Protein 1A31 (pdb70)

Foldseek 3Di:
DQFAFWAAAAFDFDDDDDDDDPVQFKDFQNHTDDFDRLLRRLLLLVLCCPVDCCNVDPLQLVQQVVQSLVRGDPVCVVRPPDSVRIDSPSSNVVVVVVVVVVVPDDPVVVVVVVVVVVVCCVRRQWIDTHHDIFGWDHRYDDAWHFADAFDVQNNGNHTWDGDAQLQKEFETAPPYDDNDGDPPDHHVYYYHDSVDAFGMWGATPLPRDIDTIGGDLLDPSNLVVLVVLVVLLVVCVVCVVVVLVVLVVLLDDPDLLSNLLSLLLVCCLPVVWDQFADDDDPRGRDFTTSQQDFLLQWDWDCADPNAGTWIWGWTQHPSRRIDTDTDRDDPSSSVSLVVLNPPDDRPGGSSNNDHQVVNQVVQCVSPNPDGSNSSLQNQQQQQLLVLLVVQQDPPDDLVVSVVSSVVSVPVHDPSHDVLSVLLSCQLNVRPPCVPDPPVVCSSCVVSNPPHYVPDDD

Sequence (457 aa):
IKWKFLEHKGPVFAPPYEPLPENVKFYYDGKVMKLSPKAEEVATFFAKMLDHEYTTKEIFRKNFFKDWRKEMTNEEKNIITNLSKCDFTQMSQYFKAQTEARKQMSKEEKLKIKEENEKLLKEYGFCIMDNHKERIANFKIEPPGLFRGRGNHPKMGMLKRRIMPEDIIINCSKDAKVPSPPPGHKWKEVRHDNKVTWLVSWTENIQGSIKYIMLNPSSRIKGEKDWQKYETARRLKKCVDKIRNQYREDWKSKEMKVRQRAVALYFIDKLALRAGNEKEEGETADTVGCCSLRVEHINLHPELDGQEYVVEFDFLGKDSIRYYNKVPVEKRVFKNLQLFMENKQPEDDLFDRLNTGILNKHLQDLMEGLTAKVFRTYNASITLQQQLKELTAPDENIPAKILSYNRANRAVKLNLDPRITVAWCKKWGVPIEKIYNKTQREKFAWAIDMADEDYEF

Radius of gyration: 27.06 Å; Cα contacts (8 Å, |Δi|>4): 716; chains: 1; bounding box: 70×60×54 Å

B-factor: mean 49.97, std 13.21, range [21.03, 95.52]

Structure (mmCIF, N/CA/C/O backbone):
data_1A31
#
_entry.id   1A31
#
_cell.length_a   72.000
_cell.length_b   66.600
_cell.length_c   71.800
_cell.angle_alpha   90.00
_cell.angle_beta   98.30
_cell.angle_gamma   90.00
#
_symmetry.space_group_name_H-M   'P 1 21 1'
#
loop_
_entity.id
_entity.type
_entity.pdbx_description
1 polymer "DNA (5'-D(*AP*AP*AP*AP*AP*GP*AP*CP*5IUP*5IU*TP*GP*AP*AP*AP*AP*AP*5IUP*5IUP*5IUP*5IUP*T)-3')"
2 polymer "DNA (5'-D(*AP*AP*AP*AP*AP*TP*5IUP*5IUP*5IUP*5IUP*CP*AP*AP*AP*GP*TP*CP*TP*TP*TP*TP*T)-3')"
3 polymer 'PROTEIN (TOPOISOMERASE I)'
4 water water
#
loop_
_atom_site.group_PDB
_atom_site.id
_atom_site.type_symbol
_atom_site.label_atom_id
_atom_site.label_alt_id
_atom_site.label_comp_id
_atom_site.label_asym_id
_atom_site.label_entity_id
_atom_site.label_seq_id
_atom_site.pdbx_PDB_ins_code
_atom_site.Cartn_x
_atom_site.Cartn_y
_atom_site.Cartn_z
_atom_site.occupancy
_atom_site.B_iso_or_equiv
_atom_site.auth_seq_id
_atom_site.auth_comp_id
_atom_site.auth_asym_id
_atom_site.auth_atom_id
_atom_site.pdbx_PDB_model_num
ATOM 893 N N . ILE C 3 41 ? 13.814 -17.405 31.138 1.00 63.13 215 ILE A N 1
ATOM 894 C CA . ILE C 3 41 ? 14.872 -18.107 30.327 1.00 65.52 215 ILE A CA 1
ATOM 895 C C . ILE C 3 41 ? 14.812 -17.733 28.839 1.00 64.51 215 ILE A C 1
ATOM 896 O O . ILE C 3 41 ? 13.723 -17.515 28.282 1.00 63.87 215 ILE A O 1
ATOM 901 N N . LYS C 3 42 ? 15.988 -17.695 28.202 1.00 59.98 216 LYS A N 1
ATOM 902 C CA . LYS C 3 42 ? 16.112 -17.325 26.790 1.00 54.59 216 LYS A CA 1
ATOM 903 C C . LYS C 3 42 ? 16.543 -18.442 25.839 1.00 51.29 216 LYS A C 1
ATOM 904 O O . LYS C 3 42 ? 16.366 -18.330 24.632 1.00 46.41 216 LYS A O 1
ATOM 910 N N . TRP C 3 43 ? 17.168 -19.475 26.376 1.00 49.41 217 TRP A N 1
ATOM 911 C CA . TRP C 3 43 ? 17.615 -20.594 25.563 1.00 48.95 217 TRP A CA 1
ATOM 912 C C . TRP C 3 43 ? 18.027 -21.755 26.444 1.00 49.51 217 TRP A C 1
ATOM 913 O O . TRP C 3 43 ? 18.106 -21.646 27.675 1.00 53.06 217 TRP A O 1
ATOM 924 N N . LYS C 3 44 ? 18.351 -22.854 25.789 1.00 48.45 218 LYS A N 1
ATOM 925 C CA . LYS C 3 44 ? 18.797 -24.042 26.472 1.00 48.46 218 LYS A CA 1
ATOM 926 C C . LYS C 3 44 ? 20.247 -24.327 26.082 1.00 48.45 218 LYS A C 1
ATOM 927 O O . LYS C 3 44 ? 21.098 -24.585 26.934 1.00 46.84 218 LYS A O 1
ATOM 933 N N . PHE C 3 45 ? 20.518 -24.283 24.785 1.00 45.65 219 PHE A N 1
ATOM 934 C CA . PHE C 3 45 ? 21.860 -24.523 24.296 1.00 43.69 219 PHE A CA 1
ATOM 935 C C . PHE C 3 45 ? 22.330 -23.256 23.591 1.00 42.71 219 PHE A C 1
ATOM 936 O O . PHE C 3 45 ? 21.543 -22.573 22.949 1.00 42.56 219 PHE A O 1
ATOM 944 N N . LEU C 3 46 ? 23.591 -22.901 23.792 1.00 38.39 220 LEU A N 1
ATOM 945 C CA . LEU C 3 46 ? 24.156 -21.734 23.132 1.00 37.62 220 LEU A CA 1
ATOM 946 C C . LEU C 3 46 ? 25.635 -21.916 22.915 1.00 40.71 220 LEU A C 1
ATOM 947 O O . LEU C 3 46 ? 26.433 -21.775 23.835 1.00 40.56 220 LEU A O 1
ATOM 952 N N . GLU C 3 47 ? 26.002 -22.185 21.671 1.00 41.58 221 GLU A N 1
ATOM 953 C CA . GLU C 3 47 ? 27.393 -22.378 21.345 1.00 41.03 221 GLU A CA 1
ATOM 954 C C . GLU C 3 47 ? 27.734 -21.436 20.204 1.00 40.97 221 GLU A C 1
ATOM 955 O O . GLU C 3 47 ? 27.028 -21.394 19.193 1.00 42.80 221 GLU A O 1
ATOM 961 N N . HIS C 3 48 ? 28.771 -20.634 20.403 1.00 35.10 222 HIS A N 1
ATOM 962 C CA . HIS C 3 48 ? 29.225 -19.697 19.391 1.00 34.16 222 HIS A CA 1
ATOM 963 C C . HIS C 3 48 ? 30.738 -19.619 19.402 1.00 34.72 222 HIS A C 1
ATOM 964 O O . HIS C 3 48 ? 31.374 -20.055 20.346 1.00 36.68 222 HIS A O 1
ATOM 971 N N . LYS C 3 49 ? 31.295 -18.927 18.427 1.00 35.13 223 LYS A N 1
ATOM 972 C CA . LYS C 3 49 ? 32.741 -18.808 18.304 1.00 36.99 223 LYS A CA 1
ATOM 973 C C . LYS C 3 49 ? 33.434 -17.623 18.970 1.00 37.22 223 LYS A C 1
ATOM 974 O O . LYS C 3 49 ? 34.648 -17.549 18.887 1.00 34.58 223 LYS A O 1
ATOM 980 N N . GLY C 3 50 ? 32.732 -16.728 19.658 1.00 37.11 224 GLY A N 1
ATOM 981 C CA . GLY C 3 50 ? 33.451 -15.577 20.206 1.00 32.18 224 GLY A CA 1
ATOM 982 C C . GLY C 3 50 ? 33.631 -14.419 19.202 1.00 32.08 224 GLY A C 1
ATOM 983 O O . GLY C 3 50 ? 33.451 -14.572 17.995 1.00 27.65 224 GLY A O 1
ATOM 984 N N . PRO C 3 51 ? 34.078 -13.250 19.672 1.00 28.85 225 PRO A N 1
ATOM 985 C CA . PRO C 3 51 ? 34.243 -12.111 18.784 1.00 29.43 225 PRO A CA 1
ATOM 986 C C . PRO C 3 51 ? 35.413 -12.121 17.851 1.00 32.41 225 PRO A C 1
ATOM 987 O O . PRO C 3 51 ? 36.303 -12.920 17.973 1.00 37.05 225 PRO A O 1
ATOM 991 N N . VAL C 3 52 ? 35.386 -11.187 16.906 1.00 33.17 226 VAL A N 1
ATOM 992 C CA . VAL C 3 52 ? 36.474 -10.989 15.975 1.00 32.06 226 VAL A CA 1
ATOM 993 C C . VAL C 3 52 ? 37.090 -9.685 16.481 1.00 33.09 226 VAL A C 1
ATOM 994 O O . VAL C 3 52 ? 36.440 -8.645 16.564 1.00 33.31 226 VAL A O 1
ATOM 998 N N . PHE C 3 53 ? 38.309 -9.782 16.949 1.00 30.76 227 PHE A N 1
ATOM 999 C CA . PHE C 3 53 ? 38.962 -8.624 17.439 1.00 32.81 227 PHE A CA 1
ATOM 1000 C C . PHE C 3 53 ? 39.453 -7.752 16.331 1.00 36.59 227 PHE A C 1
ATOM 1001 O O . PHE C 3 53 ? 39.826 -8.229 15.267 1.00 39.89 227 PHE A O 1
ATOM 1009 N N . ALA C 3 54 ? 39.532 -6.464 16.626 1.00 38.78 228 ALA A N 1
ATOM 1010 C CA . ALA C 3 54 ? 40.001 -5.457 15.686 1.00 41.76 228 ALA A CA 1
ATOM 1011 C C . ALA C 3 54 ? 41.403 -5.777 15.130 1.00 42.23 228 ALA A C 1
ATOM 1012 O O . ALA C 3 54 ? 42.279 -6.302 15.837 1.00 37.06 228 ALA A O 1
ATOM 1014 N N . PRO C 3 55 ? 41.629 -5.460 13.837 1.00 45.47 229 PRO A N 1
ATOM 1015 C CA . PRO C 3 55 ? 42.916 -5.715 13.179 1.00 46.66 229 PRO A CA 1
ATOM 1016 C C . PRO C 3 55 ? 43.957 -4.906 13.896 1.00 49.54 229 PRO A C 1
ATOM 1017 O O . PRO C 3 55 ? 43.684 -3.840 14.375 1.00 54.42 229 PRO A O 1
ATOM 1021 N N . PRO C 3 56 ? 45.166 -5.430 14.004 1.00 51.35 230 PRO A N 1
ATOM 1022 C CA . PRO C 3 56 ? 46.252 -4.715 14.687 1.00 48.89 230 PRO A CA 1
ATOM 1023 C C . PRO C 3 56 ? 46.695 -3.493 13.899 1.00 47.23 230 PRO A C 1
ATOM 1024 O O . PRO C 3 56 ? 46.753 -3.534 12.668 1.00 47.87 230 PRO A O 1
ATOM 1028 N N . TYR C 3 57 ? 47.098 -2.457 14.624 1.00 48.38 231 TYR A N 1
ATOM 1029 C CA . TYR C 3 57 ? 47.526 -1.205 14.025 1.00 46.99 231 TYR A CA 1
ATOM 1030 C C . TYR C 3 57 ? 48.707 -1.401 13.090 1.00 48.12 231 TYR A C 1
ATOM 1031 O O . TYR C 3 57 ? 49.664 -2.127 13.395 1.00 46.41 231 TYR A O 1
ATOM 1040 N N . GLU C 3 58 ? 48.607 -0.773 11.928 1.00 47.98 232 GLU A N 1
ATOM 1041 C CA . GLU C 3 58 ? 49.644 -0.801 10.907 1.00 48.49 232 GLU A CA 1
ATOM 1042 C C . GLU C 3 58 ? 50.386 0.508 10.961 1.00 43.97 232 GLU A C 1
ATOM 1043 O O . GLU C 3 58 ? 49.863 1.549 10.641 1.00 44.35 232 GLU A O 1
ATOM 1049 N N . PRO C 3 59 ? 51.638 0.463 11.371 1.00 40.65 233 PRO A N 1
ATOM 1050 C CA . PRO C 3 59 ? 52.424 1.685 11.455 1.00 39.48 233 PRO A CA 1
ATOM 1051 C C . PRO C 3 59 ? 52.510 2.390 10.123 1.00 38.48 233 PRO A C 1
ATOM 1052 O O . PRO C 3 59 ? 52.649 1.753 9.085 1.00 40.45 233 PRO A O 1
ATOM 1056 N N . LEU C 3 60 ? 52.496 3.712 10.172 1.00 37.04 234 LEU A N 1
ATOM 1057 C CA . LEU C 3 60 ? 52.604 4.536 8.995 1.00 39.28 234 LEU A CA 1
ATOM 1058 C C . LEU C 3 60 ? 53.889 4.249 8.209 1.00 44.31 234 LEU A C 1
ATOM 1059 O O . LEU C 3 60 ? 54.872 3.745 8.759 1.00 42.71 234 LEU A O 1
ATOM 1064 N N . PRO C 3 61 ? 53.871 4.506 6.890 1.00 45.64 235 PRO A N 1
ATOM 1065 C CA . PRO C 3 61 ? 55.043 4.292 6.039 1.00 46.77 235 PRO A CA 1
ATOM 1066 C C . PRO C 3 61 ? 56.044 5.381 6.395 1.00 47.96 235 PRO A C 1
ATOM 1067 O O . PRO C 3 61 ? 55.656 6.459 6.846 1.00 49.88 235 PRO A O 1
ATOM 1071 N N . GLU C 3 62 ? 57.314 5.126 6.140 1.00 51.70 236 GLU A N 1
ATOM 1072 C CA . GLU C 3 62 ? 58.346 6.102 6.438 1.00 53.57 236 GLU A CA 1
ATOM 1073 C C . GLU C 3 62 ? 58.115 7.428 5.777 1.00 51.27 236 GLU A C 1
ATOM 1074 O O . GLU C 3 62 ? 58.319 8.479 6.375 1.00 50.85 236 GLU A O 1
ATOM 1080 N N . ASN C 3 63 ? 57.834 7.367 4.490 1.00 48.93 237 ASN A N 1
ATOM 1081 C CA . ASN C 3 63 ? 57.606 8.561 3.722 1.00 52.03 237 ASN A CA 1
ATOM 1082 C C . ASN C 3 63 ? 56.493 9.425 4.307 1.00 52.96 237 ASN A C 1
ATOM 1083 O O . ASN C 3 63 ? 56.544 10.641 4.236 1.00 56.04 237 ASN A O 1
ATOM 1088 N N . VAL C 3 64 ? 55.519 8.803 4.950 1.00 52.84 238 VAL A N 1
ATOM 1089 C CA . VAL C 3 64 ? 54.420 9.560 5.523 1.00 51.08 238 VAL A CA 1
ATOM 1090 C C . VAL C 3 64 ? 54.880 10.192 6.825 1.00 51.30 238 VAL A C 1
ATOM 1091 O O . VAL C 3 64 ? 55.114 9.488 7.801 1.00 53.13 238 VAL A O 1
ATOM 1095 N N . LYS C 3 65 ? 54.895 11.521 6.873 1.00 49.01 239 LYS A N 1
ATOM 1096 C CA . LYS C 3 65 ? 55.373 12.225 8.055 1.00 46.08 239 LYS A CA 1
ATOM 1097 C C . LYS C 3 65 ? 54.446 13.226 8.718 1.00 44.11 239 LYS A C 1
ATOM 1098 O O . LYS C 3 65 ? 53.557 13.775 8.081 1.00 42.66 239 LYS A O 1
ATOM 1104 N N . PHE C 3 66 ? 54.752 13.510 9.984 1.00 42.18 240 PHE A N 1
ATOM 1105 C CA . PHE C 3 66 ? 54.021 14.429 10.851 1.00 43.64 240 PHE A CA 1
ATOM 1106 C C . PHE C 3 66 ? 54.888 15.610 11.265 1.00 46.80 240 PHE A C 1
ATOM 1107 O O . PHE C 3 66 ? 56.020 15.434 11.731 1.00 46.56 240 PHE A O 1
ATOM 1115 N N . TYR C 3 67 ? 54.323 16.808 11.180 1.00 48.13 241 TYR A N 1
ATOM 1116 C CA . TYR C 3 67 ? 55.083 17.993 11.528 1.00 49.45 241 TYR A CA 1
ATOM 1117 C C . TYR C 3 67 ? 54.570 18.733 12.723 1.00 49.83 241 TYR A C 1
ATOM 1118 O O . TYR C 3 67 ? 53.361 18.831 12.949 1.00 47.45 241 TYR A O 1
ATOM 1127 N N . TYR C 3 68 ? 55.507 19.165 13.551 1.00 50.54 242 TYR A N 1
ATOM 1128 C CA . TYR C 3 68 ? 55.149 19.970 14.683 1.00 51.86 242 TYR A CA 1
ATOM 1129 C C . TYR C 3 68 ? 55.973 21.248 14.604 1.00 51.47 242 TYR A C 1
ATOM 1130 O O . TYR C 3 68 ? 57.211 21.214 14.493 1.00 48.75 242 TYR A O 1
ATOM 1139 N N . ASP C 3 69 ? 55.272 22.366 14.647 1.00 53.18 243 ASP A N 1
ATOM 1140 C CA . ASP C 3 69 ? 55.896 23.663 14.588 1.00 57.37 243 ASP A CA 1
ATOM 1141 C C . ASP C 3 69 ? 56.876 23.680 13.423 1.00 59.67 243 ASP A C 1
ATOM 1142 O O . ASP C 3 69 ? 58.034 24.088 13.567 1.00 60.87 243 ASP A O 1
ATOM 1147 N N . GLY C 3 70 ? 56.414 23.191 12.282 1.00 60.59 244 GLY A N 1
ATOM 1148 C CA . GLY C 3 70 ? 57.234 23.153 11.093 1.00 56.57 244 GLY A CA 1
ATOM 1149 C C . GLY C 3 70 ? 58.201 22.001 11.073 1.00 56.51 244 GLY A C 1
ATOM 1150 O O . GLY C 3 70 ? 58.568 21.537 9.999 1.00 60.65 244 GLY A O 1
ATOM 1151 N N . LYS C 3 71 ? 58.671 21.574 12.235 1.00 55.78 245 LYS A N 1
ATOM 1152 C CA . LYS C 3 71 ? 59.599 20.458 12.293 1.00 60.32 245 LYS A CA 1
ATOM 1153 C C . LYS C 3 71 ? 58.952 19.104 11.979 1.00 60.71 245 LYS A C 1
ATOM 1154 O O . LYS C 3 71 ? 57.743 18.934 12.112 1.00 60.13 245 LYS A O 1
ATOM 1160 N N . VAL C 3 72 ? 59.768 18.158 11.524 1.00 60.13 246 VAL A N 1
ATOM 1161 C CA . VAL C 3 72 ? 59.301 16.796 11.261 1.00 60.47 246 VAL A CA 1
ATOM 1162 C C . VAL C 3 72 ? 59.341 16.140 12.642 1.00 61.02 246 VAL A C 1
ATOM 1163 O O . VAL C 3 72 ? 60.022 16.656 13.555 1.00 62.69 246 VAL A O 1
ATOM 1167 N N . MET C 3 73 ? 58.645 15.019 12.810 1.00 59.25 247 MET A N 1
ATOM 1168 C CA . MET C 3 73 ? 58.649 14.324 14.087 1.00 58.06 247 MET A CA 1
ATOM 1169 C C . MET C 3 73 ? 58.086 12.924 14.015 1.00 58.82 247 MET A C 1
ATOM 1170 O O . MET C 3 73 ? 56.890 12.743 13.819 1.00 61.97 247 MET A O 1
ATOM 1175 N N . LYS C 3 74 ? 58.926 11.932 14.274 1.00 57.21 248 LYS A N 1
ATOM 1176 C CA . LYS C 3 74 ? 58.416 10.581 14.216 1.00 58.93 248 LYS A CA 1
ATOM 1177 C C . LYS C 3 74 ? 57.749 10.253 15.519 1.00 55.64 248 LYS A C 1
ATOM 1178 O O . LYS C 3 74 ? 58.406 10.155 16.543 1.00 56.85 248 LYS A O 1
ATOM 1184 N N . LEU C 3 75 ? 56.454 10.003 15.456 1.00 53.35 249 LEU A N 1
ATOM 1185 C CA . LEU C 3 75 ? 55.664 9.677 16.631 1.00 50.02 249 LEU A CA 1
ATOM 1186 C C . LEU C 3 75 ? 55.778 8.258 17.167 1.00 47.42 249 LEU A C 1
ATOM 1187 O O . LEU C 3 75 ? 55.831 7.305 16.421 1.00 44.83 249 LEU A O 1
ATOM 1192 N N . SER C 3 76 ? 55.763 8.154 18.490 1.00 42.58 250 SER A N 1
ATOM 1193 C CA . SER C 3 76 ? 55.775 6.857 19.137 1.00 42.01 250 SER A CA 1
ATOM 1194 C C . SER C 3 76 ? 54.587 6.098 18.534 1.00 42.96 250 SER A C 1
ATOM 1195 O O . SER C 3 76 ? 53.556 6.693 18.204 1.00 43.11 250 SER A O 1
ATOM 1198 N N . PRO C 3 77 ? 54.719 4.782 18.377 1.00 42.79 251 PRO A N 1
ATOM 1199 C CA . PRO C 3 77 ? 53.654 3.974 17.806 1.00 43.22 251 PRO A CA 1
ATOM 1200 C C . PRO C 3 77 ? 52.289 4.256 18.383 1.00 44.40 251 PRO A C 1
ATOM 1201 O O . PRO C 3 77 ? 51.329 4.381 17.642 1.00 48.19 251 PRO A O 1
ATOM 1205 N N . LYS C 3 78 ? 52.191 4.367 19.699 1.00 40.92 252 LYS A N 1
ATOM 1206 C CA . LY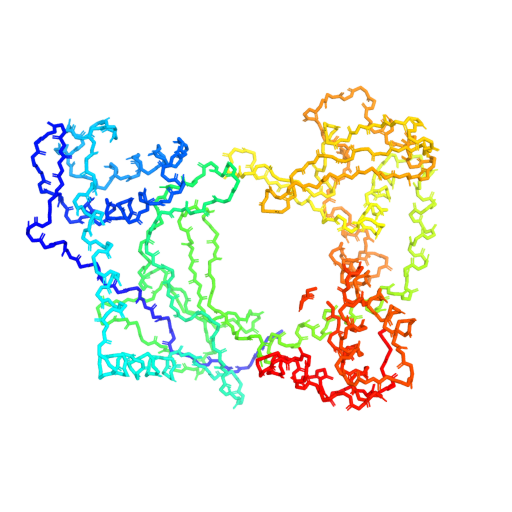S C 3 78 ? 50.899 4.629 20.305 1.00 41.02 252 LYS A CA 1
ATOM 1207 C C . LYS C 3 78 ? 50.435 6.043 19.966 1.00 40.72 252 LYS A C 1
ATOM 1208 O O . LYS C 3 78 ? 49.313 6.251 19.517 1.00 40.80 252 LYS A O 1
ATOM 1214 N N . ALA C 3 79 ? 51.318 7.013 20.128 1.00 37.45 253 ALA A N 1
ATOM 1215 C CA . ALA C 3 79 ? 50.966 8.379 19.832 1.00 35.84 253 ALA A CA 1
ATOM 1216 C C . ALA C 3 79 ? 50.654 8.509 18.372 1.00 36.29 253 ALA A C 1
ATOM 1217 O O . ALA C 3 79 ? 49.887 9.377 17.982 1.00 38.42 253 ALA A O 1
ATOM 1219 N N . GLU C 3 80 ? 51.305 7.683 17.557 1.00 33.28 254 GLU A N 1
ATOM 1220 C CA . GLU C 3 80 ? 51.103 7.711 16.123 1.00 32.97 254 GLU A CA 1
ATOM 1221 C C . GLU C 3 80 ? 49.712 7.212 15.797 1.00 34.93 254 GLU A C 1
ATOM 1222 O O . GLU C 3 80 ? 48.970 7.852 15.054 1.00 35.17 254 GLU A O 1
ATOM 1228 N N . GLU C 3 81 ? 49.363 6.077 16.368 1.00 35.11 255 GLU A N 1
ATOM 1229 C CA . GLU C 3 81 ? 48.065 5.478 16.131 1.00 37.21 255 GLU A CA 1
ATOM 1230 C C . GLU C 3 81 ? 46.931 6.455 16.474 1.00 35.13 255 GLU A C 1
ATOM 1231 O O . GLU C 3 81 ? 46.024 6.668 15.694 1.00 36.78 255 GLU A O 1
ATOM 1237 N N . VAL C 3 82 ? 47.026 7.092 17.628 1.00 31.47 256 VAL A N 1
ATOM 1238 C CA . VAL C 3 82 ? 46.018 8.041 18.049 1.00 30.65 256 VAL A CA 1
ATOM 1239 C C . VAL C 3 82 ? 45.937 9.204 17.052 1.00 32.43 256 VAL A C 1
ATOM 1240 O O . VAL C 3 82 ? 44.849 9.669 16.685 1.00 32.10 256 VAL A O 1
ATOM 1244 N N . ALA C 3 83 ? 47.082 9.667 16.590 1.00 31.86 257 ALA A N 1
ATOM 1245 C CA . ALA C 3 83 ? 47.087 10.773 15.654 1.00 30.19 257 ALA A CA 1
ATOM 1246 C C . ALA C 3 83 ? 46.430 10.412 14.325 1.00 29.04 257 ALA A C 1
ATOM 1247 O O . ALA C 3 83 ? 45.799 11.252 13.693 1.00 25.16 257 ALA A O 1
ATOM 1249 N N . THR C 3 84 ? 46.590 9.171 13.899 1.00 25.23 258 THR A N 1
ATOM 1250 C CA . THR C 3 84 ? 46.004 8.790 12.638 1.00 28.63 258 THR A CA 1
ATOM 1251 C C . THR C 3 84 ? 44.495 8.946 12.741 1.00 29.78 258 THR A C 1
ATOM 1252 O O . THR C 3 84 ? 43.828 9.356 11.784 1.00 34.20 258 THR A O 1
ATOM 1256 N N . PHE C 3 85 ? 43.976 8.635 13.922 1.00 27.44 259 PHE A N 1
ATOM 1257 C CA . PHE C 3 85 ? 42.546 8.730 14.172 1.00 31.04 259 PHE A CA 1
ATOM 1258 C C . PHE C 3 85 ? 42.092 10.145 13.843 1.00 33.98 259 PHE A C 1
ATOM 1259 O O . PHE C 3 85 ? 41.150 10.365 13.072 1.00 33.26 259 PHE A O 1
ATOM 1267 N N . PHE C 3 86 ? 42.801 11.112 14.411 1.00 36.88 260 PHE A N 1
ATOM 1268 C CA . PHE C 3 86 ? 42.469 12.500 14.156 1.00 37.84 260 PHE A CA 1
ATOM 1269 C C . PHE C 3 86 ? 42.682 12.842 12.683 1.00 33.51 260 PHE A C 1
ATOM 1270 O O . PHE C 3 86 ? 41.889 13.549 12.082 1.00 31.53 260 PHE A O 1
ATOM 1278 N N . ALA C 3 87 ? 43.785 12.363 12.135 1.00 35.08 261 ALA A N 1
ATOM 1279 C CA . ALA C 3 87 ? 44.124 12.626 10.747 1.00 37.76 261 ALA A CA 1
ATOM 1280 C C . ALA C 3 87 ? 43.030 12.167 9.809 1.00 36.50 261 ALA A C 1
ATOM 1281 O O . ALA C 3 87 ? 42.608 12.923 8.964 1.00 36.82 261 ALA A O 1
ATOM 1283 N N . LYS C 3 88 ? 42.527 10.963 10.006 1.00 34.11 262 LYS A N 1
ATOM 1284 C CA . LYS C 3 88 ? 41.496 10.463 9.123 1.00 36.94 262 LYS A CA 1
ATOM 1285 C C . LYS C 3 88 ? 40.203 11.243 9.234 1.00 38.04 262 LYS A C 1
ATOM 1286 O O . LYS C 3 88 ? 39.304 11.059 8.436 1.00 44.14 262 LYS A O 1
ATOM 1292 N N . MET C 3 89 ? 40.084 12.121 10.224 1.00 37.45 263 MET A N 1
ATOM 1293 C CA . MET C 3 89 ? 38.838 12.863 10.381 1.00 37.56 263 MET A CA 1
ATOM 1294 C C . MET C 3 89 ? 38.890 14.364 10.090 1.00 39.44 263 MET A C 1
ATOM 1295 O O . MET C 3 89 ? 37.920 15.092 10.362 1.00 33.46 263 MET A O 1
ATOM 1300 N N . LEU C 3 90 ? 40.020 14.805 9.535 1.00 36.98 264 LEU A N 1
ATOM 1301 C CA . LEU C 3 90 ? 40.236 16.207 9.202 1.00 37.20 264 LEU A CA 1
ATOM 1302 C C . LEU C 3 90 ? 39.315 16.676 8.109 1.00 38.27 264 LEU A C 1
ATOM 1303 O O . LEU C 3 90 ? 39.177 17.858 7.871 1.00 43.81 264 LEU A O 1
ATOM 1308 N N . ASP C 3 91 ? 38.740 15.731 7.398 1.00 38.10 265 ASP A N 1
ATOM 1309 C CA . ASP C 3 91 ? 37.816 16.043 6.327 1.00 38.73 265 ASP A CA 1
ATOM 1310 C C . ASP C 3 91 ? 36.428 16.094 6.944 1.00 38.78 265 ASP A C 1
ATOM 1311 O O . ASP C 3 91 ? 35.472 16.273 6.236 1.00 41.28 265 ASP A O 1
ATOM 1316 N N . HIS C 3 92 ? 36.338 15.900 8.261 1.00 34.13 266 HIS A N 1
ATOM 1317 C CA . HIS C 3 92 ? 35.052 15.873 8.926 1.00 31.16 266 HIS A CA 1
ATOM 1318 C C . HIS C 3 92 ? 34.831 17.016 9.914 1.00 32.59 266 HIS A C 1
ATOM 1319 O O . HIS C 3 92 ? 35.739 17.419 10.625 1.00 29.32 266 HIS A O 1
ATOM 1326 N N . GLU C 3 93 ? 33.590 17.462 10.022 1.00 30.82 267 GLU A N 1
ATOM 1327 C CA . GLU C 3 93 ? 33.235 18.560 10.934 1.00 33.16 267 GLU A CA 1
ATOM 1328 C C . GLU C 3 93 ? 33.643 18.306 12.374 1.00 33.78 267 GLU A C 1
ATOM 1329 O O . GLU C 3 93 ? 33.826 19.243 13.159 1.00 32.82 267 GLU A O 1
ATOM 1331 N N . TYR C 3 94 ? 33.699 17.033 12.758 1.00 35.07 268 TYR A N 1
ATOM 1332 C CA . TYR C 3 94 ? 34.062 16.721 14.124 1.00 31.53 268 TYR A CA 1
ATOM 1333 C C . TYR C 3 94 ? 35.310 17.477 14.500 1.00 32.01 268 TYR A C 1
ATOM 1334 O O . TYR C 3 94 ? 35.371 18.066 15.566 1.00 34.05 268 TYR A O 1
ATOM 1343 N N . THR C 3 95 ? 36.257 17.535 13.572 1.00 33.21 269 THR A N 1
ATOM 1344 C CA . THR C 3 95 ? 37.530 18.211 13.811 1.00 36.37 269 THR A CA 1
ATOM 1345 C C . THR C 3 95 ? 37.485 19.716 13.962 1.00 36.65 269 THR A C 1
ATOM 1346 O O . THR C 3 95 ? 38.479 20.314 14.353 1.00 36.27 269 THR A O 1
ATOM 1350 N N . THR C 3 96 ? 36.330 20.312 13.704 1.00 36.77 270 THR A N 1
ATOM 1351 C CA . THR C 3 96 ? 36.193 21.754 13.823 1.00 38.88 270 THR A CA 1
ATOM 1352 C C . THR C 3 96 ? 35.529 22.134 15.146 1.00 43.38 270 THR A C 1
ATOM 1353 O O . THR C 3 96 ? 35.430 23.305 15.492 1.00 44.58 270 THR A O 1
ATOM 1357 N N . LYS C 3 97 ? 35.115 21.119 15.899 1.00 43.52 271 LYS A N 1
ATOM 1358 C CA . LYS C 3 97 ? 34.477 21.367 17.184 1.00 43.68 271 LYS A CA 1
ATOM 1359 C C . LYS C 3 97 ? 35.557 21.494 18.247 1.00 41.05 271 LYS A C 1
ATOM 1360 O O . LYS C 3 97 ? 36.506 20.701 18.278 1.00 40.04 271 LYS A O 1
ATOM 1366 N N . GLU C 3 98 ? 35.433 22.504 19.095 1.00 39.18 272 GLU A N 1
ATOM 1367 C CA . GLU C 3 98 ? 36.395 22.715 20.162 1.00 43.06 272 GLU A CA 1
ATOM 1368 C C . GLU C 3 98 ? 36.379 21.617 21.226 1.00 41.98 272 GLU A C 1
ATOM 1369 O O . GLU C 3 98 ? 37.431 21.222 21.733 1.00 39.19 272 GLU A O 1
ATOM 1375 N N . ILE C 3 99 ? 35.196 21.101 21.526 1.00 38.45 273 ILE A N 1
ATOM 1376 C CA . ILE C 3 99 ? 35.074 20.023 22.500 1.00 36.88 273 ILE A CA 1
ATOM 1377 C C . ILE C 3 99 ? 35.876 18.837 21.984 1.00 33.13 273 ILE A C 1
ATOM 1378 O O . ILE C 3 99 ? 36.660 18.241 22.705 1.00 33.59 273 ILE A O 1
ATOM 1383 N N . PHE C 3 100 ? 35.667 18.505 20.713 1.00 29.13 274 PHE A N 1
ATOM 1384 C CA . PHE C 3 100 ? 36.363 17.400 20.090 1.00 32.26 274 PHE A CA 1
ATOM 1385 C C . PHE C 3 100 ? 37.891 17.596 20.126 1.00 33.76 274 PHE A C 1
ATOM 1386 O O . PHE C 3 100 ? 38.632 16.748 20.646 1.00 32.46 274 PHE A O 1
ATOM 1394 N N . ARG C 3 101 ? 38.352 18.702 19.559 1.00 34.29 275 ARG A N 1
ATOM 1395 C CA . ARG C 3 101 ? 39.781 19.006 19.497 1.00 36.37 275 ARG A CA 1
ATOM 1396 C C . ARG C 3 101 ? 40.440 18.890 20.872 1.00 36.91 275 ARG A C 1
ATOM 1397 O O . ARG C 3 101 ? 41.496 18.273 21.026 1.00 39.04 275 ARG A O 1
ATOM 1405 N N . LYS C 3 102 ? 39.798 19.456 21.883 1.00 38.51 276 LYS A N 1
ATOM 1406 C CA . LYS C 3 102 ? 40.330 19.388 23.230 1.00 42.38 276 LYS A CA 1
ATOM 1407 C C . LYS C 3 102 ? 40.338 17.981 23.812 1.00 42.11 276 LYS A C 1
ATOM 1408 O O . LYS C 3 102 ? 41.376 17.523 24.324 1.00 43.37 276 LYS A O 1
ATOM 1414 N N . ASN C 3 103 ? 39.203 17.297 23.736 1.00 36.47 277 ASN A N 1
ATOM 1415 C CA . ASN C 3 103 ? 39.117 15.956 24.266 1.00 36.98 277 ASN A CA 1
ATOM 1416 C C . ASN C 3 103 ? 40.160 15.076 23.599 1.00 39.42 277 ASN A C 1
ATOM 1417 O O . ASN C 3 103 ? 40.851 14.306 24.271 1.00 43.99 277 ASN A O 1
ATOM 1422 N N . PHE C 3 104 ? 40.304 15.228 22.290 1.00 35.75 278 PHE A N 1
ATOM 1423 C CA . PHE C 3 104 ? 41.291 14.459 21.551 1.00 36.15 278 PHE A CA 1
ATOM 1424 C C . PHE C 3 104 ? 42.696 14.846 22.012 1.00 34.28 278 PHE A C 1
ATOM 1425 O O . PHE C 3 104 ? 43.537 13.990 22.259 1.00 27.81 278 PHE A O 1
ATOM 1433 N N . PHE C 3 105 ? 42.965 16.144 22.036 1.00 34.33 279 PHE A N 1
ATOM 1434 C CA . PHE C 3 105 ? 44.280 16.587 22.403 1.00 37.03 279 PHE A CA 1
ATOM 1435 C C . PHE C 3 105 ? 44.738 16.031 23.753 1.00 39.51 279 PHE A C 1
ATOM 1436 O O . PHE C 3 105 ? 45.811 15.435 23.871 1.00 40.77 279 PHE A O 1
ATOM 1444 N N . LYS C 3 106 ? 43.902 16.194 24.761 1.00 38.68 280 LYS A N 1
ATOM 1445 C CA . LYS C 3 106 ? 44.243 15.700 26.084 1.00 40.77 280 LYS A CA 1
ATOM 1446 C C . LYS C 3 106 ? 44.485 14.184 26.087 1.00 38.73 280 LYS A C 1
ATOM 1447 O O . LYS C 3 106 ? 45.470 13.708 26.645 1.00 32.25 280 LYS A O 1
ATOM 1453 N N . ASP C 3 107 ? 43.566 13.427 25.496 1.00 36.34 281 ASP A N 1
ATOM 1454 C CA . ASP C 3 107 ? 43.699 11.976 25.504 1.00 37.36 281 ASP A CA 1
ATOM 1455 C C . ASP C 3 107 ? 44.912 11.535 24.712 1.00 39.86 281 ASP A C 1
ATOM 1456 O O . ASP C 3 107 ? 45.584 10.583 25.092 1.00 39.39 281 ASP A O 1
ATOM 1461 N N . TRP C 3 108 ? 45.202 12.241 23.619 1.00 41.33 282 TRP A N 1
ATOM 1462 C CA . TRP C 3 108 ? 46.349 11.900 22.784 1.00 38.97 282 TRP A CA 1
ATOM 1463 C C . TRP C 3 108 ? 47.604 12.016 23.646 1.00 40.02 282 TRP A C 1
ATOM 1464 O O . TRP C 3 108 ? 48.443 11.124 23.644 1.00 39.67 282 TRP A O 1
ATOM 1475 N N . ARG C 3 109 ? 47.704 13.101 24.402 1.00 41.25 283 ARG A N 1
ATOM 1476 C CA . ARG C 3 109 ? 48.841 13.322 25.270 1.00 44.03 283 ARG A CA 1
ATOM 1477 C C . ARG C 3 109 ? 49.072 12.238 26.305 1.00 43.71 283 ARG A C 1
ATOM 1478 O O . ARG C 3 109 ? 50.218 11.924 26.598 1.00 42.51 283 ARG A O 1
ATOM 1486 N N . LYS C 3 110 ? 48.012 11.663 26.858 1.00 42.26 284 LYS A N 1
ATOM 1487 C CA . LYS C 3 110 ? 48.182 10.612 27.849 1.00 43.95 284 LYS A CA 1
ATOM 1488 C C . LYS C 3 110 ? 48.868 9.396 27.241 1.00 44.48 284 LYS A C 1
ATOM 1489 O O . LYS C 3 110 ? 49.340 8.514 27.961 1.00 49.25 284 LYS A O 1
ATOM 1495 N N . GLU C 3 111 ? 48.918 9.335 25.920 1.00 44.61 285 GLU A N 1
ATOM 1496 C CA . GLU C 3 111 ? 49.531 8.208 25.251 1.00 43.85 285 GLU A CA 1
ATOM 1497 C C . GLU C 3 111 ? 50.903 8.541 24.729 1.00 43.33 285 GLU A C 1
ATOM 1498 O O . GLU C 3 111 ? 51.613 7.660 24.289 1.00 45.54 285 GLU A O 1
ATOM 1504 N N . MET C 3 112 ? 51.281 9.811 24.774 1.00 38.82 286 MET A N 1
ATOM 1505 C CA . MET C 3 112 ? 52.587 10.198 24.282 1.00 41.76 286 MET A CA 1
ATOM 1506 C C . MET C 3 112 ? 53.741 9.834 25.236 1.00 43.22 286 MET A C 1
ATOM 1507 O O . MET C 3 112 ? 53.526 9.545 26.416 1.00 45.53 286 MET A O 1
ATOM 1512 N N . THR C 3 113 ? 54.960 9.834 24.716 1.00 42.08 287 THR A N 1
ATOM 1513 C CA . THR C 3 113 ? 56.110 9.567 25.561 1.00 44.01 287 THR A CA 1
ATOM 1514 C C . THR C 3 113 ? 56.310 10.875 26.323 1.00 46.90 287 THR A C 1
ATOM 1515 O O . THR C 3 113 ? 55.696 11.889 25.988 1.00 47.02 287 THR A O 1
ATOM 1519 N N . ASN C 3 114 ? 57.193 10.881 27.311 1.00 52.48 288 ASN A N 1
ATOM 1520 C CA . ASN C 3 114 ? 57.421 12.087 28.108 1.00 52.61 288 ASN A CA 1
ATOM 1521 C C . ASN C 3 114 ? 57.927 13.275 27.336 1.00 50.97 288 ASN A C 1
ATOM 1522 O O . ASN C 3 114 ? 57.632 14.418 27.667 1.00 50.28 288 ASN A O 1
ATOM 1527 N N . GLU C 3 115 ? 58.712 12.988 26.310 1.00 51.18 289 GLU A N 1
ATOM 1528 C CA . GLU C 3 115 ? 59.287 14.018 25.467 1.00 50.31 289 GLU A CA 1
ATOM 1529 C C . GLU C 3 115 ? 58.260 14.639 24.519 1.00 49.93 289 GLU A C 1
ATOM 1530 O O . GLU C 3 115 ? 58.333 15.836 24.188 1.00 48.83 289 GLU A O 1
ATOM 1532 N N . GLU C 3 116 ? 57.337 13.806 24.045 1.00 48.45 290 GLU A N 1
ATOM 1533 C CA . GLU C 3 116 ? 56.293 14.247 23.126 1.00 49.75 290 GLU A CA 1
ATOM 1534 C C . GLU C 3 116 ? 55.389 15.255 23.825 1.00 48.30 290 GLU A C 1
ATOM 1535 O O . GLU C 3 116 ? 54.943 16.241 23.224 1.00 47.96 290 GLU A O 1
ATOM 1541 N N . LYS C 3 117 ? 55.176 15.014 25.120 1.00 48.35 291 LYS A N 1
ATOM 1542 C CA . LYS C 3 117 ? 54.352 15.874 25.956 1.00 50.05 291 LYS A CA 1
ATOM 1543 C C . LYS C 3 117 ? 55.028 17.224 26.057 1.00 52.20 291 LYS A C 1
ATOM 1544 O O . LYS C 3 117 ? 54.395 18.276 25.924 1.00 53.94 291 LYS A O 1
ATOM 1550 N N . ASN C 3 118 ? 56.348 17.181 26.230 1.00 50.58 292 ASN A N 1
ATOM 1551 C CA . ASN C 3 118 ? 57.126 18.390 26.357 1.00 49.72 292 ASN A CA 1
ATOM 1552 C C . ASN C 3 118 ? 57.089 19.216 25.113 1.00 47.77 292 ASN A C 1
ATOM 1553 O O . ASN C 3 118 ? 57.022 20.435 25.176 1.00 51.52 292 ASN A O 1
ATOM 1558 N N . ILE C 3 119 ? 57.093 18.554 23.976 1.00 46.28 293 ILE A N 1
ATOM 1559 C CA . ILE C 3 119 ? 57.079 19.252 22.721 1.00 46.16 293 ILE A CA 1
ATOM 1560 C C . ILE C 3 119 ? 55.708 19.635 22.217 1.00 48.42 293 ILE A C 1
ATOM 1561 O O . ILE C 3 119 ? 55.406 20.810 22.068 1.00 49.36 293 ILE A O 1
ATOM 1566 N N . ILE C 3 120 ? 54.890 18.635 21.924 1.00 50.95 294 ILE A N 1
ATOM 1567 C CA . ILE C 3 120 ? 53.546 18.879 21.407 1.00 53.13 294 ILE A CA 1
ATOM 1568 C C . ILE C 3 120 ? 52.622 19.420 22.503 1.00 53.68 294 ILE A C 1
ATOM 1569 O O . ILE C 3 120 ? 52.042 18.653 23.280 1.00 54.86 294 ILE A O 1
ATOM 1574 N N . THR C 3 121 ? 52.458 20.735 22.545 1.00 51.05 295 THR A N 1
ATOM 1575 C CA . THR C 3 121 ? 51.608 21.335 23.552 1.00 50.15 295 THR A CA 1
ATOM 1576 C C . THR C 3 121 ? 50.529 22.191 22.918 1.00 51.15 295 THR A C 1
ATOM 1577 O O . THR C 3 121 ? 49.660 22.722 23.612 1.00 54.07 295 THR A O 1
ATOM 1581 N N . ASN C 3 122 ? 50.551 22.304 21.596 1.00 51.08 296 ASN A N 1
ATOM 1582 C CA . ASN C 3 122 ? 49.551 23.103 20.898 1.00 50.88 296 ASN A CA 1
ATOM 1583 C C . ASN C 3 122 ? 49.004 22.346 19.711 1.00 48.82 296 ASN A C 1
ATOM 1584 O O . ASN C 3 122 ? 49.720 22.050 18.756 1.00 47.35 296 ASN A O 1
ATOM 1589 N N . LEU C 3 123 ? 47.729 22.014 19.773 1.00 48.24 297 LEU A N 1
ATOM 1590 C CA . LEU C 3 123 ? 47.112 21.288 18.689 1.00 49.59 297 LEU A CA 1
ATOM 1591 C C . LEU C 3 123 ? 47.277 22.077 17.389 1.00 50.82 297 LEU A C 1
ATOM 1592 O O . LEU C 3 123 ? 47.566 21.506 16.322 1.00 47.83 297 LEU A O 1
ATOM 1597 N N . SER C 3 124 ? 47.132 23.392 17.518 1.00 53.22 298 SER A N 1
ATOM 1598 C CA . SER C 3 124 ? 47.200 24.308 16.383 1.00 53.69 298 SER A CA 1
ATOM 1599 C C . SER C 3 124 ? 48.546 24.265 15.705 1.00 53.07 298 SER A C 1
ATOM 1600 O O . SER C 3 124 ? 48.722 24.784 14.605 1.00 53.96 298 SER A O 1
ATOM 1603 N N . LYS C 3 125 ? 49.493 23.610 16.349 1.00 52.76 299 LYS A N 1
ATOM 1604 C CA . LYS C 3 125 ? 50.802 23.518 15.757 1.00 55.67 299 LYS A CA 1
ATOM 1605 C C . LYS C 3 125 ? 51.061 22.171 15.125 1.00 54.38 299 LYS A C 1
ATOM 1606 O O . LYS C 3 125 ? 52.081 21.971 14.478 1.00 53.99 299 LYS A O 1
ATOM 1612 N N . CYS C 3 126 ? 50.130 21.246 15.296 1.00 51.51 300 CYS A N 1
ATOM 1613 C CA . CYS C 3 126 ? 50.319 19.919 14.742 1.00 46.31 300 CYS A CA 1
ATOM 1614 C C . CYS C 3 126 ? 49.900 19.894 13.321 1.00 41.21 300 CYS A C 1
ATOM 1615 O O . CYS C 3 126 ? 48.922 20.511 12.954 1.00 44.22 300 CYS A O 1
ATOM 1618 N N . ASP C 3 127 ? 50.650 19.184 12.510 1.00 40.93 301 ASP A N 1
ATOM 1619 C CA . ASP C 3 127 ? 50.290 19.087 11.110 1.00 45.71 301 ASP A CA 1
ATOM 1620 C C . ASP C 3 127 ? 50.007 17.647 10.747 1.00 42.33 301 ASP A C 1
ATOM 1621 O O . ASP C 3 127 ? 50.926 16.833 10.688 1.00 39.41 301 ASP A O 1
ATOM 1626 N N . PHE C 3 128 ? 48.729 17.336 10.575 1.00 38.01 302 PHE A N 1
ATOM 1627 C CA . PHE C 3 128 ? 48.277 15.992 10.229 1.00 41.00 302 PHE A CA 1
ATOM 1628 C C . PHE C 3 128 ? 47.985 15.878 8.743 1.00 45.62 302 PHE A C 1
ATOM 1629 O O . PHE C 3 128 ? 47.428 14.868 8.284 1.00 48.03 302 PHE A O 1
ATOM 1637 N N . THR C 3 129 ? 48.297 16.925 7.998 1.00 44.86 303 THR A N 1
ATOM 1638 C CA . THR C 3 129 ? 48.010 16.917 6.587 1.00 47.39 303 THR A CA 1
ATOM 1639 C C . THR C 3 129 ? 48.589 15.742 5.824 1.00 48.41 303 THR A C 1
ATOM 1640 O O . THR C 3 129 ? 47.875 15.086 5.060 1.00 47.62 303 THR A O 1
ATOM 1644 N N . GLN C 3 130 ? 49.883 15.492 5.987 1.00 48.28 304 GLN A N 1
ATOM 1645 C CA . GLN C 3 130 ? 50.476 14.379 5.269 1.00 46.27 304 GLN A CA 1
ATOM 1646 C C . GLN C 3 130 ? 49.851 13.045 5.623 1.00 44.23 304 GLN A C 1
ATOM 1647 O O . GLN C 3 130 ? 49.606 12.223 4.748 1.00 43.42 304 GLN A O 1
ATOM 1653 N N . MET C 3 131 ? 49.519 12.853 6.887 1.00 42.47 305 MET A N 1
ATOM 1654 C CA . MET C 3 131 ? 48.882 11.619 7.310 1.00 41.12 305 MET A CA 1
ATOM 1655 C C . MET C 3 131 ? 47.546 11.509 6.583 1.00 40.65 305 MET A C 1
ATOM 1656 O O . MET C 3 131 ? 47.121 10.451 6.101 1.00 38.92 305 MET A O 1
ATOM 1661 N N . SER C 3 132 ? 46.886 12.645 6.564 1.00 40.06 306 SER A N 1
ATOM 1662 C CA . SER C 3 132 ? 45.602 12.796 5.974 1.00 41.98 306 SER A CA 1
ATOM 1663 C C . SER C 3 132 ? 45.674 12.474 4.498 1.00 43.10 306 SER A C 1
ATOM 1664 O O . SER C 3 132 ? 44.833 11.757 3.971 1.00 43.24 306 SER A O 1
ATOM 1667 N N . GLN C 3 133 ? 46.687 12.998 3.818 1.00 43.86 307 GLN A N 1
ATOM 1668 C CA . GLN C 3 133 ? 46.821 12.755 2.388 1.00 46.14 307 GLN A CA 1
ATOM 1669 C C . GLN C 3 133 ? 46.881 11.262 2.137 1.00 43.40 307 GLN A C 1
ATOM 1670 O O . GLN C 3 133 ? 46.199 10.746 1.249 1.00 42.40 307 GLN A O 1
ATOM 1676 N N . TYR C 3 134 ? 47.695 10.593 2.948 1.00 42.13 308 TYR A N 1
ATOM 1677 C CA . TYR C 3 134 ? 47.923 9.160 2.844 1.00 39.65 308 TYR A CA 1
ATOM 1678 C C . TYR C 3 134 ? 46.681 8.328 2.903 1.00 38.28 308 TYR A C 1
ATOM 1679 O O . TYR C 3 134 ? 46.418 7.543 2.000 1.00 39.47 308 TYR A O 1
ATOM 1688 N N . PHE C 3 135 ? 45.954 8.431 4.002 1.00 37.85 309 PHE A N 1
ATOM 1689 C CA . PHE C 3 135 ? 44.722 7.668 4.126 1.00 39.75 309 PHE A CA 1
ATOM 1690 C C . PHE C 3 135 ? 43.735 7.953 2.991 1.00 41.76 309 PHE A C 1
ATOM 1691 O O . PHE C 3 135 ? 43.171 7.022 2.417 1.00 43.60 309 PHE A O 1
ATOM 1699 N N . LYS C 3 136 ? 43.613 9.212 2.594 1.00 42.07 310 LYS A N 1
ATOM 1700 C CA . LYS C 3 136 ? 42.710 9.549 1.496 1.00 46.62 310 LYS A CA 1
ATOM 1701 C C . LYS C 3 136 ? 43.191 8.758 0.281 1.00 47.33 310 LYS A C 1
ATOM 1702 O O . LYS C 3 136 ? 42.412 8.153 -0.453 1.00 48.44 310 LYS A O 1
ATOM 1708 N N . ALA C 3 137 ? 44.500 8.755 0.096 1.00 41.09 311 ALA A N 1
ATOM 1709 C CA . ALA C 3 137 ? 45.075 8.035 -1.007 1.00 39.20 311 ALA A CA 1
ATOM 1710 C C . ALA C 3 137 ? 44.661 6.573 -0.899 1.00 43.28 311 ALA A C 1
ATOM 1711 O O . ALA C 3 137 ? 44.117 6.007 -1.838 1.00 41.64 311 ALA A O 1
ATOM 1713 N N . GLN C 3 138 ? 44.891 5.978 0.266 1.00 45.04 312 GLN A N 1
ATOM 1714 C CA . GLN C 3 138 ? 44.556 4.573 0.475 1.00 46.73 312 GLN A CA 1
ATOM 1715 C C . GLN C 3 138 ? 43.125 4.276 0.100 1.00 47.29 312 GLN A C 1
ATOM 1716 O O . GLN C 3 138 ? 42.821 3.227 -0.495 1.00 46.15 312 GLN A O 1
ATOM 1722 N N . THR C 3 139 ? 42.244 5.204 0.451 1.00 43.41 313 THR A N 1
ATOM 1723 C CA . THR C 3 139 ? 40.842 5.032 0.156 1.00 45.54 313 THR A CA 1
ATOM 1724 C C . THR C 3 139 ? 40.616 5.034 -1.347 1.00 47.28 313 THR A C 1
ATOM 1725 O O . THR C 3 139 ? 39.849 4.220 -1.872 1.00 46.27 313 THR A O 1
ATOM 1729 N N . GLU C 3 140 ? 41.310 5.919 -2.039 1.00 49.61 314 GLU A N 1
ATOM 1730 C CA . GLU C 3 140 ? 41.173 6.011 -3.486 1.00 50.13 314 GLU A CA 1
ATOM 1731 C C . GLU C 3 140 ? 41.575 4.682 -4.085 1.00 49.74 314 GLU A C 1
ATOM 1732 O O . GLU C 3 140 ? 40.876 4.151 -4.950 1.00 49.93 314 GLU A O 1
ATOM 1738 N N . ALA C 3 141 ? 42.669 4.140 -3.573 1.00 49.99 315 ALA A N 1
ATOM 1739 C CA . ALA C 3 141 ? 43.225 2.875 -4.030 1.00 50.40 315 ALA A CA 1
ATOM 1740 C C . ALA C 3 141 ? 42.166 1.784 -3.977 1.00 53.82 315 ALA A C 1
ATOM 1741 O O . ALA C 3 141 ? 41.918 1.078 -4.959 1.00 58.02 315 ALA A O 1
ATOM 1743 N N . ARG C 3 142 ? 41.534 1.648 -2.825 1.00 53.59 316 ARG A N 1
ATOM 1744 C CA . ARG C 3 142 ? 40.518 0.629 -2.680 1.00 52.15 316 ARG A CA 1
ATOM 1745 C C . ARG C 3 142 ? 39.407 0.865 -3.683 1.00 49.30 316 ARG A C 1
ATOM 1746 O O . ARG C 3 142 ? 38.744 -0.075 -4.105 1.00 50.31 316 ARG A O 1
ATOM 1748 N N . LYS C 3 143 ? 39.205 2.112 -4.081 1.00 49.88 317 LYS A N 1
ATOM 1749 C CA . LYS C 3 143 ? 38.162 2.417 -5.052 1.00 53.49 317 LYS A CA 1
ATOM 1750 C C . LYS C 3 143 ? 38.630 1.969 -6.416 1.00 54.19 317 LYS A C 1
ATOM 1751 O O . LYS C 3 143 ? 37.886 1.327 -7.163 1.00 59.02 317 LYS A O 1
ATOM 1753 N N . GLN C 3 144 ? 39.871 2.319 -6.731 1.00 54.67 318 GLN A N 1
ATOM 1754 C CA . GLN C 3 144 ? 40.471 1.975 -8.008 1.00 55.68 318 GLN A CA 1
ATOM 1755 C C . GLN C 3 144 ? 41.132 0.608 -7.950 1.00 55.94 318 GLN A C 1
ATOM 1756 O O . GLN C 3 144 ? 42.344 0.455 -8.113 1.00 59.08 318 GLN A O 1
ATOM 1762 N N . MET C 3 145 ? 40.302 -0.405 -7.752 1.00 56.74 319 MET A N 1
ATOM 1763 C CA . MET C 3 145 ? 40.789 -1.768 -7.663 1.00 54.64 319 MET A CA 1
ATOM 1764 C C . MET C 3 145 ? 40.219 -2.716 -8.735 1.00 54.53 319 MET A C 1
ATOM 1765 O O . MET C 3 145 ? 39.135 -2.518 -9.274 1.00 54.60 319 MET A O 1
ATOM 1767 N N . SER C 3 146 ? 41.041 -3.728 -9.053 1.00 54.49 320 SER A N 1
ATOM 1768 C CA . SER C 3 146 ? 40.697 -4.750 -10.021 1.00 54.70 320 SER A CA 1
ATOM 1769 C C . SER C 3 146 ? 39.634 -5.645 -9.455 1.00 51.14 320 SER A C 1
ATOM 1770 O O . SER C 3 146 ? 39.551 -5.835 -8.234 1.00 46.97 320 SER A O 1
ATOM 1773 N N . LYS C 3 147 ? 38.794 -6.157 -10.352 1.00 48.67 321 LYS A N 1
ATOM 1774 C CA . LYS C 3 147 ? 37.719 -7.045 -10.015 1.00 46.76 321 LYS A CA 1
ATOM 1775 C C . LYS C 3 147 ? 38.367 -8.243 -9.349 1.00 46.81 321 LYS A C 1
ATOM 1776 O O . LYS C 3 147 ? 37.811 -8.812 -8.418 1.00 45.11 321 LYS A O 1
ATOM 1782 N N . GLU C 3 148 ? 39.577 -8.574 -9.792 1.00 47.80 322 GLU A N 1
ATOM 1783 C CA . GLU C 3 148 ? 40.335 -9.675 -9.206 1.00 53.69 322 GLU A CA 1
ATOM 1784 C C . GLU C 3 148 ? 40.620 -9.307 -7.748 1.00 51.94 322 GLU A C 1
ATOM 1785 O O . GLU C 3 148 ? 40.561 -10.150 -6.857 1.00 53.11 322 GLU A O 1
ATOM 1791 N N . GLU C 3 149 ? 40.999 -8.053 -7.530 1.00 51.38 323 GLU A N 1
ATOM 1792 C CA . GLU C 3 149 ? 41.272 -7.571 -6.191 1.00 51.35 323 GLU A CA 1
ATOM 1793 C C . GLU C 3 149 ? 39.966 -7.629 -5.385 1.00 50.29 323 GLU A C 1
ATOM 1794 O O . GLU C 3 149 ? 39.854 -8.354 -4.397 1.00 47.73 323 GLU A O 1
ATOM 1800 N N . LYS C 3 150 ? 38.947 -6.928 -5.874 1.00 49.85 324 LYS A N 1
ATOM 1801 C CA . LYS C 3 150 ? 37.666 -6.878 -5.198 1.00 50.64 324 LYS A CA 1
ATOM 1802 C C . LYS C 3 150 ? 37.089 -8.234 -4.774 1.00 51.52 324 LYS A C 1
ATOM 1803 O O . LYS C 3 150 ? 36.707 -8.418 -3.610 1.00 50.09 324 LYS A O 1
ATOM 1809 N N . LEU C 3 151 ? 37.121 -9.210 -5.679 1.00 51.42 325 LEU A N 1
ATOM 1810 C CA . LEU C 3 151 ? 36.578 -10.539 -5.390 1.00 49.58 325 LEU A CA 1
ATOM 1811 C C . LEU C 3 151 ? 37.297 -11.311 -4.277 1.00 46.92 325 LEU A C 1
ATOM 1812 O O . LEU C 3 151 ? 36.652 -11.948 -3.438 1.00 47.48 325 LEU A O 1
ATOM 1817 N N . LYS C 3 152 ? 38.616 -11.209 -4.240 1.00 43.81 326 LYS A N 1
ATOM 1818 C CA . LYS C 3 152 ? 39.3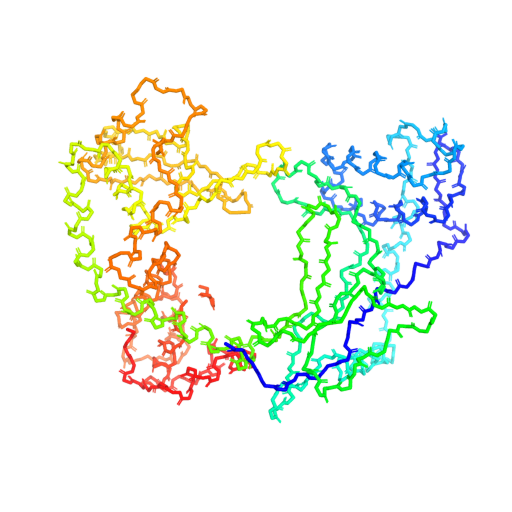94 -11.923 -3.248 1.00 45.50 326 LYS A CA 1
ATOM 1819 C C . LYS C 3 152 ? 38.897 -11.567 -1.860 1.00 47.79 326 LYS A C 1
ATOM 1820 O O . LYS C 3 152 ? 38.345 -12.406 -1.132 1.00 46.99 326 LYS A O 1
ATOM 1822 N N . ILE C 3 153 ? 39.011 -10.289 -1.542 1.00 49.59 327 ILE A N 1
ATOM 1823 C CA . ILE C 3 153 ? 38.591 -9.774 -0.256 1.00 51.39 327 ILE A CA 1
ATOM 1824 C C . ILE C 3 153 ? 37.130 -10.061 -0.013 1.00 47.89 327 ILE A C 1
ATOM 1825 O O . ILE C 3 153 ? 36.750 -10.382 1.101 1.00 48.56 327 ILE A O 1
ATOM 1830 N N . LYS C 3 154 ? 36.312 -9.958 -1.055 1.00 44.85 328 LYS A N 1
ATOM 1831 C CA . LYS C 3 154 ? 34.898 -10.236 -0.901 1.00 41.38 328 LYS A CA 1
ATOM 1832 C C . LYS C 3 154 ? 34.726 -11.686 -0.429 1.00 45.11 328 LYS A C 1
ATOM 1833 O O . LYS C 3 154 ? 33.865 -12.003 0.408 1.00 42.19 328 LYS A O 1
ATOM 1839 N N . GLU C 3 155 ? 35.548 -12.579 -0.955 1.00 45.61 329 GLU A N 1
ATOM 1840 C CA . GLU C 3 155 ? 35.456 -13.956 -0.509 1.00 52.35 329 GLU A CA 1
ATOM 1841 C C . GLU C 3 155 ? 36.091 -14.057 0.886 1.00 52.27 329 GLU A C 1
ATOM 1842 O O . GLU C 3 155 ? 35.589 -14.772 1.763 1.00 51.08 329 GLU A O 1
ATOM 1848 N N . GLU C 3 156 ? 37.118 -13.238 1.125 1.00 50.00 330 GLU A N 1
ATOM 1849 C CA . GLU C 3 156 ? 37.800 -13.207 2.421 1.00 50.37 330 GLU A CA 1
ATOM 1850 C C . GLU C 3 156 ? 36.797 -12.846 3.503 1.00 49.75 330 GLU A C 1
ATOM 1851 O O . GLU C 3 156 ? 36.830 -13.372 4.621 1.00 50.21 330 GLU A O 1
ATOM 1853 N N . ASN C 3 157 ? 35.920 -11.924 3.147 1.00 49.33 331 ASN A N 1
ATOM 1854 C CA . ASN C 3 157 ? 34.907 -11.432 4.052 1.00 53.00 331 ASN A CA 1
ATOM 1855 C C . ASN C 3 157 ? 33.871 -12.491 4.255 1.00 54.87 331 ASN A C 1
ATOM 1856 O O . ASN C 3 157 ? 33.336 -12.646 5.350 1.00 56.39 331 ASN A O 1
ATOM 1861 N N . GLU C 3 158 ? 33.603 -13.267 3.219 1.00 52.72 332 GLU A N 1
ATOM 1862 C CA . GLU C 3 158 ? 32.589 -14.281 3.384 1.00 51.32 332 GLU A CA 1
ATOM 1863 C C . GLU C 3 158 ? 33.043 -15.397 4.282 1.00 47.94 332 GLU A C 1
ATOM 1864 O O . GLU C 3 158 ? 32.231 -16.053 4.911 1.00 47.39 332 GLU A O 1
ATOM 1870 N N . LYS C 3 159 ? 34.346 -15.584 4.376 1.00 48.59 333 LYS A N 1
ATOM 1871 C CA . LYS C 3 159 ? 34.882 -16.651 5.216 1.00 52.15 333 LYS A CA 1
ATOM 1872 C C . LYS C 3 159 ? 34.819 -16.292 6.692 1.00 49.56 333 LYS A C 1
ATOM 1873 O O . LYS C 3 159 ? 34.799 -17.152 7.568 1.00 52.16 333 LYS A O 1
ATOM 1875 N N . LEU C 3 160 ? 34.868 -15.003 6.980 1.00 47.79 334 LEU A N 1
ATOM 1876 C CA . LEU C 3 160 ? 34.822 -14.576 8.359 1.00 44.83 334 LEU A CA 1
ATOM 1877 C C . LEU C 3 160 ? 33.386 -14.701 8.850 1.00 43.24 334 LEU A C 1
ATOM 1878 O O . LEU C 3 160 ? 33.107 -15.292 9.891 1.00 40.92 334 LEU A O 1
ATOM 1883 N N . LEU C 3 161 ? 32.475 -14.210 8.029 1.00 42.86 335 LEU A N 1
ATOM 1884 C CA . LEU C 3 161 ? 31.076 -14.220 8.365 1.00 48.66 335 LEU A CA 1
ATOM 1885 C C . LEU C 3 161 ? 30.499 -15.622 8.450 1.00 49.99 335 LEU A C 1
ATOM 1886 O O . LEU C 3 161 ? 29.587 -15.873 9.238 1.00 48.96 335 LEU A O 1
ATOM 1891 N N . LYS C 3 162 ? 30.958 -16.519 7.584 1.00 51.58 336 LYS A N 1
ATOM 1892 C CA . LYS C 3 162 ? 30.453 -17.881 7.618 1.00 51.70 336 LYS A CA 1
ATOM 1893 C C . LYS C 3 162 ? 30.933 -18.562 8.871 1.00 49.99 336 LYS A C 1
ATOM 1894 O O . LYS C 3 162 ? 30.200 -19.360 9.457 1.00 54.53 336 LYS A O 1
ATOM 1900 N N . GLU C 3 163 ? 32.121 -18.189 9.330 1.00 45.72 337 GLU A N 1
ATOM 1901 C CA . GLU C 3 163 ? 32.674 -18.791 10.515 1.00 45.94 337 GLU A CA 1
ATOM 1902 C C . GLU C 3 163 ? 32.266 -18.109 11.808 1.00 47.04 337 GLU A C 1
ATOM 1903 O O . GLU C 3 163 ? 31.834 -18.780 12.733 1.00 47.32 337 GLU A O 1
ATOM 1905 N N . TYR C 3 164 ? 32.400 -16.787 11.877 1.00 47.59 338 TYR A N 1
ATOM 1906 C CA . TYR C 3 164 ? 32.067 -16.045 13.099 1.00 46.24 338 TYR A CA 1
ATOM 1907 C C . TYR C 3 164 ? 30.737 -15.332 13.119 1.00 42.41 338 TYR A C 1
ATOM 1908 O O . TYR C 3 164 ? 30.413 -14.685 14.097 1.00 42.10 338 TYR A O 1
ATOM 1917 N N . GLY C 3 165 ? 30.007 -15.364 12.009 1.00 42.60 339 GLY A N 1
ATOM 1918 C CA . GLY C 3 165 ? 28.720 -14.676 11.940 1.00 36.70 339 GLY A CA 1
ATOM 1919 C C . GLY C 3 165 ? 27.494 -15.470 12.332 1.00 41.07 339 GLY A C 1
ATOM 1920 O O . GLY C 3 165 ? 26.363 -14.997 12.186 1.00 39.66 339 GLY A O 1
ATOM 1921 N N . PHE C 3 166 ? 27.711 -16.702 12.794 1.00 42.43 340 PHE A N 1
ATOM 1922 C CA . PHE C 3 166 ? 26.631 -17.589 13.210 1.00 37.90 340 PHE A CA 1
ATOM 1923 C C . PHE C 3 166 ? 26.949 -18.326 14.500 1.00 37.99 340 PHE A C 1
ATOM 1924 O O . PHE C 3 166 ? 28.092 -18.577 14.845 1.00 34.35 340 PHE A O 1
ATOM 1932 N N . CYS C 3 167 ? 25.909 -18.775 15.155 1.00 33.05 341 CYS A N 1
ATOM 1933 C CA . CYS C 3 167 ? 26.111 -19.492 16.371 1.00 35.06 341 CYS A CA 1
ATOM 1934 C C . CYS C 3 167 ? 24.995 -20.510 16.407 1.00 36.50 341 CYS A C 1
ATOM 1935 O O . CYS C 3 167 ? 24.139 -20.540 15.524 1.00 40.51 341 CYS A O 1
ATOM 1938 N N . ILE C 3 168 ? 25.044 -21.385 17.399 1.00 35.26 342 ILE A N 1
ATOM 1939 C CA . ILE C 3 168 ? 24.015 -22.380 17.549 1.00 37.21 342 ILE A CA 1
ATOM 1940 C C . ILE C 3 168 ? 23.350 -22.108 18.843 1.00 38.16 342 ILE A C 1
ATOM 1941 O O . ILE C 3 168 ? 23.996 -22.119 19.881 1.00 38.96 342 ILE A O 1
ATOM 1946 N N . MET C 3 169 ? 22.087 -21.738 18.764 1.00 39.05 343 MET A N 1
ATOM 1947 C CA . MET C 3 169 ? 21.304 -21.517 19.960 1.00 43.08 343 MET A CA 1
ATOM 1948 C C . MET C 3 169 ? 20.256 -22.608 19.863 1.00 47.84 343 MET A C 1
ATOM 1949 O O . MET C 3 169 ? 19.580 -22.730 18.843 1.00 48.66 343 MET A O 1
ATOM 1954 N N . ASP C 3 170 ? 20.149 -23.428 20.900 1.00 50.79 344 ASP A N 1
ATOM 1955 C CA . ASP C 3 170 ? 19.208 -24.534 20.905 1.00 50.42 344 ASP A CA 1
ATOM 1956 C C . ASP C 3 170 ? 19.428 -25.444 19.671 1.00 53.33 344 ASP A C 1
ATOM 1957 O O . ASP C 3 170 ? 20.553 -25.883 19.394 1.00 51.90 344 ASP A O 1
ATOM 1962 N N . ASN C 3 171 ? 18.377 -25.670 18.897 1.00 58.08 345 ASN A N 1
ATOM 1963 C CA . ASN C 3 171 ? 18.443 -26.544 17.733 1.00 62.99 345 ASN A CA 1
ATOM 1964 C C . ASN C 3 171 ? 18.996 -25.933 16.433 1.00 62.89 345 ASN A C 1
ATOM 1965 O O . ASN C 3 171 ? 19.543 -26.641 15.590 1.00 66.53 345 ASN A O 1
ATOM 1970 N N . HIS C 3 172 ? 18.865 -24.631 16.251 1.00 60.27 346 HIS A N 1
ATOM 1971 C CA . HIS C 3 172 ? 19.322 -24.023 15.012 1.00 58.32 346 HIS A CA 1
ATOM 1972 C C . HIS C 3 172 ? 20.564 -23.117 15.037 1.00 56.57 346 HIS A C 1
ATOM 1973 O O . HIS C 3 172 ? 21.052 -22.693 16.089 1.00 56.58 346 HIS A O 1
ATOM 1980 N N . LYS C 3 173 ? 21.122 -22.887 13.853 1.00 54.87 347 LYS A N 1
ATOM 1981 C CA . LYS C 3 173 ? 22.268 -22.001 13.728 1.00 54.40 347 LYS A CA 1
ATOM 1982 C C . LYS C 3 173 ? 21.604 -20.642 13.649 1.00 54.82 347 LYS A C 1
ATOM 1983 O O . LYS C 3 173 ? 20.499 -20.522 13.111 1.00 56.58 347 LYS A O 1
ATOM 1985 N N . GLU C 3 174 ? 22.263 -19.636 14.188 1.00 51.27 348 GLU A N 1
ATOM 1986 C CA . GLU C 3 174 ? 21.687 -18.323 14.161 1.00 45.98 348 GLU A CA 1
ATOM 1987 C C . GLU C 3 174 ? 22.724 -17.366 13.675 1.00 45.54 348 GLU A C 1
ATOM 1988 O O . GLU C 3 174 ? 23.921 -17.610 13.810 1.00 44.59 348 GLU A O 1
ATOM 1994 N N . ARG C 3 175 ? 22.247 -16.281 13.090 1.00 46.69 349 ARG A N 1
ATOM 1995 C CA . ARG C 3 175 ? 23.090 -15.217 12.576 1.00 46.95 349 ARG A CA 1
ATOM 1996 C C . ARG C 3 175 ? 23.340 -14.200 13.689 1.00 41.49 349 ARG A C 1
ATOM 1997 O O . ARG C 3 175 ? 22.460 -13.887 14.493 1.00 38.20 349 ARG A O 1
ATOM 2005 N N . ILE C 3 176 ? 24.566 -13.719 13.742 1.00 38.35 350 ILE A N 1
ATOM 2006 C CA . ILE C 3 176 ? 24.985 -12.751 14.741 1.00 40.16 350 ILE A CA 1
ATOM 2007 C C . ILE C 3 176 ? 24.981 -11.369 14.094 1.00 42.19 350 ILE A C 1
ATOM 2008 O O . ILE C 3 176 ? 25.405 -11.222 12.956 1.00 42.31 350 ILE A O 1
ATOM 2013 N N . ALA C 3 177 ? 24.457 -10.375 14.819 1.00 40.35 351 ALA A N 1
ATOM 2014 C CA . ALA C 3 177 ? 24.372 -9.005 14.332 1.00 38.64 351 ALA A CA 1
ATOM 2015 C C . ALA C 3 177 ? 25.730 -8.330 14.128 1.00 42.45 351 ALA A C 1
ATOM 2016 O O . ALA C 3 177 ? 26.071 -7.906 13.024 1.00 44.13 351 ALA A O 1
ATOM 2018 N N . ASN C 3 178 ? 26.497 -8.252 15.209 1.00 39.84 352 ASN A N 1
ATOM 2019 C CA . ASN C 3 178 ? 27.796 -7.605 15.197 1.00 41.04 352 ASN A CA 1
ATOM 2020 C C . ASN C 3 178 ? 28.792 -8.529 15.868 1.00 40.40 352 ASN A C 1
ATOM 2021 O O . ASN C 3 178 ? 28.820 -8.634 17.101 1.00 44.19 352 ASN A O 1
ATOM 2026 N N . PHE C 3 179 ? 29.550 -9.272 15.085 1.00 37.48 353 PHE A N 1
ATOM 2027 C CA . PHE C 3 179 ? 30.522 -10.182 15.666 1.00 38.77 353 PHE A CA 1
ATOM 2028 C C . PHE C 3 179 ? 31.929 -9.584 15.866 1.00 37.75 353 PHE A C 1
ATOM 2029 O O . PHE C 3 179 ? 32.777 -10.211 16.487 1.00 39.02 353 PHE A O 1
ATOM 2037 N N . LYS C 3 180 ? 32.175 -8.390 15.353 1.00 34.81 354 LYS A N 1
ATOM 2038 C CA . LYS C 3 180 ? 33.481 -7.738 15.503 1.00 38.42 354 LYS A CA 1
ATOM 2039 C C . LYS C 3 180 ? 33.480 -6.723 16.640 1.00 37.20 354 LYS A C 1
ATOM 2040 O O . LYS C 3 180 ? 32.523 -5.993 16.816 1.00 42.83 354 LYS A O 1
ATOM 2046 N N . ILE C 3 181 ? 34.561 -6.682 17.412 1.00 36.15 355 ILE A N 1
ATOM 2047 C CA . ILE C 3 181 ? 34.660 -5.737 18.511 1.00 33.82 355 ILE A CA 1
ATOM 2048 C C . ILE C 3 181 ? 34.867 -4.314 17.941 1.00 36.23 355 ILE A C 1
ATOM 2049 O O . ILE C 3 181 ? 35.645 -4.147 17.000 1.00 39.34 355 ILE A O 1
ATOM 2054 N N . GLU C 3 182 ? 34.228 -3.297 18.531 1.00 33.57 356 GLU A N 1
ATOM 2055 C CA . GLU C 3 182 ? 34.398 -1.920 18.057 1.00 31.15 356 GLU A CA 1
ATOM 2056 C C . GLU C 3 182 ? 35.863 -1.534 18.133 1.00 33.10 356 GLU A C 1
ATOM 2057 O O . GLU C 3 182 ? 36.492 -1.668 19.157 1.00 31.53 356 GLU A O 1
ATOM 2063 N N . PRO C 3 183 ? 36.435 -1.116 17.011 1.00 31.17 357 PRO A N 1
ATOM 2064 C CA . PRO C 3 183 ? 37.827 -0.703 16.909 1.00 29.68 357 PRO A CA 1
ATOM 2065 C C . PRO C 3 183 ? 38.124 0.535 17.720 1.00 27.16 357 PRO A C 1
ATOM 2066 O O . PRO C 3 183 ? 37.238 1.308 18.059 1.00 26.66 357 PRO A O 1
ATOM 2070 N N . PRO C 3 184 ? 39.398 0.721 18.076 1.00 28.68 358 PRO A N 1
ATOM 2071 C CA . PRO C 3 184 ? 39.757 1.907 18.846 1.00 27.88 358 PRO A CA 1
ATOM 2072 C C . PRO C 3 184 ? 39.505 3.104 17.946 1.00 27.67 358 PRO A C 1
ATOM 2073 O O . PRO C 3 184 ? 39.485 2.960 16.761 1.00 26.75 358 PRO A O 1
ATOM 2077 N N . GLY C 3 185 ? 39.318 4.275 18.509 1.00 26.45 359 GLY A N 1
ATOM 2078 C CA . GLY C 3 185 ? 39.061 5.430 17.670 1.00 28.79 359 GLY A CA 1
ATOM 2079 C C . GLY C 3 185 ? 38.613 6.582 18.546 1.00 31.53 359 GLY A C 1
ATOM 2080 O O . GLY C 3 185 ? 38.681 6.453 19.776 1.00 32.64 359 GLY A O 1
ATOM 2081 N N . LEU C 3 186 ? 38.165 7.683 17.944 1.00 28.78 360 LEU A N 1
ATOM 2082 C CA . LEU C 3 186 ? 37.719 8.873 18.672 1.00 28.06 360 LEU A CA 1
ATOM 2083 C C . LEU C 3 186 ? 36.214 8.871 18.860 1.00 27.09 360 LEU A C 1
ATOM 2084 O O . LEU C 3 186 ? 35.481 8.642 17.923 1.00 27.31 360 LEU A O 1
ATOM 2089 N N . PHE C 3 187 ? 35.749 9.210 20.052 1.00 26.77 361 PHE A N 1
ATOM 2090 C CA . PHE C 3 187 ? 34.321 9.151 20.307 1.00 29.41 361 PHE A CA 1
ATOM 2091 C C . PHE C 3 187 ? 33.460 10.129 19.541 1.00 29.54 361 PHE A C 1
ATOM 2092 O O . PHE C 3 187 ? 33.567 11.322 19.725 1.00 32.25 361 PHE A O 1
ATOM 2100 N N . ARG C 3 188 ? 32.519 9.606 18.774 1.00 27.52 362 ARG A N 1
ATOM 2101 C CA . ARG C 3 188 ? 31.635 10.445 17.987 1.00 28.33 362 ARG A CA 1
ATOM 2102 C C . ARG C 3 188 ? 30.309 10.673 18.691 1.00 30.68 362 ARG A C 1
ATOM 2103 O O . ARG C 3 188 ? 29.299 10.082 18.369 1.00 29.32 362 ARG A O 1
ATOM 2111 N N . GLY C 3 189 ? 30.352 11.497 19.727 1.00 32.84 363 GLY A N 1
ATOM 2112 C CA . GLY C 3 189 ? 29.145 11.797 20.468 1.00 35.10 363 GLY A CA 1
ATOM 2113 C C . GLY C 3 189 ? 28.330 12.770 19.667 1.00 36.50 363 GLY A C 1
ATOM 2114 O O . GLY C 3 189 ? 28.890 13.667 19.037 1.00 36.30 363 GLY A O 1
ATOM 2115 N N . ARG C 3 190 ? 27.011 12.609 19.717 1.00 39.53 364 ARG A N 1
ATOM 2116 C CA . ARG C 3 190 ? 26.090 13.479 18.986 1.00 38.41 364 ARG A CA 1
ATOM 2117 C C . ARG C 3 190 ? 25.732 14.730 19.781 1.00 37.26 364 ARG A C 1
ATOM 2118 O O . ARG C 3 190 ? 25.968 14.772 20.979 1.00 35.95 364 ARG A O 1
ATOM 2126 N N . GLY C 3 191 ? 25.348 15.795 19.070 1.00 39.54 365 GLY A N 1
ATOM 2127 C CA . GLY C 3 191 ? 25.013 17.062 19.715 1.00 38.39 365 GLY A CA 1
ATOM 2128 C C . GLY C 3 191 ? 26.227 17.714 20.355 1.00 40.47 365 GLY A C 1
ATOM 2129 O O . GLY C 3 191 ? 27.306 17.709 19.773 1.00 46.86 365 GLY A O 1
ATOM 2130 N N . ASN C 3 192 ? 26.068 18.294 21.533 1.00 42.02 366 ASN A N 1
ATOM 2131 C CA . ASN C 3 192 ? 27.186 18.897 22.236 1.00 47.19 366 ASN A CA 1
ATOM 2132 C C . ASN C 3 192 ? 27.686 17.856 23.221 1.00 45.52 366 ASN A C 1
ATOM 2133 O O . ASN C 3 192 ? 27.822 18.099 24.409 1.00 47.84 366 ASN A O 1
ATOM 2138 N N . HIS C 3 193 ? 27.965 16.656 22.755 1.00 43.45 367 HIS A N 1
ATOM 2139 C CA . HIS C 3 193 ? 28.399 15.669 23.728 1.00 40.73 367 HIS A CA 1
ATOM 2140 C C . HIS C 3 193 ? 29.723 16.088 24.320 1.00 36.65 367 HIS A C 1
ATOM 2141 O O . HIS C 3 193 ? 30.699 16.299 23.614 1.00 35.28 367 HIS A O 1
ATOM 2148 N N . PRO C 3 194 ? 29.767 16.220 25.635 1.00 32.00 368 PRO A N 1
ATOM 2149 C CA . PRO C 3 194 ? 31.004 16.623 26.302 1.00 35.87 368 PRO A CA 1
ATOM 2150 C C . PRO C 3 194 ? 32.166 15.618 26.194 1.00 37.20 368 PRO A C 1
ATOM 2151 O O . PRO C 3 194 ? 33.276 15.858 26.678 1.00 36.52 368 PRO A O 1
ATOM 2155 N N . LYS C 3 195 ? 31.918 14.465 25.588 1.00 36.93 369 LYS A N 1
ATOM 2156 C CA . LYS C 3 195 ? 32.990 13.505 25.510 1.00 35.08 369 LYS A CA 1
ATOM 2157 C C . LYS C 3 195 ? 33.459 13.226 24.118 1.00 36.92 369 LYS A C 1
ATOM 2158 O O . LYS C 3 195 ? 34.389 12.448 23.930 1.00 42.78 369 LYS A O 1
ATOM 2164 N N . MET C 3 196 ? 32.831 13.859 23.136 1.00 29.42 370 MET A N 1
ATOM 2165 C CA . MET C 3 196 ? 33.237 13.635 21.758 1.00 29.20 370 MET A CA 1
ATOM 2166 C C . MET C 3 196 ? 34.736 13.908 21.658 1.00 31.71 370 MET A C 1
ATOM 2167 O O . MET C 3 196 ? 35.253 14.788 22.340 1.00 32.29 370 MET A O 1
ATOM 2172 N N . GLY C 3 197 ? 35.437 13.129 20.832 1.00 30.47 371 GLY A N 1
ATOM 2173 C CA . GLY C 3 197 ? 36.873 13.308 20.689 1.00 31.06 371 GLY A CA 1
ATOM 2174 C C . GLY C 3 197 ? 37.697 12.477 21.659 1.00 31.93 371 GLY A C 1
ATOM 2175 O O . GLY C 3 197 ? 38.914 12.322 21.478 1.00 33.55 371 GLY A O 1
ATOM 2176 N N . MET C 3 198 ? 37.066 11.967 22.709 1.00 30.32 372 MET A N 1
ATOM 2177 C CA . MET C 3 198 ? 37.766 11.141 23.660 1.00 30.02 372 MET A CA 1
ATOM 2178 C C . MET C 3 198 ? 38.176 9.844 23.006 1.00 30.87 372 MET A C 1
ATOM 2179 O O . MET C 3 198 ? 37.555 9.400 22.052 1.00 31.16 372 MET A O 1
ATOM 2184 N N . LEU C 3 199 ? 39.251 9.268 23.501 1.00 33.53 373 LEU A N 1
ATOM 2185 C CA . LEU C 3 199 ? 39.785 8.049 22.960 1.00 32.58 373 LEU A CA 1
ATOM 2186 C C . LEU C 3 199 ? 39.154 6.800 23.493 1.00 33.04 373 LEU A C 1
ATOM 2187 O O . LEU C 3 199 ? 39.166 6.527 24.672 1.00 29.99 373 LEU A O 1
ATOM 2192 N N . LYS C 3 200 ? 38.605 6.043 22.566 1.00 35.16 374 LYS A N 1
ATOM 2193 C CA . LYS C 3 200 ? 37.984 4.769 22.834 1.00 37.63 374 LYS A CA 1
ATOM 2194 C C . LYS C 3 200 ? 39.174 3.794 22.707 1.00 40.45 374 LYS A C 1
ATOM 2195 O O . LYS C 3 200 ? 39.898 3.830 21.724 1.00 41.24 374 LYS A O 1
ATOM 2201 N N . ARG C 3 201 ? 39.404 2.984 23.732 1.00 40.24 375 ARG A N 1
ATOM 2202 C CA . ARG C 3 201 ? 40.524 2.067 23.702 1.00 40.92 375 ARG A CA 1
ATOM 2203 C C . ARG C 3 201 ? 40.250 0.784 22.950 1.00 38.68 375 ARG A C 1
ATOM 2204 O O . ARG C 3 201 ? 39.117 0.421 22.727 1.00 36.27 375 ARG A O 1
ATOM 2212 N N . ARG C 3 202 ? 41.327 0.054 22.707 1.00 38.01 376 ARG A N 1
ATOM 2213 C CA . ARG C 3 202 ? 41.343 -1.231 22.032 1.00 37.70 376 ARG A CA 1
ATOM 2214 C C . ARG C 3 202 ? 41.022 -2.335 23.052 1.00 37.39 376 ARG A C 1
ATOM 2215 O O . ARG C 3 202 ? 41.771 -2.590 24.012 1.00 38.35 376 ARG A O 1
ATOM 2223 N N . ILE C 3 203 ? 39.915 -3.008 22.794 1.00 34.67 377 ILE A N 1
ATOM 2224 C CA . ILE C 3 203 ? 39.392 -4.072 23.640 1.00 35.66 377 ILE A CA 1
ATOM 2225 C C . ILE C 3 203 ? 40.146 -5.384 23.503 1.00 37.75 377 ILE A C 1
ATOM 2226 O O . ILE C 3 203 ? 40.179 -5.984 22.441 1.00 41.93 377 ILE A O 1
ATOM 2231 N N . MET C 3 204 ? 40.693 -5.863 24.608 1.00 38.11 378 MET A N 1
ATOM 2232 C CA . MET C 3 204 ? 41.460 -7.097 24.575 1.00 38.45 378 MET A CA 1
ATOM 2233 C C . MET C 3 204 ? 40.631 -8.285 24.990 1.00 34.50 378 MET A C 1
ATOM 2234 O O . MET C 3 204 ? 39.564 -8.120 25.536 1.00 32.24 378 MET A O 1
ATOM 2239 N N . PRO C 3 205 ? 41.080 -9.501 24.659 1.00 34.84 379 PRO A N 1
ATOM 2240 C CA . PRO C 3 205 ? 40.341 -10.712 25.035 1.00 34.26 379 PRO A CA 1
ATOM 2241 C C . PRO C 3 205 ? 40.152 -10.694 26.523 1.00 33.63 379 PRO A C 1
ATOM 2242 O O . PRO C 3 205 ? 39.152 -11.157 27.051 1.00 37.96 379 PRO A O 1
ATOM 2246 N N . GLU C 3 206 ? 41.131 -10.131 27.192 1.00 34.49 380 GLU A N 1
ATOM 2247 C CA . GLU C 3 206 ? 41.097 -10.051 28.639 1.00 41.32 380 GLU A CA 1
ATOM 2248 C C . GLU C 3 206 ? 39.950 -9.175 29.152 1.00 42.26 380 GLU A C 1
ATOM 2249 O O . GLU C 3 206 ? 39.622 -9.223 30.331 1.00 40.35 380 GLU A O 1
ATOM 2255 N N . ASP C 3 207 ? 39.353 -8.362 28.279 1.00 40.51 381 ASP A N 1
ATOM 2256 C CA . ASP C 3 207 ? 38.215 -7.504 28.684 1.00 40.06 381 ASP A CA 1
ATOM 2257 C C . ASP C 3 207 ? 36.896 -8.150 28.266 1.00 39.92 381 ASP A C 1
ATOM 2258 O O . ASP C 3 207 ? 35.826 -7.621 28.530 1.00 39.74 381 ASP A O 1
ATOM 2263 N N . ILE C 3 208 ? 36.981 -9.276 27.565 1.00 40.08 382 ILE A N 1
ATOM 2264 C CA . ILE C 3 208 ? 35.796 -9.952 27.026 1.00 36.50 382 ILE A CA 1
ATOM 2265 C C . ILE C 3 208 ? 35.136 -11.025 27.888 1.00 35.31 382 ILE A C 1
ATOM 2266 O O . ILE C 3 208 ? 35.784 -11.977 28.337 1.00 37.09 382 ILE A O 1
ATOM 2271 N N . ILE C 3 209 ? 33.836 -10.891 28.092 1.00 33.55 383 ILE A N 1
ATOM 2272 C CA . ILE C 3 209 ? 33.099 -11.879 28.858 1.00 34.13 383 ILE A CA 1
ATOM 2273 C C . ILE C 3 209 ? 32.307 -12.684 27.839 1.00 36.82 383 ILE A C 1
ATOM 2274 O O . ILE C 3 209 ? 31.578 -12.117 27.025 1.00 36.17 383 ILE A O 1
ATOM 2279 N N . ILE C 3 210 ? 32.530 -13.997 27.841 1.00 36.81 384 ILE A N 1
ATOM 2280 C CA . ILE C 3 210 ? 31.846 -14.913 26.940 1.00 36.08 384 ILE A CA 1
ATOM 2281 C C . ILE C 3 210 ? 30.642 -15.553 27.626 1.00 36.58 384 ILE A C 1
ATOM 2282 O O . ILE C 3 210 ? 30.701 -15.920 28.806 1.00 36.57 384 ILE A O 1
ATOM 2287 N N . ASN C 3 211 ? 29.559 -15.705 26.882 1.00 38.62 385 ASN A N 1
ATOM 2288 C CA . ASN C 3 211 ? 28.377 -16.351 27.440 1.00 38.75 385 ASN A CA 1
ATOM 2289 C C . ASN C 3 211 ? 27.952 -17.431 26.480 1.00 38.02 385 ASN A C 1
ATOM 2290 O O . ASN C 3 211 ? 27.929 -17.236 25.256 1.00 31.81 385 ASN A O 1
ATOM 2295 N N . CYS C 3 212 ? 27.684 -18.592 27.054 1.00 37.47 386 CYS A N 1
ATOM 2296 C CA . CYS C 3 212 ? 27.227 -19.743 26.299 1.00 42.01 386 CYS A CA 1
ATOM 2297 C C . CYS C 3 212 ? 26.694 -20.761 27.293 1.00 42.33 386 CYS A C 1
ATOM 2298 O O . CYS C 3 212 ? 26.760 -20.529 28.498 1.00 40.29 386 CYS A O 1
ATOM 2301 N N . SER C 3 213 ? 26.048 -21.806 26.789 1.00 42.03 387 SER A N 1
ATOM 2302 C CA . SER C 3 213 ? 25.529 -22.850 27.660 1.00 46.50 387 SER A CA 1
ATOM 2303 C C . SER C 3 213 ? 26.683 -23.610 28.343 1.00 48.85 387 SER A C 1
ATOM 2304 O O . SER C 3 213 ? 27.827 -23.558 27.876 1.00 43.24 387 SER A O 1
ATOM 2307 N N . LYS C 3 214 ? 26.370 -24.229 29.478 1.00 48.40 388 LYS A N 1
ATOM 2308 C CA . LYS C 3 214 ? 27.316 -25.003 30.281 1.00 47.76 388 LYS A CA 1
ATOM 2309 C C . LYS C 3 214 ? 27.964 -26.148 29.510 1.00 46.83 388 LYS A C 1
ATOM 2310 O O . LYS C 3 214 ? 29.115 -26.479 29.702 1.00 42.97 388 LYS A O 1
ATOM 2316 N N . ASP C 3 215 ? 27.162 -26.815 28.697 1.00 46.76 389 ASP A N 1
ATOM 2317 C CA . ASP C 3 215 ? 27.601 -27.949 27.902 1.00 50.91 389 ASP A CA 1
ATOM 2318 C C . ASP C 3 215 ? 28.217 -27.592 26.550 1.00 50.28 389 ASP A C 1
ATOM 2319 O O . ASP C 3 215 ? 28.446 -28.466 25.709 1.00 48.61 389 ASP A O 1
ATOM 2324 N N . ALA C 3 216 ? 28.392 -26.311 26.298 1.00 51.45 390 ALA A N 1
ATOM 2325 C CA . ALA C 3 216 ? 28.938 -25.879 25.015 1.00 50.19 390 ALA A CA 1
ATOM 2326 C C . ALA C 3 216 ? 30.463 -25.797 24.924 1.00 46.23 390 ALA A C 1
ATOM 2327 O O . ALA C 3 216 ? 31.138 -25.567 25.911 1.00 48.32 390 ALA A O 1
ATOM 2329 N N . LYS C 3 217 ? 31.010 -26.051 23.744 1.00 41.67 391 LYS A N 1
ATOM 2330 C CA . LYS C 3 217 ? 32.448 -25.919 23.563 1.00 41.21 391 LYS A CA 1
ATOM 2331 C C . LYS C 3 217 ? 32.768 -24.442 23.700 1.00 41.05 391 LYS A C 1
ATOM 2332 O O . LYS C 3 217 ? 32.300 -23.643 22.907 1.00 42.61 391 LYS A O 1
ATOM 2338 N N . VAL C 3 218 ? 33.564 -24.083 24.697 1.00 41.59 392 VAL A N 1
ATOM 2339 C CA . VAL C 3 218 ? 33.908 -22.684 24.902 1.00 38.94 392 VAL A CA 1
ATOM 2340 C C . VAL C 3 218 ? 34.845 -22.171 23.831 1.00 37.62 392 VAL A C 1
ATOM 2341 O O . VAL C 3 218 ? 35.836 -22.801 23.528 1.00 39.33 392 VAL A O 1
ATOM 2345 N N . PRO C 3 219 ? 34.517 -21.021 23.219 1.00 36.60 393 PRO A N 1
ATOM 2346 C CA . PRO C 3 219 ? 35.411 -20.513 22.199 1.00 36.66 393 PRO A CA 1
ATOM 2347 C C . PRO C 3 219 ? 36.741 -20.192 22.862 1.00 39.15 393 PRO A C 1
ATOM 2348 O O . PRO C 3 219 ? 36.793 -19.630 23.955 1.00 43.52 393 PRO A O 1
ATOM 2352 N N . SER C 3 220 ? 37.816 -20.594 22.223 1.00 40.30 394 SER A N 1
ATOM 2353 C CA . SER C 3 220 ? 39.117 -20.338 22.773 1.00 43.24 394 SER A CA 1
ATOM 2354 C C . SER C 3 220 ? 39.589 -18.960 22.327 1.00 44.84 394 SER A C 1
ATOM 2355 O O . SER C 3 220 ? 39.404 -18.571 21.184 1.00 42.29 394 SER A O 1
ATOM 2358 N N . PRO C 3 221 ? 40.134 -18.166 23.257 1.00 47.18 395 PRO A N 1
ATOM 2359 C CA . PRO C 3 221 ? 40.626 -16.820 22.938 1.00 50.97 395 PRO A CA 1
ATOM 2360 C C . PRO C 3 221 ? 41.869 -16.862 22.036 1.00 52.04 395 PRO A C 1
ATOM 2361 O O . PRO C 3 221 ? 42.406 -17.933 21.772 1.00 55.91 395 PRO A O 1
ATOM 2365 N N . PRO C 3 222 ? 42.327 -15.698 21.533 1.00 51.82 396 PRO A N 1
ATOM 2366 C CA . PRO C 3 222 ? 43.514 -15.675 20.676 1.00 50.32 396 PRO A CA 1
ATOM 2367 C C . PRO C 3 222 ? 44.651 -16.291 21.460 1.00 50.30 396 PRO A C 1
ATOM 2368 O O . PRO C 3 222 ? 44.688 -16.173 22.683 1.00 48.11 396 PRO A O 1
ATOM 2372 N N . PRO C 3 223 ? 45.587 -16.959 20.774 1.00 52.74 397 PRO A N 1
ATOM 2373 C CA . PRO C 3 223 ? 46.751 -17.608 21.389 1.00 54.09 397 PRO A CA 1
ATOM 2374 C C . PRO C 3 223 ? 47.545 -16.630 22.219 1.00 54.36 397 PRO A C 1
ATOM 2375 O O . PRO C 3 223 ? 47.892 -15.551 21.746 1.00 56.26 397 PRO A O 1
ATOM 2379 N N . GLY C 3 224 ? 47.843 -17.017 23.449 1.00 54.81 398 GLY A N 1
ATOM 2380 C CA . GLY C 3 224 ? 48.582 -16.149 24.352 1.00 56.87 398 GLY A CA 1
ATOM 2381 C C . GLY C 3 224 ? 47.674 -15.230 25.166 1.00 57.38 398 GLY A C 1
ATOM 2382 O O . GLY C 3 224 ? 48.151 -14.310 25.846 1.00 60.08 398 GLY A O 1
ATOM 2383 N N . HIS C 3 225 ? 46.365 -15.502 25.120 1.00 53.72 399 HIS A N 1
ATOM 2384 C CA . HIS C 3 225 ? 45.378 -14.700 25.828 1.00 51.98 399 HIS A CA 1
ATOM 2385 C C . HIS C 3 225 ? 44.417 -15.475 26.684 1.00 51.04 399 HIS A C 1
ATOM 2386 O O . HIS C 3 225 ? 44.485 -16.692 26.773 1.00 49.67 399 HIS A O 1
ATOM 2393 N N . LYS C 3 226 ? 43.487 -14.729 27.267 1.00 49.75 400 LYS A N 1
ATOM 2394 C CA . LYS C 3 226 ? 42.442 -15.279 28.113 1.00 47.77 400 LYS A CA 1
ATOM 2395 C C . LYS C 3 226 ? 41.249 -14.331 28.054 1.00 44.07 400 LYS A C 1
ATOM 2396 O O . LYS C 3 226 ? 41.413 -13.149 27.760 1.00 43.58 400 LYS A O 1
ATOM 2402 N N . TRP C 3 227 ? 40.052 -14.885 28.190 1.00 42.23 401 TRP A N 1
ATOM 2403 C CA . TRP C 3 227 ? 38.835 -14.093 28.215 1.00 39.33 401 TRP A CA 1
ATOM 2404 C C . TRP C 3 227 ? 38.811 -13.485 29.612 1.00 41.50 401 TRP A C 1
ATOM 2405 O O . TRP C 3 227 ? 39.515 -13.936 30.497 1.00 45.84 401 TRP A O 1
ATOM 2416 N N . LYS C 3 228 ? 37.971 -12.483 29.823 1.00 43.59 402 LYS A N 1
ATOM 2417 C CA . LYS C 3 228 ? 37.850 -11.865 31.138 1.00 41.57 402 LYS A CA 1
ATOM 2418 C C . LYS C 3 228 ? 37.135 -12.865 32.055 1.00 39.57 402 LYS A C 1
ATOM 2419 O O . LYS C 3 228 ? 37.530 -13.100 33.196 1.00 41.52 402 LYS A O 1
ATOM 2425 N N . GLU C 3 229 ? 36.130 -13.515 31.505 1.00 34.48 403 GLU A N 1
ATOM 2426 C CA . GLU C 3 229 ? 35.361 -14.479 32.247 1.00 34.88 403 GLU A CA 1
ATOM 2427 C C . GLU C 3 229 ? 34.487 -15.242 31.264 1.00 39.62 403 GLU A C 1
ATOM 2428 O O . GLU C 3 2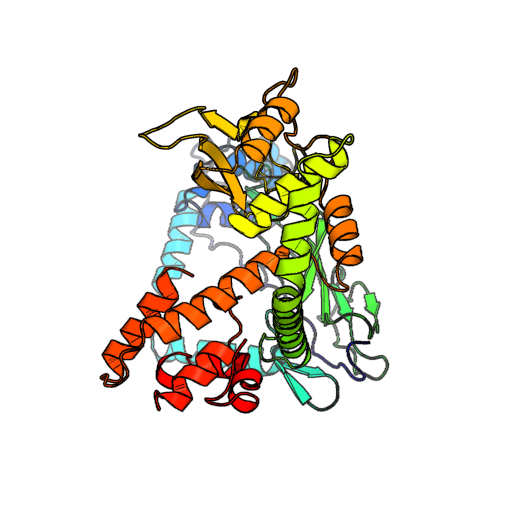29 ? 34.358 -14.862 30.087 1.00 39.47 403 GLU A O 1
ATOM 2434 N N . VAL C 3 230 ? 33.926 -16.351 31.722 1.00 38.35 404 VAL A N 1
ATOM 2435 C CA . VAL C 3 230 ? 33.038 -17.139 30.888 1.00 39.08 404 VAL A CA 1
ATOM 2436 C C . VAL C 3 230 ? 31.860 -17.440 31.749 1.00 38.59 404 VAL A C 1
ATOM 2437 O O . VAL C 3 230 ? 32.013 -17.831 32.888 1.00 39.64 404 VAL A O 1
ATOM 2441 N N . ARG C 3 231 ? 30.674 -17.173 31.240 1.00 39.75 405 ARG A N 1
ATOM 2442 C CA . ARG C 3 231 ? 29.526 -17.483 32.048 1.00 39.61 405 ARG A CA 1
ATOM 2443 C C . ARG C 3 231 ? 28.504 -18.222 31.242 1.00 38.54 405 ARG A C 1
ATOM 2444 O O . ARG C 3 231 ? 28.632 -18.338 30.023 1.00 38.01 405 ARG A O 1
ATOM 2452 N N . HIS C 3 232 ? 27.583 -18.856 31.951 1.00 37.21 406 HIS A N 1
ATOM 2453 C CA . HIS C 3 232 ? 26.518 -19.625 31.328 1.00 41.28 406 HIS A CA 1
ATOM 2454 C C . HIS C 3 232 ? 25.208 -19.154 31.970 1.00 45.42 406 HIS A C 1
ATOM 2455 O O . HIS C 3 232 ? 24.693 -19.799 32.895 1.00 46.58 406 HIS A O 1
ATOM 2462 N N . ASP C 3 233 ? 24.721 -17.990 31.546 1.00 42.83 407 ASP A N 1
ATOM 2463 C CA . ASP C 3 233 ? 23.491 -17.415 32.093 1.00 40.74 407 ASP A CA 1
ATOM 2464 C C . ASP C 3 233 ? 22.405 -17.490 31.059 1.00 36.95 407 ASP A C 1
ATOM 2465 O O . ASP C 3 233 ? 22.277 -16.596 30.236 1.00 36.55 407 ASP A O 1
ATOM 2470 N N . ASN C 3 234 ? 21.545 -18.481 31.180 1.00 37.39 408 ASN A N 1
ATOM 2471 C CA . ASN C 3 234 ? 20.498 -18.661 30.187 1.00 41.24 408 ASN A CA 1
ATOM 2472 C C . ASN C 3 234 ? 19.307 -17.728 30.341 1.00 40.08 408 ASN A C 1
ATOM 2473 O O . ASN C 3 234 ? 18.227 -17.963 29.784 1.00 34.06 408 ASN A O 1
ATOM 2478 N N . LYS C 3 235 ? 19.529 -16.672 31.112 1.00 39.72 409 LYS A N 1
ATOM 2479 C CA . LYS C 3 235 ? 18.509 -15.675 31.367 1.00 40.01 409 LYS A CA 1
ATOM 2480 C C . LYS C 3 235 ? 18.756 -14.460 30.472 1.00 41.34 409 LYS A C 1
ATOM 2481 O O . LYS C 3 235 ? 17.871 -13.618 30.338 1.00 43.75 409 LYS A O 1
ATOM 2487 N N . VAL C 3 236 ? 19.960 -14.325 29.918 1.00 34.71 410 VAL A N 1
ATOM 2488 C CA . VAL C 3 236 ? 20.262 -13.186 29.056 1.00 32.68 410 VAL A CA 1
ATOM 2489 C C . VAL C 3 236 ? 20.369 -13.670 27.635 1.00 33.27 410 VAL A C 1
ATOM 2490 O O . VAL C 3 236 ? 20.451 -14.864 27.390 1.00 33.25 410 VAL A O 1
ATOM 2494 N N . THR C 3 237 ? 20.353 -12.745 26.690 1.00 33.82 411 THR A N 1
ATOM 2495 C CA . THR C 3 237 ? 20.385 -13.136 25.294 1.00 30.58 411 THR A CA 1
ATOM 2496 C C . THR C 3 237 ? 21.712 -12.904 24.637 1.00 28.82 411 THR A C 1
ATOM 2497 O O . THR C 3 237 ? 21.916 -13.303 23.513 1.00 34.37 411 THR A O 1
ATOM 2501 N N . TRP C 3 238 ? 22.651 -12.305 25.335 1.00 30.15 412 TRP A N 1
ATOM 2502 C CA . TRP C 3 238 ? 23.924 -12.013 24.689 1.00 31.61 412 TRP A CA 1
ATOM 2503 C C . TRP C 3 238 ? 25.009 -13.094 24.685 1.00 32.74 412 TRP A C 1
ATOM 2504 O O . TRP C 3 238 ? 25.104 -13.934 25.587 1.00 29.78 412 TRP A O 1
ATOM 2515 N N . LEU C 3 239 ? 25.873 -13.051 23.675 1.00 28.23 413 LEU A N 1
ATOM 2516 C CA . LEU C 3 239 ? 26.907 -14.052 23.579 1.00 29.58 413 LEU A CA 1
ATOM 2517 C C . LEU C 3 239 ? 28.200 -13.535 24.114 1.00 28.83 413 LEU A C 1
ATOM 2518 O O . LEU C 3 239 ? 29.028 -14.294 24.584 1.00 30.54 413 LEU A O 1
ATOM 2523 N N . VAL C 3 240 ? 28.392 -12.240 23.942 1.00 26.29 414 VAL A N 1
ATOM 2524 C CA . VAL C 3 240 ? 29.607 -11.572 24.360 1.00 26.56 414 VAL A CA 1
ATOM 2525 C C . VAL C 3 240 ? 29.292 -10.176 24.857 1.00 28.97 414 VAL A C 1
ATOM 2526 O O . VAL C 3 240 ? 28.296 -9.578 24.457 1.00 33.99 414 VAL A O 1
ATOM 2530 N N . SER C 3 241 ? 30.119 -9.676 25.769 1.00 29.35 415 SER A N 1
ATOM 2531 C CA . SER C 3 241 ? 29.946 -8.328 26.297 1.00 35.44 415 SER A CA 1
ATOM 2532 C C . SER C 3 241 ? 31.262 -7.803 26.830 1.00 35.94 415 SER A C 1
ATOM 2533 O O . SER C 3 241 ? 32.246 -8.533 26.934 1.00 40.70 415 SER A O 1
ATOM 2536 N N . TRP C 3 242 ? 31.313 -6.502 27.067 1.00 36.32 416 TRP A N 1
ATOM 2537 C CA . TRP C 3 242 ? 32.515 -5.886 27.598 1.00 36.96 416 TRP A CA 1
ATOM 2538 C C . TRP C 3 242 ? 32.164 -4.461 28.011 1.00 37.45 416 TRP A C 1
ATOM 2539 O O . TRP C 3 242 ? 31.164 -3.914 27.562 1.00 37.86 416 TRP A O 1
ATOM 2550 N N . THR C 3 243 ? 32.981 -3.843 28.846 1.00 37.43 417 THR A N 1
ATOM 2551 C CA . THR C 3 243 ? 32.686 -2.486 29.264 1.00 37.72 417 THR A CA 1
ATOM 2552 C C . THR C 3 243 ? 33.477 -1.461 28.461 1.00 36.89 417 THR A C 1
ATOM 2553 O O . THR C 3 243 ? 34.700 -1.519 28.357 1.00 34.11 417 THR A O 1
ATOM 2557 N N . GLU C 3 244 ? 32.728 -0.589 27.811 1.00 36.75 418 GLU A N 1
ATOM 2558 C CA . GLU C 3 244 ? 33.269 0.468 26.985 1.00 39.99 418 GLU A CA 1
ATOM 2559 C C . GLU C 3 244 ? 33.900 1.495 27.923 1.00 42.36 418 GLU A C 1
ATOM 2560 O O . GLU C 3 244 ? 33.320 1.889 28.930 1.00 43.01 418 GLU A O 1
ATOM 2566 N N . ASN C 3 245 ? 35.081 1.965 27.581 1.00 44.76 419 ASN A N 1
ATOM 2567 C CA . ASN C 3 245 ? 35.780 2.874 28.477 1.00 43.91 419 ASN A CA 1
ATOM 2568 C C . ASN C 3 245 ? 35.311 4.300 28.522 1.00 44.36 419 ASN A C 1
ATOM 2569 O O . ASN C 3 245 ? 35.547 4.984 29.502 1.00 45.57 419 ASN A O 1
ATOM 2574 N N . ILE C 3 246 ? 34.641 4.763 27.481 1.00 42.40 420 ILE A N 1
ATOM 2575 C CA . ILE C 3 246 ? 34.246 6.152 27.503 1.00 39.34 420 ILE A CA 1
ATOM 2576 C C . ILE C 3 246 ? 33.088 6.520 28.409 1.00 40.69 420 ILE A C 1
ATOM 2577 O O . ILE C 3 246 ? 33.038 7.641 28.901 1.00 44.16 420 ILE A O 1
ATOM 2582 N N . GLN C 3 247 ? 32.153 5.615 28.635 1.00 38.31 421 GLN A N 1
ATOM 2583 C CA . GLN C 3 247 ? 31.047 5.937 29.529 1.00 41.38 421 GLN A CA 1
ATOM 2584 C C . GLN C 3 247 ? 30.822 4.823 30.555 1.00 44.23 421 GLN A C 1
ATOM 2585 O O . GLN C 3 247 ? 29.917 4.884 31.390 1.00 46.58 421 GLN A O 1
ATOM 2591 N N . GLY C 3 248 ? 31.671 3.808 30.496 1.00 39.67 422 GLY A N 1
ATOM 2592 C CA . GLY C 3 248 ? 31.542 2.723 31.442 1.00 38.83 422 GLY A CA 1
ATOM 2593 C C . GLY C 3 248 ? 30.308 1.871 31.289 1.00 38.74 422 GLY A C 1
ATOM 2594 O O . GLY C 3 248 ? 29.926 1.191 32.214 1.00 42.86 422 GLY A O 1
ATOM 2595 N N . SER C 3 249 ? 29.665 1.913 30.122 1.00 38.78 423 SER A N 1
ATOM 2596 C CA . SER C 3 249 ? 28.481 1.074 29.875 1.00 40.25 423 SER A CA 1
ATOM 2597 C C . SER C 3 249 ? 28.954 -0.279 29.315 1.00 38.56 423 SER A C 1
ATOM 2598 O O . SER C 3 249 ? 30.121 -0.439 28.910 1.00 38.52 423 SER A O 1
ATOM 2601 N N . ILE C 3 250 ? 28.072 -1.251 29.285 1.00 35.44 424 ILE A N 1
ATOM 2602 C CA . ILE C 3 250 ? 28.446 -2.558 28.785 1.00 37.71 424 ILE A CA 1
ATOM 2603 C C . ILE C 3 250 ? 27.986 -2.719 27.338 1.00 34.33 424 ILE A C 1
ATOM 2604 O O . ILE C 3 250 ? 26.869 -2.397 27.017 1.00 32.69 424 ILE A O 1
ATOM 2609 N N . LYS C 3 251 ? 28.887 -3.164 26.466 1.00 36.76 425 LYS A N 1
ATOM 2610 C CA . LYS C 3 251 ? 28.576 -3.407 25.046 1.00 35.48 425 LYS A CA 1
ATOM 2611 C C . LYS C 3 251 ? 28.413 -4.910 24.885 1.00 36.70 425 LYS A C 1
ATOM 2612 O O . LYS C 3 251 ? 29.165 -5.680 25.495 1.00 30.88 425 LYS A O 1
ATOM 2618 N N . TYR C 3 252 ? 27.476 -5.318 24.032 1.00 32.63 426 TYR A N 1
ATOM 2619 C CA . TYR C 3 252 ? 27.173 -6.728 23.780 1.00 30.68 426 TYR A CA 1
ATOM 2620 C C . TYR C 3 252 ? 27.218 -7.159 22.300 1.00 31.05 426 TYR A C 1
ATOM 2621 O O . TYR C 3 252 ? 27.071 -6.352 21.376 1.00 28.68 426 TYR A O 1
ATOM 2630 N N . ILE C 3 253 ? 27.391 -8.465 22.109 1.00 31.13 427 ILE A N 1
ATOM 2631 C CA . ILE C 3 253 ? 27.313 -9.048 20.782 1.00 30.43 427 ILE A CA 1
ATOM 2632 C C . ILE C 3 253 ? 26.031 -9.878 20.839 1.00 32.38 427 ILE A C 1
ATOM 2633 O O . ILE C 3 253 ? 25.930 -10.815 21.645 1.00 33.18 427 ILE A O 1
ATOM 2638 N N . MET C 3 254 ? 25.043 -9.497 20.042 1.00 31.84 428 MET A N 1
ATOM 2639 C CA . MET C 3 254 ? 23.772 -10.187 20.015 1.00 34.87 428 MET A CA 1
ATOM 2640 C C . MET C 3 254 ? 23.393 -10.681 18.610 1.00 37.95 428 MET A C 1
ATOM 2641 O O . MET C 3 254 ? 24.157 -10.515 17.656 1.00 38.03 428 MET A O 1
ATOM 2646 N N . LEU C 3 255 ? 22.221 -11.304 18.503 1.00 39.35 429 LEU A N 1
ATOM 2647 C CA . LEU C 3 255 ? 21.729 -11.880 17.255 1.00 40.97 429 LEU A CA 1
ATOM 2648 C C . LEU C 3 255 ? 20.959 -10.984 16.321 1.00 40.87 429 LEU A C 1
ATOM 2649 O O . LEU C 3 255 ? 20.403 -9.958 16.706 1.00 43.79 429 LEU A O 1
ATOM 2654 N N . ASN C 3 256 ? 20.945 -11.435 15.074 1.00 41.63 430 ASN A N 1
ATOM 2655 C CA . ASN C 3 256 ? 20.268 -10.803 13.967 1.00 41.69 430 ASN A CA 1
ATOM 2656 C C . ASN C 3 256 ? 18.798 -10.585 14.257 1.00 42.21 430 ASN A C 1
ATOM 2657 O O . ASN C 3 256 ? 18.214 -11.215 15.136 1.00 39.67 430 ASN A O 1
ATOM 2662 N N . PRO C 3 257 ? 18.183 -9.621 13.571 1.00 43.82 431 PRO A N 1
ATOM 2663 C CA . PRO C 3 257 ? 16.762 -9.369 13.794 1.00 45.46 431 PRO A CA 1
ATOM 2664 C C . PRO C 3 257 ? 15.949 -10.609 13.411 1.00 43.54 431 PRO A C 1
ATOM 2665 O O . PRO C 3 257 ? 14.909 -10.878 14.020 1.00 45.82 431 PRO A O 1
ATOM 2669 N N . SER C 3 258 ? 16.432 -11.353 12.415 1.00 39.67 432 SER A N 1
ATOM 2670 C CA . SER C 3 258 ? 15.749 -12.559 11.957 1.00 38.46 432 SER A CA 1
ATOM 2671 C C . SER C 3 258 ? 15.857 -13.700 12.965 1.00 39.78 432 SER A C 1
ATOM 2672 O O . SER C 3 258 ? 15.395 -14.802 12.738 1.00 41.83 432 SER A O 1
ATOM 2675 N N . SER C 3 259 ? 16.432 -13.401 14.119 1.00 40.90 433 SER A N 1
ATOM 2676 C CA . SER C 3 259 ? 16.531 -14.394 15.182 1.00 41.54 433 SER A CA 1
ATOM 2677 C C . SER C 3 259 ? 15.184 -14.712 15.802 1.00 35.76 433 SER A C 1
ATOM 2678 O O . SER C 3 259 ? 14.310 -13.864 15.963 1.00 33.02 433 SER A O 1
ATOM 2681 N N . ARG C 3 260 ? 15.106 -15.914 16.310 1.00 33.84 434 ARG A N 1
ATOM 2682 C CA . ARG C 3 260 ? 13.912 -16.324 16.967 1.00 34.79 434 ARG A CA 1
ATOM 2683 C C . ARG C 3 260 ? 13.881 -15.524 18.240 1.00 36.11 434 ARG A C 1
ATOM 2684 O O . ARG C 3 260 ? 12.866 -14.971 18.623 1.00 40.96 434 ARG A O 1
ATOM 2692 N N . ILE C 3 261 ? 15.022 -15.419 18.892 1.00 35.87 435 ILE A N 1
ATOM 2693 C CA . ILE C 3 261 ? 15.061 -14.689 20.137 1.00 36.75 435 ILE A CA 1
ATOM 2694 C C . ILE C 3 261 ? 14.689 -13.223 19.941 1.00 37.08 435 ILE A C 1
ATOM 2695 O O . ILE C 3 261 ? 13.938 -12.654 20.712 1.00 37.67 435 ILE A O 1
ATOM 2700 N N . LYS C 3 262 ? 15.176 -12.625 18.873 1.00 40.11 436 LYS A N 1
ATOM 2701 C CA . LYS C 3 262 ? 14.853 -11.246 18.606 1.00 40.50 436 LYS A CA 1
ATOM 2702 C C . LYS C 3 262 ? 13.440 -11.165 18.078 1.00 42.72 436 LYS A C 1
ATOM 2703 O O . LYS C 3 262 ? 12.590 -10.514 18.678 1.00 45.58 436 LYS A O 1
ATOM 2709 N N . GLY C 3 263 ? 13.184 -11.871 16.989 1.00 39.46 437 GLY A N 1
ATOM 2710 C CA . GLY C 3 263 ? 11.858 -11.842 16.404 1.00 39.86 437 GLY A CA 1
ATOM 2711 C C . GLY C 3 263 ? 10.707 -11.985 17.389 1.00 40.06 437 GLY A C 1
ATOM 2712 O O . GLY C 3 263 ? 9.690 -11.281 17.357 1.00 41.07 437 GLY A O 1
ATOM 2713 N N . GLU C 3 264 ? 10.875 -12.922 18.293 1.00 40.41 438 GLU A N 1
ATOM 2714 C CA . GLU C 3 264 ? 9.870 -13.172 19.283 1.00 40.95 438 GLU A CA 1
ATOM 2715 C C . GLU C 3 264 ? 9.571 -11.933 20.130 1.00 40.22 438 GLU A C 1
ATOM 2716 O O . GLU C 3 264 ? 8.427 -11.679 20.462 1.00 43.67 438 GLU A O 1
ATOM 2722 N N . LYS C 3 265 ? 10.578 -11.144 20.469 1.00 36.17 439 LYS A N 1
ATOM 2723 C CA . LYS C 3 265 ? 10.326 -9.966 21.286 1.00 37.52 439 LYS A CA 1
ATOM 2724 C C . LYS C 3 265 ? 9.507 -8.968 20.539 1.00 34.84 439 LYS A C 1
ATOM 2725 O O . LYS C 3 265 ? 8.658 -8.329 21.105 1.00 33.06 439 LYS A O 1
ATOM 2731 N N . ASP C 3 266 ? 9.818 -8.827 19.264 1.00 36.69 440 ASP A N 1
ATOM 2732 C CA . ASP C 3 266 ? 9.145 -7.891 18.392 1.00 39.95 440 ASP A CA 1
ATOM 2733 C C . ASP C 3 266 ? 7.676 -8.271 18.293 1.00 39.74 440 ASP A C 1
ATOM 2734 O O . ASP C 3 266 ? 6.785 -7.423 18.294 1.00 37.95 440 ASP A O 1
ATOM 2739 N N . TRP C 3 267 ? 7.439 -9.559 18.143 1.00 43.77 441 TRP A N 1
ATOM 2740 C CA . TRP C 3 267 ? 6.093 -10.087 18.064 1.00 46.40 441 TRP A CA 1
ATOM 2741 C C . TRP C 3 267 ? 5.410 -9.679 19.370 1.00 40.66 441 TRP A C 1
ATOM 2742 O O . TRP C 3 267 ? 4.376 -9.023 19.371 1.00 34.74 441 TRP A O 1
ATOM 2753 N N . GLN C 3 268 ? 6.035 -10.027 20.484 1.00 38.71 442 GLN A N 1
ATOM 2754 C CA . GLN C 3 268 ? 5.476 -9.663 21.760 1.00 39.26 442 GLN A CA 1
ATOM 2755 C C . GLN C 3 268 ? 5.251 -8.150 21.841 1.00 39.33 442 GLN A C 1
ATOM 2756 O O . GLN C 3 268 ? 4.183 -7.715 22.246 1.00 44.58 442 GLN A O 1
ATOM 2762 N N . LYS C 3 269 ? 6.201 -7.362 21.336 1.00 36.90 443 LYS A N 1
ATOM 2763 C CA . LYS C 3 269 ? 6.112 -5.902 21.368 1.00 32.67 443 LYS A CA 1
ATOM 2764 C C . LYS C 3 269 ? 4.852 -5.353 20.743 1.00 33.69 443 LYS A C 1
ATOM 2765 O O . LYS C 3 269 ? 4.209 -4.463 21.278 1.00 30.94 443 LYS A O 1
ATOM 2771 N N . TYR C 3 270 ? 4.521 -5.825 19.557 1.00 35.80 444 TYR A N 1
ATOM 2772 C CA . TYR C 3 270 ? 3.304 -5.339 18.930 1.00 38.83 444 TYR A CA 1
ATOM 2773 C C . TYR C 3 270 ? 2.020 -5.797 19.648 1.00 38.28 444 TYR A C 1
ATOM 2774 O O . TYR C 3 270 ? 1.010 -5.086 19.664 1.00 40.16 444 TYR A O 1
ATOM 2783 N N . GLU C 3 271 ? 2.067 -6.986 20.223 1.00 36.91 445 GLU A N 1
ATOM 2784 C CA . GLU C 3 271 ? 0.935 -7.522 20.951 1.00 38.79 445 GLU A CA 1
ATOM 2785 C C . GLU C 3 271 ? 0.563 -6.587 22.075 1.00 38.83 445 GLU A C 1
ATOM 2786 O O . GLU C 3 271 ? -0.606 -6.184 22.229 1.00 42.76 445 GLU A O 1
ATOM 2792 N N . THR C 3 272 ? 1.592 -6.194 22.805 1.00 37.18 446 THR A N 1
ATOM 2793 C CA . THR C 3 272 ? 1.457 -5.303 23.927 1.00 35.60 446 THR A CA 1
ATOM 2794 C C . THR C 3 272 ? 0.782 -4.041 23.468 1.00 36.88 446 THR A C 1
ATOM 2795 O O . THR C 3 272 ? -0.052 -3.489 24.182 1.00 38.26 446 THR A O 1
ATOM 2799 N N . ALA C 3 273 ? 1.152 -3.579 22.280 1.00 38.50 447 ALA A N 1
ATOM 2800 C CA . ALA C 3 273 ? 0.580 -2.360 21.732 1.00 38.27 447 ALA A CA 1
ATOM 2801 C C . ALA C 3 273 ? -0.885 -2.570 21.376 1.00 38.50 447 ALA A C 1
ATOM 2802 O O . ALA C 3 273 ? -1.714 -1.668 21.530 1.00 33.89 447 ALA A O 1
ATOM 2804 N N . ARG C 3 274 ? -1.184 -3.750 20.862 1.00 38.14 448 ARG A N 1
ATOM 2805 C CA . ARG C 3 274 ? -2.549 -4.054 20.493 1.00 45.08 448 ARG A CA 1
ATOM 2806 C C . ARG C 3 274 ? -3.406 -4.014 21.733 1.00 47.86 448 ARG A C 1
ATOM 2807 O O . ARG C 3 274 ? -4.555 -3.562 21.698 1.00 49.20 448 ARG A O 1
ATOM 2815 N N . ARG C 3 275 ? -2.840 -4.500 22.832 1.00 48.52 449 ARG A N 1
ATOM 2816 C CA . ARG C 3 275 ? -3.557 -4.499 24.084 1.00 46.63 449 ARG A CA 1
ATOM 2817 C C . ARG C 3 275 ? -3.787 -3.093 24.554 1.00 44.03 449 ARG A C 1
ATOM 2818 O O . ARG C 3 275 ? -4.799 -2.789 25.149 1.00 48.24 449 ARG A O 1
ATOM 2826 N N . LEU C 3 276 ? -2.862 -2.205 24.258 1.00 43.34 450 LEU A N 1
ATOM 2827 C CA . LEU C 3 276 ? -3.063 -0.845 24.693 1.00 45.52 450 LEU A CA 1
ATOM 2828 C C . LEU C 3 276 ? -4.322 -0.339 24.042 1.00 48.94 450 LEU A C 1
ATOM 2829 O O . LEU C 3 276 ? -5.160 0.273 24.699 1.00 52.97 450 LEU A O 1
ATOM 2834 N N . LYS C 3 277 ? -4.463 -0.653 22.755 1.00 55.51 451 LYS A N 1
ATOM 2835 C CA . LYS C 3 277 ? -5.610 -0.230 21.941 1.00 57.72 451 LYS A CA 1
ATOM 2836 C C . LYS C 3 277 ? -6.961 -0.341 22.677 1.00 55.78 451 LYS A C 1
ATOM 2837 O O . LYS C 3 277 ? -7.748 0.602 22.729 1.00 52.45 451 LYS A O 1
ATOM 2843 N N . LYS C 3 278 ? -7.183 -1.506 23.272 1.00 54.23 452 LYS A N 1
ATOM 2844 C CA . LYS C 3 278 ? -8.407 -1.776 23.998 1.00 55.24 452 LYS A CA 1
ATOM 2845 C C . LYS C 3 278 ? -8.549 -0.899 25.230 1.00 56.90 452 LYS A C 1
ATOM 2846 O O . LYS C 3 278 ? -9.606 -0.296 25.478 1.00 60.40 452 LYS A O 1
ATOM 2852 N N . CYS C 3 279 ? -7.484 -0.839 26.020 1.00 55.53 453 CYS A N 1
ATOM 2853 C CA . CYS C 3 279 ? -7.506 -0.062 27.238 1.00 55.46 453 CYS A CA 1
ATOM 2854 C C . CYS C 3 279 ? -7.271 1.419 27.052 1.00 53.60 453 CYS A C 1
ATOM 2855 O O . CYS C 3 279 ? -7.427 2.181 28.001 1.00 53.63 453 CYS A O 1
ATOM 2858 N N . VAL C 3 280 ? -6.926 1.846 25.840 1.00 51.80 454 VAL A N 1
ATOM 2859 C CA . VAL C 3 280 ? -6.642 3.260 25.656 1.00 55.08 454 VAL A CA 1
ATOM 2860 C C . VAL C 3 280 ? -7.796 4.152 26.007 1.00 52.29 454 VAL A C 1
ATOM 2861 O O . VAL C 3 280 ? -7.594 5.253 26.503 1.00 50.92 454 VAL A O 1
ATOM 2865 N N . ASP C 3 281 ? -8.993 3.707 25.689 1.00 54.20 455 ASP A N 1
ATOM 2866 C CA . ASP C 3 281 ? -10.155 4.517 25.995 1.00 59.28 455 ASP A CA 1
ATOM 2867 C C . ASP C 3 281 ? -10.284 4.701 27.499 1.00 58.24 455 ASP A C 1
ATOM 2868 O O . ASP C 3 281 ? -10.379 5.823 27.989 1.00 55.47 455 ASP A O 1
ATOM 2873 N N . LYS C 3 282 ? -10.218 3.588 28.215 1.00 58.96 456 LYS A N 1
ATOM 2874 C CA . LYS C 3 282 ? -10.291 3.579 29.675 1.00 57.37 456 LYS A CA 1
ATOM 2875 C C . LYS C 3 282 ? -9.191 4.480 30.214 1.00 54.11 456 LYS A C 1
ATOM 2876 O O . LYS C 3 282 ? -9.409 5.301 31.102 1.00 50.60 456 LYS A O 1
ATOM 2882 N N . ILE C 3 283 ? -8.011 4.305 29.644 1.00 51.76 457 ILE A N 1
ATOM 2883 C CA . ILE C 3 283 ? -6.842 5.062 30.040 1.00 51.97 457 ILE A CA 1
ATOM 2884 C C . ILE C 3 283 ? -6.952 6.569 29.789 1.00 52.71 457 ILE A C 1
ATOM 2885 O O . ILE C 3 283 ? -6.517 7.389 30.620 1.00 50.79 457 ILE A O 1
ATOM 2890 N N . ARG C 3 284 ? -7.442 6.928 28.613 1.00 53.71 458 ARG A N 1
ATOM 2891 C CA . ARG C 3 284 ? -7.587 8.335 28.257 1.00 54.25 458 ARG A CA 1
ATOM 2892 C C . ARG C 3 284 ? -8.612 9.022 29.165 1.00 58.22 458 ARG A C 1
ATOM 2893 O O . ARG C 3 284 ? -8.444 10.195 29.521 1.00 59.27 458 ARG A O 1
ATOM 2901 N N . ASN C 3 285 ? -9.646 8.277 29.547 1.00 61.90 459 ASN A N 1
ATOM 2902 C CA . ASN C 3 285 ? -10.720 8.777 30.413 1.00 63.59 459 ASN A CA 1
ATOM 2903 C C . ASN C 3 285 ? -10.244 8.943 31.868 1.00 62.68 459 ASN A C 1
ATOM 2904 O O . ASN C 3 285 ? -10.728 9.824 32.596 1.00 68.61 459 ASN A O 1
ATOM 2909 N N . GLN C 3 286 ? -9.264 8.151 32.276 1.00 60.85 460 GLN A N 1
ATOM 2910 C CA . GLN C 3 286 ? -8.744 8.246 33.635 1.00 58.70 460 GLN A CA 1
ATOM 2911 C C . GLN C 3 286 ? -7.800 9.427 33.814 1.00 58.24 460 GLN A C 1
ATOM 2912 O O . GLN C 3 286 ? -7.990 10.206 34.742 1.00 56.12 460 GLN A O 1
ATOM 2918 N N . TYR C 3 287 ? -6.780 9.558 32.958 1.00 58.29 461 TYR A N 1
ATOM 2919 C CA . TYR C 3 287 ? -5.846 10.687 33.064 1.00 56.61 461 TYR A CA 1
ATOM 2920 C C . TYR C 3 287 ? -6.567 11.983 32.693 1.00 56.27 461 TYR A C 1
ATOM 2921 O O . TYR C 3 287 ? -6.134 13.079 33.073 1.00 54.51 461 TYR A O 1
ATOM 2930 N N . ARG C 3 288 ? -7.647 11.844 31.926 1.00 56.39 462 ARG A N 1
ATOM 2931 C CA . ARG C 3 288 ? -8.446 13.001 31.544 1.00 57.82 462 ARG A CA 1
ATOM 2932 C C . ARG C 3 288 ? -9.225 13.429 32.781 1.00 57.71 462 ARG A C 1
ATOM 2933 O O . ARG C 3 288 ? -9.648 14.580 32.912 1.00 59.31 462 ARG A O 1
ATOM 2941 N N . GLU C 3 289 ? -9.302 12.522 33.730 1.00 56.88 463 GLU A N 1
ATOM 2942 C CA . GLU C 3 289 ? -9.982 12.783 34.978 1.00 58.22 463 GLU A CA 1
ATOM 2943 C C . GLU C 3 289 ? -8.941 13.364 35.956 1.00 58.66 463 GLU A C 1
ATOM 2944 O O . GLU C 3 289 ? -9.220 14.314 36.713 1.00 54.43 463 GLU A O 1
ATOM 2946 N N . ASP C 3 290 ? -7.728 12.794 35.894 1.00 59.37 464 ASP A N 1
ATOM 2947 C CA . ASP C 3 290 ? -6.601 13.185 36.749 1.00 57.91 464 ASP A CA 1
ATOM 2948 C C . ASP C 3 290 ? -6.176 14.620 36.492 1.00 56.00 464 ASP A C 1
ATOM 2949 O O . ASP C 3 290 ? -5.407 15.183 37.276 1.00 52.56 464 ASP A O 1
ATOM 2954 N N . TRP C 3 291 ? -6.636 15.182 35.377 1.00 58.34 465 TRP A N 1
ATOM 2955 C CA . TRP C 3 291 ? -6.330 16.569 35.005 1.00 62.22 465 TRP A CA 1
ATOM 2956 C C . TRP C 3 291 ? -6.990 17.569 35.978 1.00 65.58 465 TRP A C 1
ATOM 2957 O O . TRP C 3 291 ? -6.772 18.790 35.905 1.00 67.11 465 TRP A O 1
ATOM 2968 N N . LYS C 3 292 ? -7.795 17.045 36.894 1.00 67.35 466 LYS A N 1
ATOM 2969 C CA . LYS C 3 292 ? -8.495 17.884 37.858 1.00 70.52 466 LYS A CA 1
ATOM 2970 C C . LYS C 3 292 ? -8.294 17.378 39.284 1.00 69.28 466 LYS A C 1
ATOM 2971 O O . LYS C 3 292 ? -9.202 17.456 40.117 1.00 71.06 466 LYS A O 1
ATOM 2973 N N . SER C 3 293 ? -7.092 16.914 39.576 1.00 67.41 467 SER A N 1
ATOM 2974 C CA . SER C 3 293 ? -6.802 16.388 40.892 1.00 68.09 467 SER A CA 1
ATOM 2975 C C . SER C 3 293 ? -6.247 17.415 41.863 1.00 68.48 467 SER A C 1
ATOM 2976 O O . SER C 3 293 ? -5.711 18.454 41.464 1.00 69.53 467 SER A O 1
ATOM 2979 N N . LYS C 3 294 ? -6.406 17.099 43.143 1.00 70.17 468 LYS A N 1
ATOM 2980 C CA . LYS C 3 294 ? -5.935 17.897 44.251 1.00 67.02 468 LYS A CA 1
ATOM 2981 C C . LYS C 3 294 ? -4.558 17.353 44.541 1.00 66.84 468 LYS A C 1
ATOM 2982 O O . LYS C 3 294 ? -4.160 17.232 45.701 1.00 74.21 468 LYS A O 1
ATOM 2984 N N . GLU C 3 295 ? -3.877 16.948 43.494 1.00 63.57 469 GLU A N 1
ATOM 2985 C CA . GLU C 3 295 ? -2.548 16.422 43.631 1.00 63.76 469 GLU A CA 1
ATOM 2986 C C . GLU C 3 295 ? -1.840 16.729 42.346 1.00 64.28 469 GLU A C 1
ATOM 2987 O O . GLU C 3 295 ? -2.005 16.000 41.364 1.00 63.97 469 GLU A O 1
ATOM 2993 N N . MET C 3 296 ? -1.143 17.862 42.341 1.00 65.67 470 MET A N 1
ATOM 2994 C CA . MET C 3 296 ? -0.373 18.317 41.188 1.00 67.54 470 MET A CA 1
ATOM 2995 C C . MET C 3 296 ? 0.339 17.097 40.608 1.00 67.53 470 MET A C 1
ATOM 2996 O O . MET C 3 296 ? 0.436 16.975 39.396 1.00 68.54 470 MET A O 1
ATOM 3001 N N . LYS C 3 297 ? 0.810 16.210 41.488 1.00 67.01 471 LYS A N 1
ATOM 3002 C CA . LYS C 3 297 ? 1.468 14.942 41.115 1.00 65.29 471 LYS A CA 1
ATOM 3003 C C . LYS C 3 297 ? 0.578 14.164 40.108 1.00 63.45 471 LYS A C 1
ATOM 3004 O O . LYS C 3 297 ? 0.983 13.903 38.959 1.00 63.48 471 LYS A O 1
ATOM 3006 N N . VAL C 3 298 ? -0.606 13.768 40.559 1.00 58.64 472 VAL A N 1
ATOM 3007 C CA . VAL C 3 298 ? -1.565 13.060 39.719 1.00 56.16 472 VAL A CA 1
ATOM 3008 C C . VAL C 3 298 ? -1.732 13.859 38.415 1.00 52.88 472 VAL A C 1
ATOM 3009 O O . VAL C 3 298 ? -1.884 13.300 37.332 1.00 50.27 472 VAL A O 1
ATOM 3013 N N . ARG C 3 299 ? -1.670 15.172 38.546 1.00 50.95 473 ARG A N 1
ATOM 3014 C CA . ARG C 3 299 ? -1.842 16.064 37.426 1.00 51.87 473 ARG A CA 1
ATOM 3015 C C . ARG C 3 299 ? -0.577 16.141 36.602 1.00 48.86 473 ARG A C 1
ATOM 3016 O O . ARG C 3 299 ? -0.637 16.278 35.380 1.00 48.69 473 ARG A O 1
ATOM 3024 N N . GLN C 3 300 ? 0.568 16.048 37.256 1.00 43.79 474 GLN A N 1
ATOM 3025 C CA . GLN C 3 300 ? 1.819 16.139 36.535 1.00 40.04 474 GLN A CA 1
ATOM 3026 C C . GLN C 3 300 ? 1.950 14.959 35.647 1.00 37.79 474 GLN A C 1
ATOM 3027 O O . GLN C 3 300 ? 2.129 15.125 34.458 1.00 37.81 474 GLN A O 1
ATOM 3033 N N . ARG C 3 301 ? 1.737 13.770 36.171 1.00 39.51 475 ARG A N 1
ATOM 3034 C CA . ARG C 3 301 ? 1.857 12.615 35.308 1.00 42.77 475 ARG A CA 1
ATOM 3035 C C . ARG C 3 301 ? 0.766 12.591 34.229 1.00 41.58 475 ARG A C 1
ATOM 3036 O O . ARG C 3 301 ? 1.024 12.289 33.069 1.00 44.94 475 ARG A O 1
ATOM 3044 N N . ALA C 3 302 ? -0.443 12.945 34.598 1.00 40.23 476 ALA A N 1
ATOM 3045 C CA . ALA C 3 302 ? -1.524 12.921 33.639 1.00 43.38 476 ALA A CA 1
ATOM 3046 C C . ALA C 3 302 ? -1.272 13.791 32.422 1.00 41.95 476 ALA A C 1
ATOM 3047 O O . ALA C 3 302 ? -1.609 13.426 31.294 1.00 45.96 476 ALA A O 1
ATOM 3049 N N . VAL C 3 303 ? -0.734 14.969 32.663 1.00 38.82 477 VAL A N 1
ATOM 3050 C CA . VAL C 3 303 ? -0.471 15.888 31.578 1.00 40.06 477 VAL A CA 1
ATOM 3051 C C . VAL C 3 303 ? 0.584 15.280 30.670 1.00 39.02 477 VAL A C 1
ATOM 3052 O O . VAL C 3 303 ? 0.474 15.309 29.439 1.00 38.06 477 VAL A O 1
ATOM 3056 N N . ALA C 3 304 ? 1.613 14.737 31.312 1.00 37.35 478 ALA A N 1
ATOM 3057 C CA . ALA C 3 304 ? 2.720 14.111 30.615 1.00 36.03 478 ALA A CA 1
ATOM 3058 C C . ALA C 3 304 ? 2.234 12.898 29.834 1.00 32.93 478 ALA A C 1
ATOM 3059 O O . ALA C 3 304 ? 2.681 12.619 28.723 1.00 33.42 478 ALA A O 1
ATOM 3061 N N . LEU C 3 305 ? 1.322 12.162 30.426 1.00 30.21 479 LEU A N 1
ATOM 3062 C CA . LEU C 3 305 ? 0.773 11.011 29.773 1.00 31.61 479 LEU A CA 1
ATOM 3063 C C . LEU C 3 305 ? 0.047 11.512 28.518 1.00 32.81 479 LEU A C 1
ATOM 3064 O O . LEU C 3 305 ? 0.162 10.958 27.432 1.00 31.46 479 LEU A O 1
ATOM 3069 N N . TYR C 3 306 ? -0.625 12.623 28.667 1.00 34.46 480 TYR A N 1
ATOM 3070 C CA . TYR C 3 306 ? -1.339 13.237 27.577 1.00 38.56 480 TYR A CA 1
ATOM 3071 C C . TYR C 3 306 ? -0.448 13.515 26.380 1.00 41.78 480 TYR A C 1
ATOM 3072 O O . TYR C 3 306 ? -0.780 13.173 25.254 1.00 44.86 480 TYR A O 1
ATOM 3081 N N . PHE C 3 307 ? 0.612 14.270 26.614 1.00 42.04 481 PHE A N 1
ATOM 3082 C CA . PHE C 3 307 ? 1.538 14.622 25.557 1.00 43.69 481 PHE A CA 1
ATOM 3083 C C . PHE C 3 307 ? 2.089 13.383 24.911 1.00 42.20 481 PHE A C 1
ATOM 3084 O O . PHE C 3 307 ? 2.215 13.299 23.695 1.00 44.93 481 PHE A O 1
ATOM 3092 N N . ILE C 3 308 ? 2.461 12.431 25.745 1.00 40.04 482 ILE A N 1
ATOM 3093 C CA . ILE C 3 308 ? 3.017 11.196 25.239 1.00 42.95 482 ILE A CA 1
ATOM 3094 C C . ILE C 3 308 ? 1.992 10.556 24.322 1.00 43.28 482 ILE A C 1
ATOM 3095 O O . ILE C 3 308 ? 2.271 10.273 23.170 1.00 44.08 482 ILE A O 1
ATOM 3100 N N . ASP C 3 309 ? 0.778 10.408 24.827 1.00 43.17 483 ASP A N 1
ATOM 3101 C CA . ASP C 3 309 ? -0.282 9.800 24.053 1.00 45.95 483 ASP A CA 1
ATOM 3102 C C . ASP C 3 309 ? -0.566 10.613 22.801 1.00 46.68 483 ASP A C 1
ATOM 3103 O O . ASP C 3 309 ? -0.403 10.120 21.685 1.00 48.22 483 ASP A O 1
ATOM 3108 N N . LYS C 3 310 ? -0.933 11.870 23.002 1.00 46.53 484 LYS A N 1
ATOM 3109 C CA . LYS C 3 310 ? -1.285 12.765 21.917 1.00 48.22 484 LYS A CA 1
ATOM 3110 C C . LYS C 3 310 ? -0.171 13.142 20.953 1.00 46.87 484 LYS A C 1
ATOM 3111 O O . LYS C 3 310 ? -0.369 13.111 19.751 1.00 47.46 484 LYS A O 1
ATOM 3113 N N . LEU C 3 311 ? 0.975 13.552 21.489 1.00 43.79 485 LEU A N 1
ATOM 3114 C CA . LEU C 3 311 ? 2.088 13.976 20.659 1.00 40.44 485 LEU A CA 1
ATOM 3115 C C . LEU C 3 311 ? 3.173 12.946 20.475 1.00 43.09 485 LEU A C 1
ATOM 3116 O O . LEU C 3 311 ? 4.158 13.179 19.762 1.00 45.08 485 LEU A O 1
ATOM 3121 N N . ALA C 3 312 ? 3.049 11.826 21.170 1.00 41.17 486 ALA A N 1
ATOM 3122 C CA . ALA C 3 312 ? 4.053 10.772 21.052 1.00 40.95 486 ALA A CA 1
ATOM 3123 C C . ALA C 3 312 ? 5.454 11.167 21.495 1.00 41.84 486 ALA A C 1
ATOM 3124 O O . ALA C 3 312 ? 6.438 10.671 20.949 1.00 39.57 486 ALA A O 1
ATOM 3126 N N . LEU C 3 313 ? 5.545 12.073 22.455 1.00 36.16 487 LEU A N 1
ATOM 3127 C CA . LEU C 3 313 ? 6.836 12.447 22.965 1.00 31.47 487 LEU A CA 1
ATOM 3128 C C . LEU C 3 313 ? 7.343 11.205 23.670 1.00 34.14 487 LEU A C 1
ATOM 3129 O O . LEU C 3 313 ? 6.549 10.375 24.135 1.00 33.04 487 LEU A O 1
ATOM 3134 N N . ARG C 3 314 ? 8.664 11.090 23.758 1.00 36.96 488 ARG A N 1
ATOM 3135 C CA . ARG C 3 314 ? 9.350 9.981 24.432 1.00 38.33 488 ARG A CA 1
ATOM 3136 C C . ARG C 3 314 ? 9.337 10.182 25.941 1.00 35.57 488 ARG A C 1
ATOM 3137 O O . ARG C 3 314 ? 9.218 11.316 26.434 1.00 38.10 488 ARG A O 1
ATOM 3145 N N . ALA C 3 315 ? 9.437 9.089 26.687 1.00 30.72 489 ALA A N 1
ATOM 3146 C CA . ALA C 3 315 ? 9.391 9.157 28.139 1.00 31.29 489 ALA A CA 1
ATOM 3147 C C . ALA C 3 315 ? 10.251 10.264 28.760 1.00 31.70 489 ALA A C 1
ATOM 3148 O O . ALA C 3 315 ? 9.776 11.019 29.585 1.00 35.23 489 ALA A O 1
ATOM 3150 N N . GLY C 3 316 ? 11.497 10.382 28.331 1.00 30.41 490 GLY A N 1
ATOM 3151 C CA . GLY C 3 316 ? 12.357 11.402 28.890 1.00 23.53 490 GLY A CA 1
ATOM 3152 C C . GLY C 3 316 ? 13.039 11.073 30.220 1.00 28.80 490 GLY A C 1
ATOM 3153 O O . GLY C 3 316 ? 12.686 11.635 31.243 1.00 30.51 490 GLY A O 1
ATOM 3154 N N . ASN C 3 317 ? 13.934 10.090 30.212 1.00 28.33 491 ASN A N 1
ATOM 3155 C CA . ASN C 3 317 ? 14.733 9.708 31.379 1.00 30.07 491 ASN A CA 1
ATOM 3156 C C . ASN C 3 317 ? 15.827 10.740 31.649 1.00 34.68 491 ASN A C 1
ATOM 3157 O O . ASN C 3 317 ? 16.536 11.176 30.752 1.00 35.62 491 ASN A O 1
ATOM 3162 N N . GLU C 3 318 ? 16.053 11.027 32.916 1.00 30.84 492 GLU A N 1
ATOM 3163 C CA . GLU C 3 318 ? 17.067 11.984 33.284 1.00 32.17 492 GLU A CA 1
ATOM 3164 C C . GLU C 3 318 ? 18.455 11.534 32.864 1.00 30.24 492 GLU A C 1
ATOM 3165 O O . GLU C 3 318 ? 18.822 10.397 33.062 1.00 30.75 492 GLU A O 1
ATOM 3171 N N . LYS C 3 319 ? 19.251 12.475 32.364 1.00 34.30 493 LYS A N 1
ATOM 3172 C CA . LYS C 3 319 ? 20.618 12.231 31.901 1.00 31.82 493 LYS A CA 1
ATOM 3173 C C . LYS C 3 319 ? 21.613 12.964 32.786 1.00 37.59 493 LYS A C 1
ATOM 3174 O O . LYS C 3 319 ? 21.309 14.013 33.348 1.00 36.58 493 LYS A O 1
ATOM 3180 N N . GLU C 3 320 ? 22.812 12.406 32.900 1.00 44.11 494 GLU A N 1
ATOM 3181 C CA . GLU C 3 320 ? 23.890 12.940 33.734 1.00 48.09 494 GLU A CA 1
ATOM 3182 C C . GLU C 3 320 ? 24.403 14.317 33.379 1.00 48.61 494 GLU A C 1
ATOM 3183 O O . GLU C 3 320 ? 25.267 14.493 32.515 1.00 46.57 494 GLU A O 1
ATOM 3189 N N . GLU C 3 321 ? 23.999 15.240 34.232 1.00 49.80 495 GLU A N 1
ATOM 3190 C CA . GLU C 3 321 ? 24.328 16.648 34.128 1.00 49.93 495 GLU A CA 1
ATOM 3191 C C . GLU C 3 321 ? 25.831 16.871 34.080 1.00 49.12 495 GLU A C 1
ATOM 3192 O O . GLU C 3 321 ? 26.507 16.845 35.090 1.00 50.56 495 GLU A O 1
ATOM 3198 N N . GLY C 3 322 ? 26.362 17.072 32.885 1.00 48.20 496 GLY A N 1
ATOM 3199 C CA . GLY C 3 322 ? 27.788 17.310 32.783 1.00 48.13 496 GLY A CA 1
ATOM 3200 C C . GLY C 3 322 ? 28.549 16.169 32.146 1.00 51.15 496 GLY A C 1
ATOM 3201 O O . GLY C 3 322 ? 29.712 16.317 31.792 1.00 50.49 496 GLY A O 1
ATOM 3202 N N . GLU C 3 323 ? 27.892 15.025 31.947 1.00 47.12 497 GLU A N 1
ATOM 3203 C CA . GLU C 3 323 ? 28.570 13.892 31.354 1.00 42.08 497 GLU A CA 1
ATOM 3204 C C . GLU C 3 323 ? 27.975 13.513 30.014 1.00 37.06 497 GLU A C 1
ATOM 3205 O O . GLU C 3 323 ? 28.560 12.731 29.275 1.00 35.11 497 GLU A O 1
ATOM 3211 N N . THR C 3 324 ? 26.856 14.108 29.688 1.00 32.42 498 THR A N 1
ATOM 3212 C CA . THR C 3 324 ? 26.179 13.806 28.432 1.00 35.41 498 THR A CA 1
ATOM 3213 C C . THR C 3 324 ? 25.722 15.072 27.696 1.00 38.30 498 THR A C 1
ATOM 3214 O O . THR C 3 324 ? 26.015 16.191 28.119 1.00 38.27 498 THR A O 1
ATOM 3218 N N . ALA C 3 325 ? 25.132 14.883 26.523 1.00 34.79 499 ALA A N 1
ATOM 3219 C CA . ALA C 3 325 ? 24.619 15.986 25.744 1.00 37.78 499 ALA A CA 1
ATOM 3220 C C . ALA C 3 325 ? 23.166 16.171 26.180 1.00 38.88 499 ALA A C 1
ATOM 3221 O O . ALA C 3 325 ? 22.354 15.249 26.115 1.00 40.40 499 ALA A O 1
ATOM 3223 N N . ASP C 3 326 ? 22.833 17.382 26.585 1.00 41.19 500 ASP A N 1
ATOM 3224 C CA . ASP C 3 326 ? 21.504 17.699 27.068 1.00 43.25 500 ASP A CA 1
ATOM 3225 C C . ASP C 3 326 ? 20.357 17.622 26.059 1.00 43.56 500 ASP A C 1
ATOM 3226 O O . ASP C 3 326 ? 20.146 18.520 25.262 1.00 44.79 500 ASP A O 1
ATOM 3231 N N . THR C 3 327 ? 19.621 16.519 26.091 1.00 44.36 501 THR A N 1
ATOM 3232 C CA . THR C 3 327 ? 18.438 16.356 25.248 1.00 42.34 501 THR A CA 1
ATOM 3233 C C . THR C 3 327 ? 17.357 15.944 26.233 1.00 41.93 501 THR A C 1
ATOM 3234 O O . THR C 3 327 ? 17.668 15.475 27.327 1.00 40.55 501 THR A O 1
ATOM 3238 N N . VAL C 3 328 ? 16.098 16.193 25.910 1.00 36.26 502 VAL A N 1
ATOM 3239 C CA . VAL C 3 328 ? 15.059 15.817 26.849 1.00 35.30 502 VAL A CA 1
ATOM 3240 C C . VAL C 3 328 ? 13.891 15.105 26.188 1.00 36.75 502 VAL A C 1
ATOM 3241 O O . VAL C 3 328 ? 13.683 15.223 24.971 1.00 32.77 502 VAL A O 1
ATOM 3245 N N . GLY C 3 329 ? 13.061 14.513 27.043 1.00 37.95 503 GLY A N 1
ATOM 3246 C CA . GLY C 3 329 ? 11.873 13.791 26.637 1.00 34.38 503 GLY A CA 1
ATOM 3247 C C . GLY C 3 329 ? 10.750 14.269 27.539 1.00 34.37 503 GLY A C 1
ATOM 3248 O O . GLY C 3 329 ? 10.964 15.083 28.426 1.00 33.01 503 GLY A O 1
ATOM 3249 N N . CYS C 3 330 ? 9.562 13.736 27.353 1.00 30.60 504 CYS A N 1
ATOM 3250 C CA . CYS C 3 330 ? 8.453 14.191 28.135 1.00 29.45 504 CYS A CA 1
ATOM 3251 C C . CYS C 3 330 ? 8.696 14.430 29.633 1.00 30.40 504 CYS A C 1
ATOM 3252 O O . CYS C 3 330 ? 8.617 15.554 30.117 1.00 34.03 504 CYS A O 1
ATOM 3255 N N . CYS C 3 331 ? 8.992 13.378 30.367 1.00 28.82 505 CYS A N 1
ATOM 3256 C CA . CYS C 3 331 ? 9.175 13.499 31.799 1.00 29.39 505 CYS A CA 1
ATOM 3257 C C . CYS C 3 331 ? 10.245 14.437 32.209 1.00 36.16 505 CYS A C 1
ATOM 3258 O O . CYS C 3 331 ? 10.203 14.942 33.322 1.00 38.75 505 CYS A O 1
ATOM 3261 N N . SER C 3 332 ? 11.222 14.650 31.344 1.00 36.33 506 SER A N 1
ATOM 3262 C CA . SER C 3 332 ? 12.335 15.513 31.705 1.00 37.12 506 SER A CA 1
ATOM 3263 C C . SER C 3 332 ? 12.237 16.939 31.160 1.00 38.66 506 SER A C 1
ATOM 3264 O O . SER C 3 332 ? 13.182 17.730 31.295 1.00 38.71 506 SER A O 1
ATOM 3267 N N . LEU C 3 333 ? 11.120 17.274 30.523 1.00 38.45 507 LEU A N 1
ATOM 3268 C CA . LEU C 3 333 ? 10.955 18.616 29.979 1.00 36.36 507 LEU A CA 1
ATOM 3269 C C . LEU C 3 333 ? 11.202 19.677 31.037 1.00 38.95 507 LEU A C 1
ATOM 3270 O O . LEU C 3 333 ? 10.856 19.510 32.201 1.00 35.73 507 LEU A O 1
ATOM 3275 N N . ARG C 3 334 ? 11.776 20.795 30.609 1.00 41.96 508 ARG A N 1
ATOM 3276 C CA . ARG C 3 334 ? 12.021 21.898 31.523 1.00 45.25 508 ARG A CA 1
ATOM 3277 C C . ARG C 3 334 ? 11.166 23.100 31.123 1.00 44.91 508 ARG A C 1
ATOM 3278 O O . ARG C 3 334 ? 10.744 23.241 29.962 1.00 42.18 508 ARG A O 1
ATOM 3286 N N . VAL C 3 335 ? 10.863 23.909 32.126 1.00 43.31 509 VAL A N 1
ATOM 3287 C CA . VAL C 3 335 ? 10.063 25.118 31.989 1.00 48.04 509 VAL A CA 1
ATOM 3288 C C . VAL C 3 335 ? 10.455 25.881 30.733 1.00 47.13 509 VAL A C 1
ATOM 3289 O O . VAL C 3 335 ? 9.605 26.316 29.968 1.00 46.18 509 VAL A O 1
ATOM 3293 N N . GLU C 3 336 ? 11.749 26.005 30.524 1.00 49.33 510 GLU A N 1
ATOM 3294 C CA . GLU C 3 336 ? 12.262 26.711 29.370 1.00 52.07 510 GLU A CA 1
ATOM 3295 C C . GLU C 3 336 ? 11.902 26.108 28.029 1.00 51.75 510 GLU A C 1
ATOM 3296 O O . GLU C 3 336 ? 12.038 26.772 27.018 1.00 54.98 510 GLU A O 1
ATOM 3302 N N . HIS C 3 337 ? 11.452 24.870 28.001 1.00 48.83 511 HIS A N 1
ATOM 3303 C CA . HIS C 3 337 ? 11.139 24.265 26.705 1.00 48.24 511 HIS A CA 1
ATOM 3304 C C . HIS C 3 337 ? 9.734 24.485 26.271 1.00 43.83 511 HIS A C 1
ATOM 3305 O O . HIS C 3 337 ? 9.327 24.041 25.208 1.00 43.56 511 HIS A O 1
ATOM 3312 N N . ILE C 3 338 ? 8.958 25.034 27.182 1.00 47.12 512 ILE A N 1
ATOM 3313 C CA . ILE C 3 338 ? 7.565 25.289 26.942 1.00 48.09 512 ILE A CA 1
ATOM 3314 C C . ILE C 3 338 ? 7.338 26.771 27.072 1.00 49.02 512 ILE A C 1
ATOM 3315 O O . ILE C 3 338 ? 7.979 27.441 27.882 1.00 40.70 512 ILE A O 1
ATOM 3320 N N . ASN C 3 339 ? 6.430 27.269 26.237 1.00 53.28 513 ASN A N 1
ATOM 3321 C CA . ASN C 3 339 ? 6.027 28.676 26.233 1.00 55.50 513 ASN A CA 1
ATOM 3322 C C . ASN C 3 339 ? 4.571 28.639 25.829 1.00 53.69 513 ASN A C 1
ATOM 3323 O O . ASN C 3 339 ? 4.235 28.064 24.804 1.00 52.62 513 ASN A O 1
ATOM 3328 N N . LEU C 3 340 ? 3.716 29.115 26.736 1.00 54.78 514 LEU A N 1
ATOM 3329 C CA . LEU C 3 340 ? 2.261 29.138 26.559 1.00 55.24 514 LEU A CA 1
ATOM 3330 C C . LEU C 3 340 ? 1.729 30.387 25.882 1.00 56.33 514 LEU A C 1
ATOM 3331 O O . LEU C 3 340 ? 2.221 31.488 26.103 1.00 58.15 514 LEU A O 1
ATOM 3336 N N . HIS C 3 341 ? 0.672 30.220 25.097 1.00 59.95 515 HIS A N 1
ATOM 3337 C CA . HIS C 3 341 ? 0.068 31.326 24.371 1.00 61.60 515 HIS A CA 1
ATOM 3338 C C . HIS C 3 341 ? -1.431 31.183 24.479 1.00 62.24 515 HIS A C 1
ATOM 3339 O O . HIS C 3 341 ? -2.030 30.321 23.823 1.00 60.75 515 HIS A O 1
ATOM 3346 N N . PRO C 3 342 ? -2.066 32.023 25.328 1.00 63.52 516 PRO A N 1
ATOM 3347 C CA . PRO C 3 342 ? -3.519 31.972 25.529 1.00 61.40 516 PRO A CA 1
ATOM 3348 C C . PRO C 3 342 ? -4.249 31.877 24.190 1.00 59.35 516 PRO A C 1
ATOM 3349 O O . PRO C 3 342 ? -5.232 31.149 24.065 1.00 60.58 516 PRO A O 1
ATOM 3353 N N . GLU C 3 343 ? -3.750 32.595 23.206 1.00 59.34 517 GLU A N 1
ATOM 3354 C CA . GLU C 3 343 ? -4.355 32.587 21.876 1.00 58.62 517 GLU A CA 1
ATOM 3355 C C . GLU C 3 343 ? -3.233 32.750 20.913 1.00 58.08 517 GLU A C 1
ATOM 3356 O O . GLU C 3 343 ? -2.248 33.455 21.195 1.00 58.83 517 GLU A O 1
ATOM 3358 N N . LEU C 3 344 ? -3.338 32.074 19.790 1.00 59.85 518 LEU A N 1
ATOM 3359 C CA . LEU C 3 344 ? -2.296 32.225 18.817 1.00 64.74 518 LEU A CA 1
ATOM 3360 C C . LEU C 3 344 ? -2.635 31.791 17.424 1.00 66.35 518 LEU A C 1
ATOM 3361 O O . LEU C 3 344 ? -3.052 30.655 17.175 1.00 67.48 518 LEU A O 1
ATOM 3366 N N . ASP C 3 345 ? -2.356 32.700 16.514 1.00 68.18 519 ASP A N 1
ATOM 3367 C CA . ASP C 3 345 ? -2.584 32.466 15.110 1.00 68.97 519 ASP A CA 1
ATOM 3368 C C . ASP C 3 345 ? -4.001 31.939 14.964 1.00 69.80 519 ASP A C 1
ATOM 3369 O O . ASP C 3 345 ? -4.243 30.888 14.353 1.00 71.55 519 ASP A O 1
ATOM 3371 N N . GLY C 3 346 ? -4.929 32.651 15.589 1.00 69.39 520 GLY A N 1
ATOM 3372 C CA . GLY C 3 346 ? -6.325 32.264 15.515 1.00 71.33 520 GLY A CA 1
ATOM 3373 C C . GLY C 3 346 ? -6.575 31.018 16.337 1.00 73.62 520 GLY A C 1
ATOM 3374 O O . GLY C 3 346 ? -7.731 30.646 16.589 1.00 74.37 520 GLY A O 1
ATOM 3375 N N . GLN C 3 347 ? -5.495 30.348 16.712 1.00 73.54 521 GLN A N 1
ATOM 3376 C CA . GLN C 3 347 ? -5.594 29.155 17.530 1.00 71.30 521 GLN A CA 1
ATOM 3377 C C . GLN C 3 347 ? -5.708 29.637 18.989 1.00 70.52 521 GLN A C 1
ATOM 3378 O O . GLN C 3 347 ? -5.177 30.703 19.346 1.00 64.99 521 GLN A O 1
ATOM 3380 N N . GLU C 3 348 ? -6.499 28.907 19.774 1.00 72.48 522 GLU A N 1
ATOM 3381 C CA . GLU C 3 348 ? -6.740 29.209 21.193 1.00 73.14 522 GLU A CA 1
ATOM 3382 C C . GLU C 3 348 ? -6.135 28.135 22.114 1.00 74.97 522 GLU A C 1
ATOM 3383 O O . GLU C 3 348 ? -6.457 26.939 21.967 1.00 76.62 522 GLU A O 1
ATOM 3385 N N . TYR C 3 349 ? -5.304 28.568 23.071 1.00 72.90 523 TYR A N 1
ATOM 3386 C CA . TYR C 3 349 ? -4.639 27.675 24.043 1.00 69.87 523 TYR A CA 1
ATOM 3387 C C . TYR C 3 349 ? -3.486 26.888 23.397 1.00 67.70 523 TYR A C 1
ATOM 3388 O O . TYR C 3 349 ? -3.495 25.643 23.351 1.00 66.67 523 TYR A O 1
ATOM 3397 N N . VAL C 3 350 ? -2.468 27.597 22.933 1.00 63.85 524 VAL A N 1
ATOM 3398 C CA . VAL C 3 350 ? -1.350 26.938 22.285 1.00 56.81 524 VAL A CA 1
ATOM 3399 C C . VAL C 3 350 ? -0.107 26.789 23.144 1.00 55.23 524 VAL A C 1
ATOM 3400 O O . VAL C 3 350 ? 0.346 27.745 23.788 1.00 52.96 524 VAL A O 1
ATOM 3404 N N . VAL C 3 351 ? 0.419 25.570 23.153 1.00 54.16 525 VAL A N 1
ATOM 3405 C CA . VAL C 3 351 ? 1.634 25.216 23.882 1.00 51.21 525 VAL A CA 1
ATOM 3406 C C . VAL C 3 351 ? 2.761 25.209 22.838 1.00 49.83 525 VAL A C 1
ATOM 3407 O O . VAL C 3 351 ? 2.653 24.549 21.799 1.00 48.95 525 VAL A O 1
ATOM 3411 N N . GLU C 3 352 ? 3.818 25.976 23.087 1.00 51.32 526 GLU A N 1
ATOM 3412 C CA . GLU C 3 352 ? 4.929 26.075 22.138 1.00 50.18 526 GLU A CA 1
ATOM 3413 C C . GLU C 3 352 ? 6.143 25.309 22.613 1.00 49.81 526 GLU A C 1
ATOM 3414 O O . GLU C 3 352 ? 6.946 25.830 23.395 1.00 46.37 526 GLU A O 1
ATOM 3420 N N . PHE C 3 353 ? 6.245 24.071 22.132 1.00 46.11 527 PHE A N 1
ATOM 3421 C CA . PHE C 3 353 ? 7.342 23.185 22.458 1.00 43.48 527 PHE A CA 1
ATOM 3422 C C . PHE C 3 353 ? 8.585 23.491 21.640 1.00 44.16 527 PHE A C 1
ATOM 3423 O O . PHE C 3 353 ? 8.561 23.527 20.418 1.00 41.96 527 PHE A O 1
ATOM 3431 N N . ASP C 3 354 ? 9.697 23.646 22.312 1.00 47.31 528 ASP A N 1
ATOM 3432 C CA . ASP C 3 354 ? 10.935 23.887 21.603 1.00 49.65 528 ASP A CA 1
ATOM 3433 C C . ASP C 3 354 ? 12.078 23.324 22.433 1.00 47.78 528 ASP A C 1
ATOM 3434 O O . ASP C 3 354 ? 12.471 23.882 23.459 1.00 47.42 528 ASP A O 1
ATOM 3439 N N . PHE C 3 355 ? 12.552 22.161 22.020 1.00 43.61 529 PHE A N 1
ATOM 3440 C CA . PHE C 3 355 ? 13.641 21.502 22.720 1.00 44.44 529 PHE A CA 1
ATOM 3441 C C . PHE C 3 355 ? 14.362 20.479 21.825 1.00 46.97 529 PHE A C 1
ATOM 3442 O O . PHE C 3 355 ? 13.992 20.271 20.661 1.00 47.30 529 PHE A O 1
ATOM 3450 N N . LEU C 3 356 ? 15.401 19.858 22.385 1.00 45.29 530 LEU A N 1
ATOM 3451 C CA . LEU C 3 356 ? 16.196 18.844 21.704 1.00 42.19 530 LEU A CA 1
ATOM 3452 C C . LEU C 3 356 ? 15.873 17.492 22.250 1.00 38.99 530 LEU A C 1
ATOM 3453 O O . LEU C 3 356 ? 16.171 17.204 23.405 1.00 35.61 530 LEU A O 1
ATOM 3458 N N . GLY C 3 357 ? 15.308 16.657 21.397 1.00 40.59 531 GLY A N 1
ATOM 3459 C CA . GLY C 3 357 ? 14.953 15.314 21.799 1.00 40.24 531 GLY A CA 1
ATOM 3460 C C . GLY C 3 357 ? 16.077 14.324 21.614 1.00 40.28 531 GLY A C 1
ATOM 3461 O O . GLY C 3 357 ? 17.257 14.658 21.748 1.00 42.29 531 GLY A O 1
ATOM 3462 N N . LYS C 3 358 ? 15.722 13.092 21.296 1.00 40.71 532 LYS A N 1
ATOM 3463 C CA . LYS C 3 358 ? 16.712 12.064 21.096 1.00 40.34 532 LYS A CA 1
ATOM 3464 C C . LYS C 3 358 ? 17.659 12.465 19.976 1.00 42.08 532 LYS A C 1
ATOM 3465 O O . LYS C 3 358 ? 17.234 13.010 18.955 1.00 39.01 532 LYS A O 1
ATOM 3471 N N . ASP C 3 359 ? 18.941 12.177 20.165 1.00 42.84 533 ASP A N 1
ATOM 3472 C CA . ASP C 3 359 ? 19.968 12.492 19.169 1.00 46.81 533 ASP A CA 1
ATOM 3473 C C . ASP C 3 359 ? 20.129 13.989 18.908 1.00 48.73 533 ASP A C 1
ATOM 3474 O O . ASP C 3 359 ? 20.588 14.383 17.830 1.00 52.47 533 ASP A O 1
ATOM 3479 N N . SER C 3 360 ? 19.693 14.825 19.841 1.00 46.60 534 SER A N 1
ATOM 3480 C CA . SER C 3 360 ? 19.813 16.273 19.677 1.00 42.60 534 SER A CA 1
ATOM 3481 C C . SER C 3 360 ? 19.001 16.847 18.526 1.00 43.16 534 SER A C 1
ATOM 3482 O O . SER C 3 360 ? 19.279 17.929 18.015 1.00 43.30 534 SER A O 1
ATOM 3485 N N . ILE C 3 361 ? 17.993 16.096 18.122 1.00 42.09 535 ILE A N 1
ATOM 3486 C CA . ILE C 3 361 ? 17.102 16.525 17.081 1.00 45.19 535 ILE A CA 1
ATOM 3487 C C . ILE C 3 361 ? 16.032 17.437 17.711 1.00 48.88 535 ILE A C 1
ATOM 3488 O O . ILE C 3 361 ? 15.365 17.083 18.694 1.00 43.18 535 ILE A O 1
ATOM 3493 N N . ARG C 3 362 ? 15.937 18.647 17.179 1.00 52.47 536 ARG A N 1
ATOM 3494 C CA . ARG C 3 362 ? 14.984 19.643 17.668 1.00 54.86 536 ARG A CA 1
ATOM 3495 C C . ARG C 3 362 ? 13.534 19.315 17.344 1.00 55.74 536 ARG A C 1
ATOM 3496 O O . ARG C 3 362 ? 13.200 19.021 16.189 1.00 57.82 536 ARG A O 1
ATOM 3498 N N . TYR C 3 363 ? 12.681 19.413 18.377 1.00 51.04 537 TYR A N 1
ATOM 3499 C CA . TYR C 3 363 ? 11.247 19.193 18.242 1.00 47.84 537 TYR A CA 1
ATOM 3500 C C . TYR C 3 363 ? 10.532 20.510 18.481 1.00 49.35 537 TYR A C 1
ATOM 3501 O O . TYR C 3 363 ? 10.380 20.933 19.630 1.00 49.36 537 TYR A O 1
ATOM 3510 N N . TYR C 3 364 ? 10.136 21.183 17.413 1.00 48.38 538 TYR A N 1
ATOM 3511 C CA . TYR C 3 364 ? 9.402 22.418 17.551 1.00 46.53 538 TYR A CA 1
ATOM 3512 C C . TYR C 3 364 ? 7.965 22.110 17.160 1.00 46.63 538 TYR A C 1
ATOM 3513 O O . TYR C 3 364 ? 7.700 21.489 16.123 1.00 45.03 538 TYR A O 1
ATOM 3522 N N . ASN C 3 365 ? 7.040 22.624 17.957 1.00 46.09 539 ASN A N 1
ATOM 3523 C CA . ASN C 3 365 ? 5.636 22.394 17.713 1.00 47.72 539 ASN A CA 1
ATOM 3524 C C . ASN C 3 365 ? 4.726 23.371 18.456 1.00 49.79 539 ASN A C 1
ATOM 3525 O O . ASN C 3 365 ? 5.046 23.836 19.561 1.00 46.91 539 ASN A O 1
ATOM 3530 N N . LYS C 3 366 ? 3.629 23.717 17.776 1.00 55.20 540 LYS A N 1
ATOM 3531 C CA . LYS C 3 366 ? 2.542 24.578 18.277 1.00 57.86 540 LYS A CA 1
ATOM 3532 C C . LYS C 3 366 ? 1.380 23.628 18.528 1.00 54.60 540 LYS A C 1
ATOM 3533 O O . LYS C 3 366 ? 0.761 23.119 17.582 1.00 55.19 540 LYS A O 1
ATOM 3539 N N . VAL C 3 367 ? 1.026 23.423 19.782 1.00 52.58 541 VAL A N 1
ATOM 3540 C CA . VAL C 3 367 ? -0.018 22.475 20.035 1.00 51.44 541 VAL A CA 1
ATOM 3541 C C . VAL C 3 367 ? -1.195 22.981 20.820 1.00 52.70 541 VAL A C 1
ATOM 3542 O O . VAL C 3 367 ? -1.125 23.218 22.019 1.00 54.20 541 VAL A O 1
ATOM 3546 N N . PRO C 3 368 ? -2.332 23.087 20.150 1.00 54.62 542 PRO A N 1
ATOM 3547 C CA . PRO C 3 368 ? -3.552 23.559 20.794 1.00 54.56 542 PRO A CA 1
ATOM 3548 C C . PRO C 3 368 ? -3.996 22.468 21.753 1.00 54.91 542 PRO A C 1
ATOM 3549 O O . PRO C 3 368 ? -4.426 21.397 21.311 1.00 54.80 542 PRO A O 1
ATOM 3553 N N . VAL C 3 369 ? -3.862 22.705 23.049 1.00 55.12 543 VAL A N 1
ATOM 3554 C CA . VAL C 3 369 ? -4.274 21.700 24.024 1.00 55.83 543 VAL A CA 1
ATOM 3555 C C . VAL C 3 369 ? -5.603 22.024 24.670 1.00 57.45 543 VAL A C 1
ATOM 3556 O O . VAL C 3 369 ? -6.185 23.093 24.456 1.00 58.43 543 VAL A O 1
ATOM 3560 N N . GLU C 3 370 ? -6.096 21.083 25.460 1.00 58.31 544 GLU A N 1
ATOM 3561 C CA . GLU C 3 370 ? -7.336 21.300 26.145 1.00 59.73 544 GLU A CA 1
ATOM 3562 C C . GLU C 3 370 ? -7.084 22.197 27.350 1.00 61.14 544 GLU A C 1
ATOM 3563 O O . GLU C 3 370 ? -6.094 22.028 28.051 1.00 60.07 544 GLU A O 1
ATOM 3569 N N . LYS C 3 371 ? -7.941 23.202 27.490 1.00 63.42 545 LYS A N 1
ATOM 3570 C CA . LYS C 3 371 ? -7.904 24.217 28.554 1.00 62.88 545 LYS A CA 1
ATOM 3571 C C . LYS C 3 371 ? -7.300 23.771 29.866 1.00 60.76 545 LYS A C 1
ATOM 3572 O O . LYS C 3 371 ? -6.339 24.385 30.323 1.00 60.20 545 LYS A O 1
ATOM 3578 N N . ARG C 3 372 ? -7.900 22.771 30.498 1.00 59.54 546 ARG A N 1
ATOM 3579 C CA . ARG C 3 372 ? -7.386 22.288 31.782 1.00 58.91 546 ARG A CA 1
ATOM 3580 C C . ARG C 3 372 ? -5.926 21.890 31.694 1.00 54.98 546 ARG A C 1
ATOM 3581 O O . ARG C 3 372 ? -5.204 21.967 32.679 1.00 53.47 546 ARG A O 1
ATOM 3589 N N . VAL C 3 373 ? -5.508 21.435 30.514 1.00 50.82 547 VAL A N 1
ATOM 3590 C CA . VAL C 3 373 ? -4.122 21.056 30.291 1.00 45.67 547 VAL A CA 1
ATOM 3591 C C . VAL C 3 373 ? -3.302 22.334 30.233 1.00 43.88 547 VAL A C 1
ATOM 3592 O O . VAL C 3 373 ? -2.292 22.461 30.919 1.00 47.45 547 VAL A O 1
ATOM 3596 N N . PHE C 3 374 ? -3.732 23.282 29.404 1.00 41.02 548 PHE A N 1
ATOM 3597 C CA . PHE C 3 374 ? -3.024 24.546 29.259 1.00 42.62 548 PHE A CA 1
ATOM 3598 C C . PHE C 3 374 ? -2.838 25.214 30.602 1.00 44.16 548 PHE A C 1
ATOM 3599 O O . PHE C 3 374 ? -1.737 25.644 30.955 1.00 45.62 548 PHE A O 1
ATOM 3607 N N . LYS C 3 375 ? -3.932 25.351 31.331 1.00 44.56 549 LYS A N 1
ATOM 3608 C CA . LYS C 3 375 ? -3.873 25.993 32.630 1.00 47.77 549 LYS A CA 1
ATOM 3609 C C . LYS C 3 375 ? -2.928 25.241 33.548 1.00 49.73 549 LYS A C 1
ATOM 3610 O O . LYS C 3 375 ? -2.071 25.842 34.208 1.00 46.80 549 LYS A O 1
ATOM 3616 N N . ASN C 3 376 ? -3.096 23.927 33.595 1.00 51.34 550 ASN A N 1
ATOM 3617 C CA . ASN C 3 376 ? -2.243 23.096 34.436 1.00 51.02 550 ASN A CA 1
ATOM 3618 C C . ASN C 3 376 ? -0.784 23.406 34.145 1.00 49.39 550 ASN A C 1
ATOM 3619 O O . ASN C 3 376 ? 0.046 23.464 35.063 1.00 49.08 550 ASN A O 1
ATOM 3624 N N . LEU C 3 377 ? -0.485 23.651 32.879 1.00 44.95 551 LEU A N 1
ATOM 3625 C CA . LEU C 3 377 ? 0.873 23.979 32.499 1.00 45.18 551 LEU A CA 1
ATOM 3626 C C . LEU C 3 377 ? 1.265 25.309 33.114 1.00 47.81 551 LEU A C 1
ATOM 3627 O O . LEU C 3 377 ? 2.456 25.591 33.277 1.00 48.32 551 LEU A O 1
ATOM 3632 N N . GLN C 3 378 ? 0.293 26.169 33.392 1.00 48.62 552 GLN A N 1
ATOM 3633 C CA . GLN C 3 378 ? 0.644 27.441 34.005 1.00 50.88 552 GLN A CA 1
ATOM 3634 C C . GLN C 3 378 ? 0.968 27.205 35.463 1.00 49.53 552 GLN A C 1
ATOM 3635 O O . GLN C 3 378 ? 1.920 27.778 36.012 1.00 47.11 552 GLN A O 1
ATOM 3641 N N . LEU C 3 379 ? 0.154 26.361 36.085 1.00 49.81 553 LEU A N 1
ATOM 3642 C CA . LEU C 3 379 ? 0.331 26.024 37.476 1.00 50.30 553 LEU A CA 1
ATOM 3643 C C . LEU C 3 379 ? 1.704 25.425 37.632 1.00 50.50 553 LEU A C 1
ATOM 3644 O O . LEU C 3 379 ? 2.441 25.815 38.536 1.00 50.68 553 LEU A O 1
ATOM 3649 N N . PHE C 3 380 ? 2.052 24.493 36.739 1.00 50.09 554 PHE A N 1
ATOM 3650 C CA . PHE C 3 380 ? 3.364 23.835 36.795 1.00 49.65 554 PHE A CA 1
ATOM 3651 C C . PHE C 3 380 ? 4.561 24.784 36.562 1.00 52.00 554 PHE A C 1
ATOM 3652 O O . PHE C 3 380 ? 5.699 24.416 36.806 1.00 52.50 554 PHE A O 1
ATOM 3660 N N . MET C 3 381 ? 4.316 25.974 36.034 1.00 53.01 555 MET A N 1
ATOM 3661 C CA . MET C 3 381 ? 5.418 26.893 35.762 1.00 52.55 555 MET A CA 1
ATOM 3662 C C . MET C 3 381 ? 5.510 28.019 36.785 1.00 55.69 555 MET A C 1
ATOM 3663 O O . MET C 3 381 ? 6.411 28.869 36.719 1.00 52.84 555 MET A O 1
ATOM 3668 N N . GLU C 3 382 ? 4.539 28.020 37.691 1.00 60.27 556 GLU A N 1
ATOM 3669 C CA . GLU C 3 382 ? 4.396 29.035 38.733 1.00 62.99 556 GLU A CA 1
ATOM 3670 C C . GLU C 3 382 ? 5.505 29.083 39.766 1.00 65.49 556 GLU A C 1
ATOM 3671 O O . GLU C 3 382 ? 5.633 28.199 40.607 1.00 71.42 556 GLU A O 1
ATOM 3673 N N . ASN C 3 383 ? 6.249 30.191 39.759 1.00 64.58 557 ASN A N 1
ATOM 3674 C CA . ASN C 3 383 ? 7.355 30.429 40.698 1.00 63.00 557 ASN A CA 1
ATOM 3675 C C . ASN C 3 383 ? 8.611 29.602 40.439 1.00 61.58 557 ASN A C 1
ATOM 3676 O O . ASN C 3 383 ? 9.496 29.484 41.303 1.00 60.39 557 ASN A O 1
ATOM 3681 N N . LYS C 3 384 ? 8.699 29.058 39.229 1.00 61.94 558 LYS A N 1
ATOM 3682 C CA . LYS C 3 384 ? 9.851 28.259 38.829 1.00 59.70 558 LYS A CA 1
ATOM 3683 C C . LYS C 3 384 ? 10.744 29.079 37.919 1.00 55.70 558 LYS A C 1
ATOM 3684 O O . LYS C 3 384 ? 10.301 30.043 37.310 1.00 53.07 558 LYS A O 1
ATOM 3690 N N . GLN C 3 385 ? 11.993 28.659 37.804 1.00 55.41 559 GLN A N 1
ATOM 3691 C CA . GLN C 3 385 ? 12.933 29.328 36.932 1.00 55.78 559 GLN A CA 1
ATOM 3692 C C . GLN C 3 385 ? 13.050 28.440 35.675 1.00 55.65 559 GLN A C 1
ATOM 3693 O O . GLN C 3 385 ? 12.747 27.242 35.719 1.00 55.71 559 GLN A O 1
ATOM 3699 N N . PRO C 3 386 ? 13.505 29.013 34.550 1.00 54.85 560 PRO A N 1
ATOM 3700 C CA . PRO C 3 386 ? 13.659 28.276 33.291 1.00 53.79 560 PRO A CA 1
ATOM 3701 C C . PRO C 3 386 ? 14.372 26.946 33.448 1.00 54.68 560 PRO A C 1
ATOM 3702 O O . PRO C 3 386 ? 13.924 25.920 32.932 1.00 50.16 560 PRO A O 1
ATOM 3706 N N . GLU C 3 387 ? 15.527 26.996 34.106 1.00 55.65 561 GLU A N 1
ATOM 3707 C CA . GLU C 3 387 ? 16.339 25.806 34.309 1.00 61.51 561 GLU A CA 1
ATOM 3708 C C . GLU C 3 387 ? 15.646 24.783 35.182 1.00 61.05 561 GLU A C 1
ATOM 3709 O O . GLU C 3 387 ? 16.306 23.948 35.808 1.00 63.08 561 GLU A O 1
ATOM 3715 N N . ASP C 3 388 ? 14.329 24.870 35.272 1.00 58.48 562 ASP A N 1
ATOM 3716 C CA . ASP C 3 388 ? 13.626 23.919 36.099 1.00 58.14 562 ASP A CA 1
ATOM 3717 C C . ASP C 3 388 ? 12.742 22.909 35.406 1.00 53.46 562 ASP A C 1
ATOM 3718 O O . ASP C 3 388 ? 12.291 23.127 34.295 1.00 55.27 562 ASP A O 1
ATOM 3723 N N . ASP C 3 389 ? 12.543 21.777 36.061 1.00 47.67 563 ASP A N 1
ATOM 3724 C CA . ASP C 3 389 ? 11.699 20.735 35.531 1.00 46.71 563 ASP A CA 1
ATOM 3725 C C . ASP C 3 389 ? 10.282 21.254 35.468 1.00 44.22 563 ASP A C 1
ATOM 3726 O O . ASP C 3 389 ? 9.815 21.903 36.397 1.00 44.08 563 ASP A O 1
ATOM 3731 N N . LEU C 3 390 ? 9.615 20.977 34.366 1.00 40.93 564 LEU A N 1
ATOM 3732 C CA . LEU C 3 390 ? 8.239 21.367 34.191 1.00 39.86 564 LEU A CA 1
ATOM 3733 C C . LEU C 3 390 ? 7.461 20.425 35.106 1.00 42.22 564 LEU A C 1
ATOM 3734 O O . LEU C 3 390 ? 6.623 20.836 35.893 1.00 42.22 564 LEU A O 1
ATOM 3739 N N . PHE C 3 391 ? 7.753 19.140 34.988 1.00 40.89 565 PHE A N 1
ATOM 3740 C CA . PHE C 3 391 ? 7.081 18.139 35.778 1.00 39.67 565 PHE A CA 1
ATOM 3741 C C . PHE C 3 391 ? 7.940 17.768 36.975 1.00 44.95 565 PHE A C 1
ATOM 3742 O O . PHE C 3 391 ? 8.362 16.622 37.154 1.00 46.54 565 PHE A O 1
ATOM 3750 N N . ASP C 3 392 ? 8.125 18.760 37.840 1.00 48.59 566 ASP A N 1
ATOM 3751 C CA . ASP C 3 392 ? 8.919 18.637 39.059 1.00 49.24 566 ASP A CA 1
ATOM 3752 C C . ASP C 3 392 ? 8.650 17.448 39.950 1.00 48.40 566 ASP A C 1
ATOM 3753 O O . ASP C 3 392 ? 9.547 17.007 40.657 1.00 51.20 566 ASP A O 1
ATOM 3758 N N . ARG C 3 393 ? 7.408 17.017 40.052 1.00 43.67 567 ARG A N 1
ATOM 3759 C CA . ARG C 3 393 ? 7.153 15.886 40.899 1.00 45.58 567 ARG A CA 1
ATOM 3760 C C . ARG C 3 393 ? 6.984 14.614 40.075 1.00 47.79 567 ARG A C 1
ATOM 3761 O O . ARG C 3 393 ? 6.325 13.676 40.531 1.00 52.36 567 ARG A O 1
ATOM 3763 N N . LEU C 3 394 ? 7.607 14.546 38.898 1.00 44.00 568 LEU A N 1
ATOM 3764 C CA . LEU C 3 394 ? 7.457 13.357 38.049 1.00 41.50 568 LEU A CA 1
ATOM 3765 C C . LEU C 3 394 ? 8.740 12.815 37.426 1.00 39.51 568 LEU A C 1
ATOM 3766 O O . LEU C 3 394 ? 9.671 13.565 37.207 1.00 38.97 568 LEU A O 1
ATOM 3771 N N . ASN C 3 395 ? 8.772 11.503 37.188 1.00 36.53 569 ASN A N 1
ATOM 3772 C CA . ASN C 3 395 ? 9.880 10.836 36.494 1.00 32.74 569 ASN A CA 1
ATOM 3773 C C . ASN C 3 395 ? 9.365 9.580 35.808 1.00 31.00 569 ASN A C 1
ATOM 3774 O O . ASN C 3 395 ? 8.214 9.199 36.009 1.00 33.12 569 ASN A O 1
ATOM 3779 N N . THR C 3 396 ? 10.148 9.032 34.895 1.00 35.38 570 THR A N 1
ATOM 3780 C CA . THR C 3 396 ? 9.744 7.861 34.108 1.00 35.45 570 THR A CA 1
ATOM 3781 C C . THR C 3 396 ? 9.403 6.663 34.954 1.00 32.26 570 THR A C 1
ATOM 3782 O O . THR C 3 396 ? 8.445 5.945 34.663 1.00 31.43 570 THR A O 1
ATOM 3786 N N . GLY C 3 397 ? 10.142 6.509 36.045 1.00 29.49 571 GLY A N 1
ATOM 3787 C CA . GLY C 3 397 ? 9.883 5.411 36.947 1.00 27.99 571 GLY A CA 1
ATOM 3788 C C . GLY C 3 397 ? 8.480 5.582 37.482 1.00 28.17 571 GLY A C 1
ATOM 3789 O O . GLY C 3 397 ? 7.619 4.732 37.354 1.00 29.94 571 GLY A O 1
ATOM 3790 N N . ILE C 3 398 ? 8.214 6.732 38.066 1.00 28.36 572 ILE A N 1
ATOM 3791 C CA . ILE C 3 398 ? 6.890 6.981 38.583 1.00 33.01 572 ILE A CA 1
ATOM 3792 C C . ILE C 3 398 ? 5.841 6.736 37.518 1.00 34.13 572 ILE A C 1
ATOM 3793 O O . ILE C 3 398 ? 4.962 5.898 37.683 1.00 37.60 572 ILE A O 1
ATOM 3798 N N . LEU C 3 399 ? 5.971 7.433 36.394 1.00 34.47 573 LEU A N 1
ATOM 3799 C CA . LEU C 3 399 ? 4.996 7.288 35.327 1.00 36.22 573 LEU A CA 1
ATOM 3800 C C . LEU C 3 399 ? 4.760 5.848 34.905 1.00 38.74 573 LEU A C 1
ATOM 3801 O O . LEU C 3 399 ? 3.618 5.381 34.865 1.00 40.06 573 LEU A O 1
ATOM 3806 N N . ASN C 3 400 ? 5.841 5.152 34.576 1.00 38.55 574 ASN A N 1
ATOM 3807 C CA . ASN C 3 400 ? 5.721 3.778 34.138 1.00 40.18 574 ASN A CA 1
ATOM 3808 C C . ASN C 3 400 ? 5.117 2.846 35.184 1.00 41.74 574 ASN A C 1
ATOM 3809 O O . ASN C 3 400 ? 4.357 1.925 34.853 1.00 41.15 574 ASN A O 1
ATOM 3814 N N . LYS C 3 401 ? 5.379 3.144 36.445 1.00 40.38 575 LYS A N 1
ATOM 3815 C CA . LYS C 3 401 ? 4.832 2.360 37.533 1.00 41.54 575 LYS A CA 1
ATOM 3816 C C . LYS C 3 401 ? 3.328 2.462 37.399 1.00 38.68 575 LYS A C 1
ATOM 3817 O O . LYS C 3 401 ? 2.632 1.454 37.394 1.00 42.16 575 LYS A O 1
ATOM 3823 N N . HIS C 3 402 ? 2.849 3.679 37.209 1.00 38.84 576 HIS A N 1
ATOM 3824 C CA . HIS C 3 402 ? 1.428 3.921 37.078 1.00 41.68 576 HIS A CA 1
ATOM 3825 C C . HIS C 3 402 ? 0.841 3.209 35.856 1.00 41.29 576 HIS A C 1
ATOM 3826 O O . HIS C 3 402 ? -0.231 2.605 35.921 1.00 41.07 576 HIS A O 1
ATOM 3833 N N . LEU C 3 403 ? 1.512 3.329 34.725 1.00 40.22 577 LEU A N 1
ATOM 3834 C CA . LEU C 3 403 ? 1.049 2.694 33.495 1.00 39.30 577 LEU A CA 1
ATOM 3835 C C . LEU C 3 403 ? 0.917 1.193 33.697 1.00 42.51 577 LEU A C 1
ATOM 3836 O O . LEU C 3 403 ? -0.040 0.582 33.242 1.00 40.65 577 LEU A O 1
ATOM 3841 N N . GLN C 3 404 ? 1.891 0.617 34.379 1.00 42.45 578 GLN A N 1
ATOM 3842 C CA . GLN C 3 404 ? 1.879 -0.796 34.655 1.00 46.59 578 GLN A CA 1
ATOM 3843 C C . GLN C 3 404 ? 0.647 -1.143 35.476 1.00 49.10 578 GLN A C 1
ATOM 3844 O O . GLN C 3 404 ? -0.015 -2.166 35.252 1.00 51.81 578 GLN A O 1
ATOM 3850 N N . ASP C 3 405 ? 0.327 -0.263 36.405 1.00 51.60 579 ASP A N 1
ATOM 3851 C CA . ASP C 3 405 ? -0.807 -0.471 37.279 1.00 54.97 579 ASP A CA 1
ATOM 3852 C C . ASP C 3 405 ? -2.071 -0.425 36.455 1.00 53.78 579 ASP A C 1
ATOM 3853 O O . ASP C 3 405 ? -3.063 -1.055 36.824 1.00 56.00 579 ASP A O 1
ATOM 3858 N N . LEU C 3 406 ? -2.037 0.294 35.341 1.00 49.72 580 LEU A N 1
ATOM 3859 C CA . LEU C 3 406 ? -3.218 0.412 34.489 1.00 49.51 580 LEU A CA 1
ATOM 3860 C C . LEU C 3 406 ? -3.353 -0.764 33.539 1.00 49.84 580 LEU A C 1
ATOM 3861 O O . LEU C 3 406 ? -4.453 -1.114 33.077 1.00 48.44 580 LEU A O 1
ATOM 3866 N N . MET C 3 407 ? -2.219 -1.349 33.213 1.00 48.22 581 MET A N 1
ATOM 3867 C CA . MET C 3 407 ? -2.209 -2.469 32.312 1.00 47.08 581 MET A CA 1
ATOM 3868 C C . MET C 3 407 ? -0.818 -3.056 32.310 1.00 46.55 581 MET A C 1
ATOM 3869 O O . MET C 3 407 ? 0.154 -2.382 31.968 1.00 44.18 581 MET A O 1
ATOM 3874 N N . GLU C 3 408 ? -0.748 -4.327 32.670 1.00 47.17 582 GLU A N 1
ATOM 3875 C CA . GLU C 3 408 ? 0.504 -5.067 32.727 1.00 47.59 582 GLU A CA 1
ATOM 3876 C C . GLU C 3 408 ? 1.230 -5.021 31.390 1.00 46.30 582 GLU A C 1
ATOM 3877 O O . GLU C 3 408 ? 0.673 -5.390 30.362 1.00 47.41 582 GLU A O 1
ATOM 3879 N N . GLY C 3 409 ? 2.472 -4.583 31.414 1.00 42.77 583 GLY A N 1
ATOM 3880 C CA . GLY C 3 409 ? 3.240 -4.506 30.193 1.00 42.91 583 GLY A CA 1
ATOM 3881 C C . GLY C 3 409 ? 3.195 -3.128 29.561 1.00 41.12 583 GLY A C 1
ATOM 3882 O O . GLY C 3 409 ? 3.911 -2.883 28.593 1.00 44.11 583 GLY A O 1
ATOM 3883 N N . LEU C 3 410 ? 2.384 -2.228 30.093 1.00 37.73 584 LEU A N 1
ATOM 3884 C CA . LEU C 3 410 ? 2.286 -0.900 29.517 1.00 38.39 584 LEU A CA 1
ATOM 3885 C C . LEU C 3 410 ? 3.357 0.084 29.996 1.00 41.13 584 LEU A C 1
ATOM 3886 O O . LEU C 3 410 ? 3.411 0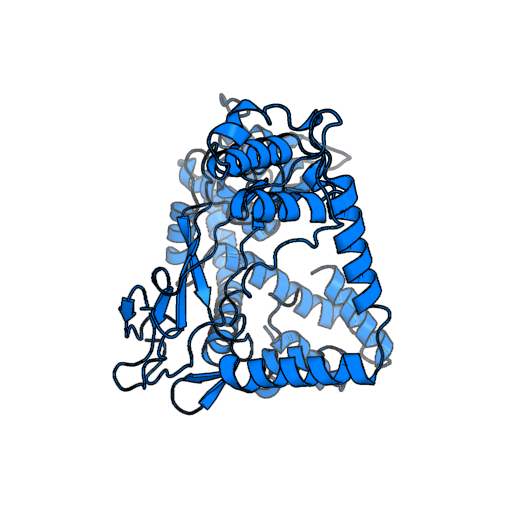.406 31.195 1.00 45.52 584 LEU A O 1
ATOM 3891 N N . THR C 3 411 ? 4.190 0.558 29.070 1.00 37.63 585 THR A N 1
ATOM 3892 C CA . THR C 3 411 ? 5.213 1.562 29.370 1.00 34.77 585 THR A CA 1
ATOM 3893 C C . THR C 3 411 ? 5.003 2.676 28.377 1.00 28.68 585 THR A C 1
ATOM 3894 O O . THR C 3 411 ? 4.245 2.524 27.421 1.00 30.34 585 THR A O 1
ATOM 3898 N N . ALA C 3 412 ? 5.648 3.797 28.606 1.00 25.24 586 ALA A N 1
ATOM 3899 C CA . ALA C 3 412 ? 5.490 4.947 27.741 1.00 26.73 586 ALA A CA 1
ATOM 3900 C C . ALA C 3 412 ? 5.687 4.657 26.268 1.00 29.27 586 ALA A C 1
ATOM 3901 O O . ALA C 3 412 ? 4.843 4.994 25.430 1.00 35.49 586 ALA A O 1
ATOM 3903 N N . LYS C 3 413 ? 6.763 3.967 25.957 1.00 28.41 587 LYS A N 1
ATOM 3904 C CA . LYS C 3 413 ? 7.071 3.701 24.584 1.00 28.06 587 LYS A CA 1
ATOM 3905 C C . LYS C 3 413 ? 6.009 2.955 23.862 1.00 28.82 587 LYS A C 1
ATOM 3906 O O . LYS C 3 413 ? 5.948 3.009 22.646 1.00 32.05 587 LYS A O 1
ATOM 3912 N N . VAL C 3 414 ? 5.139 2.271 24.596 1.00 27.58 588 VAL A N 1
ATOM 3913 C CA . VAL C 3 414 ? 4.078 1.527 23.928 1.00 30.93 588 VAL A CA 1
ATOM 3914 C C . VAL C 3 414 ? 3.121 2.489 23.203 1.00 32.81 588 VAL A C 1
ATOM 3915 O O . VAL C 3 414 ? 2.514 2.154 22.176 1.00 32.02 588 VAL A O 1
ATOM 3919 N N . PHE C 3 415 ? 2.996 3.699 23.718 1.00 29.09 589 PHE A N 1
ATOM 3920 C CA . PHE C 3 415 ? 2.131 4.651 23.056 1.00 37.87 589 PHE A CA 1
ATOM 3921 C C . PHE C 3 415 ? 2.628 5.016 21.654 1.00 41.29 589 PHE A C 1
ATOM 3922 O O . PHE C 3 415 ? 1.833 5.281 20.746 1.00 45.59 589 PHE A O 1
ATOM 3930 N N . ARG C 3 416 ? 3.944 5.001 21.459 1.00 41.10 590 ARG A N 1
ATOM 3931 C CA . ARG C 3 416 ? 4.500 5.336 20.151 1.00 40.43 590 ARG A CA 1
ATOM 3932 C C . ARG C 3 416 ? 4.219 4.221 19.182 1.00 39.22 590 ARG A C 1
ATOM 3933 O O . ARG C 3 416 ? 3.934 4.476 18.019 1.00 39.60 590 ARG A O 1
ATOM 3941 N N . THR C 3 417 ? 4.348 2.989 19.645 1.00 32.88 591 THR A N 1
ATOM 3942 C CA . THR C 3 417 ? 4.093 1.860 18.770 1.00 36.96 591 THR A CA 1
ATOM 3943 C C . THR C 3 417 ? 2.604 1.880 18.410 1.00 42.11 591 THR A C 1
ATOM 3944 O O . THR C 3 417 ? 2.221 1.888 17.225 1.00 46.25 591 THR A O 1
ATOM 3948 N N . TYR C 3 418 ? 1.773 1.930 19.439 1.00 43.75 592 TYR A N 1
ATOM 3949 C CA . TYR C 3 418 ? 0.343 1.914 19.240 1.00 46.08 592 TYR A CA 1
ATOM 3950 C C . TYR C 3 418 ? -0.157 3.014 18.316 1.00 43.55 592 TYR A C 1
ATOM 3951 O O . TYR C 3 418 ? -0.964 2.755 17.415 1.00 42.98 592 TYR A O 1
ATOM 3960 N N . ASN C 3 419 ? 0.280 4.240 18.574 1.00 37.82 593 ASN A N 1
ATOM 3961 C CA . ASN C 3 419 ? -0.158 5.358 17.752 1.00 39.89 593 ASN A CA 1
ATOM 3962 C C . ASN C 3 419 ? 0.251 5.212 16.320 1.00 38.83 593 ASN A C 1
ATOM 3963 O O . ASN C 3 419 ? -0.495 5.552 15.432 1.00 38.44 593 ASN A O 1
ATOM 3968 N N . ALA C 3 420 ? 1.451 4.721 16.106 1.00 37.51 594 ALA A N 1
ATOM 3969 C CA . ALA C 3 420 ? 1.952 4.549 14.759 1.00 39.48 594 ALA A CA 1
ATOM 3970 C C . ALA C 3 420 ? 1.260 3.416 14.027 1.00 39.67 594 ALA A C 1
ATOM 3971 O O . ALA C 3 420 ? 0.916 3.528 12.840 1.00 39.74 594 ALA A O 1
ATOM 3973 N N . SER C 3 421 ? 1.082 2.312 14.719 1.00 37.76 595 SER A N 1
ATOM 3974 C CA . SER C 3 421 ? 0.484 1.178 14.071 1.00 41.52 595 SER A CA 1
ATOM 3975 C C . SER C 3 421 ? -0.953 1.424 13.641 1.00 43.28 595 SER A C 1
ATOM 3976 O O . SER C 3 421 ? -1.308 1.197 12.482 1.00 44.77 595 SER A O 1
ATOM 3979 N N . ILE C 3 422 ? -1.753 1.967 14.546 1.00 44.54 596 ILE A N 1
ATOM 3980 C CA . ILE C 3 422 ? -3.150 2.231 14.261 1.00 46.44 596 ILE A CA 1
ATOM 3981 C C . ILE C 3 422 ? -3.367 3.198 13.098 1.00 46.97 596 ILE A C 1
ATOM 3982 O O . ILE C 3 422 ? -4.259 3.005 12.258 1.00 49.85 596 ILE A O 1
ATOM 3987 N N . THR C 3 423 ? -2.527 4.214 13.038 1.00 46.09 597 THR A N 1
ATOM 3988 C CA . THR C 3 423 ? -2.629 5.221 12.002 1.00 45.98 597 THR A CA 1
ATOM 3989 C C . THR C 3 423 ? -2.439 4.646 10.627 1.00 47.61 597 THR A C 1
ATOM 3990 O O . THR C 3 423 ? -3.201 4.945 9.708 1.00 46.43 597 THR A O 1
ATOM 3994 N N . LEU C 3 424 ? -1.364 3.885 10.475 1.00 47.11 598 LEU A N 1
ATOM 3995 C CA . LEU C 3 424 ? -1.094 3.279 9.205 1.00 45.28 598 LEU A CA 1
ATOM 3996 C C . LEU C 3 424 ? -2.250 2.357 8.874 1.00 43.14 598 LEU A C 1
ATOM 3997 O O . LEU C 3 424 ? -2.720 2.358 7.751 1.00 46.77 598 LEU A O 1
ATOM 4002 N N . GLN C 3 425 ? -2.733 1.591 9.848 1.00 38.43 599 GLN A N 1
ATOM 4003 C CA . GLN C 3 425 ? -3.828 0.683 9.557 1.00 40.15 599 GLN A CA 1
ATOM 4004 C C . GLN C 3 425 ? -5.042 1.394 9.027 1.00 43.54 599 GLN A C 1
ATOM 4005 O O . GLN C 3 425 ? -5.616 1.010 8.023 1.00 44.14 599 GLN A O 1
ATOM 4011 N N . GLN C 3 426 ? -5.452 2.437 9.720 1.00 44.99 600 GLN A N 1
ATOM 4012 C CA . GLN C 3 426 ? -6.619 3.164 9.295 1.00 48.25 600 GLN A CA 1
ATOM 4013 C C . GLN C 3 426 ? -6.404 4.000 8.030 1.00 48.41 600 GLN A C 1
ATOM 4014 O O . GLN C 3 426 ? -7.320 4.148 7.229 1.00 51.16 600 GLN A O 1
ATOM 4020 N N . GLN C 3 427 ? -5.202 4.546 7.847 1.00 48.96 601 GLN A N 1
ATOM 4021 C CA . GLN C 3 427 ? -4.912 5.337 6.656 1.00 47.95 601 GLN A CA 1
ATOM 4022 C C . GLN C 3 427 ? -4.789 4.423 5.446 1.00 49.43 601 GLN A C 1
ATOM 4023 O O . GLN C 3 427 ? -4.827 4.870 4.313 1.00 50.67 601 GLN A O 1
ATOM 4029 N N . LEU C 3 428 ? -4.535 3.152 5.692 1.00 51.43 602 LEU A N 1
ATOM 4030 C CA . LEU C 3 428 ? -4.427 2.205 4.596 1.00 56.33 602 LEU A CA 1
ATOM 4031 C C . LEU C 3 428 ? -5.810 1.827 4.112 1.00 59.38 602 LEU A C 1
ATOM 4032 O O . LEU C 3 428 ? -6.019 1.590 2.920 1.00 65.44 602 LEU A O 1
ATOM 4037 N N . LYS C 3 429 ? -6.772 1.802 5.018 1.00 56.79 603 LYS A N 1
ATOM 4038 C CA . LYS C 3 429 ? -8.086 1.431 4.585 1.00 55.50 603 LYS A CA 1
ATOM 4039 C C . LYS C 3 429 ? -8.620 2.628 3.837 1.00 55.65 603 LYS A C 1
ATOM 4040 O O . LYS C 3 429 ? -9.014 2.514 2.679 1.00 55.56 603 LYS A O 1
ATOM 4046 N N . GLU C 3 430 ? -8.497 3.795 4.466 1.00 55.01 604 GLU A N 1
ATOM 4047 C CA . GLU C 3 430 ? -9.005 5.042 3.909 1.00 55.35 604 GLU A CA 1
ATOM 4048 C C . GLU C 3 430 ? -8.395 5.506 2.597 1.00 55.00 604 GLU A C 1
ATOM 4049 O O . GLU C 3 430 ? -9.067 6.140 1.783 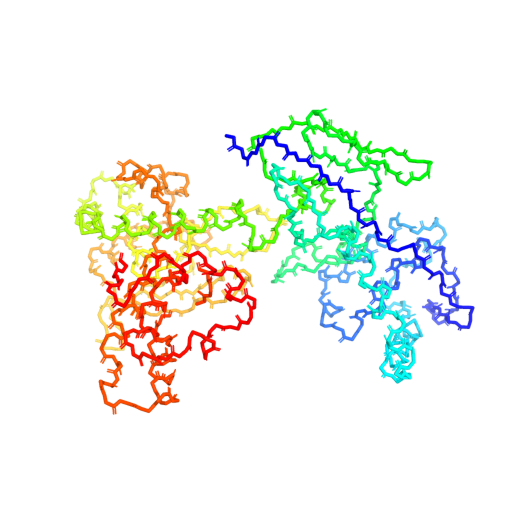1.00 60.58 604 GLU A O 1
ATOM 4055 N N . LEU C 3 431 ? -7.127 5.215 2.369 1.00 52.77 605 LEU A N 1
ATOM 4056 C CA . LEU C 3 431 ? -6.521 5.701 1.146 1.00 55.50 605 LEU A CA 1
ATOM 4057 C C . LEU C 3 431 ? -6.335 4.693 0.043 1.00 55.38 605 LEU A C 1
ATOM 4058 O O . LEU C 3 431 ? -6.138 5.065 -1.109 1.00 55.49 605 LEU A O 1
ATOM 4063 N N . THR C 3 432 ? -6.403 3.420 0.373 1.00 55.49 606 THR A N 1
ATOM 4064 C CA . THR C 3 432 ? -6.219 2.428 -0.656 1.00 55.79 606 THR A CA 1
ATOM 4065 C C . THR C 3 432 ? -7.360 2.484 -1.647 1.00 59.77 606 THR A C 1
ATOM 4066 O O . THR C 3 432 ? -8.528 2.401 -1.273 1.00 63.60 606 THR A O 1
ATOM 4070 N N . ALA C 3 433 ? -7.021 2.705 -2.911 1.00 60.20 607 ALA A N 1
ATOM 4071 C CA . ALA C 3 433 ? -8.005 2.760 -3.977 1.00 63.24 607 ALA A CA 1
ATOM 4072 C C . ALA C 3 433 ? -8.396 1.320 -4.334 1.00 66.91 607 ALA A C 1
ATOM 4073 O O . ALA C 3 433 ? -7.603 0.601 -4.941 1.00 70.42 607 ALA A O 1
ATOM 4075 N N . PRO C 3 434 ? -9.646 0.899 -4.006 1.00 69.12 608 PRO A N 1
ATOM 4076 C CA . PRO C 3 434 ? -10.138 -0.467 -4.269 1.00 68.54 608 PRO A CA 1
ATOM 4077 C C . PRO C 3 434 ? -10.085 -0.969 -5.703 1.00 68.77 608 PRO A C 1
ATOM 4078 O O . PRO C 3 434 ? -10.410 -2.137 -5.946 1.00 71.30 608 PRO A O 1
ATOM 4082 N N . ASP C 3 435 ? -9.699 -0.110 -6.631 1.00 69.44 609 ASP A N 1
ATOM 4083 C CA . ASP C 3 435 ? -9.629 -0.471 -8.046 1.00 73.18 609 ASP A CA 1
ATOM 4084 C C . ASP C 3 435 ? -8.339 0.141 -8.577 1.00 73.01 609 ASP A C 1
ATOM 4085 O O . ASP C 3 435 ? -8.302 0.775 -9.649 1.00 68.85 609 ASP A O 1
ATOM 4090 N N . GLU C 3 436 ? -7.263 -0.154 -7.869 1.00 76.06 610 GLU A N 1
ATOM 4091 C CA . GLU C 3 436 ? -5.980 0.406 -8.213 1.00 77.93 610 GLU A CA 1
ATOM 4092 C C . GLU C 3 436 ? -4.993 -0.413 -9.020 1.00 79.37 610 GLU A C 1
ATOM 4093 O O . GLU C 3 436 ? -5.212 -1.597 -9.343 1.00 81.26 610 GLU A O 1
ATOM 4095 N N . ASN C 3 437 ? -3.924 0.283 -9.385 1.00 79.80 611 ASN A N 1
ATOM 4096 C CA . ASN C 3 437 ? -2.807 -0.276 -10.122 1.00 78.70 611 ASN A CA 1
ATOM 4097 C C . ASN C 3 437 ? -1.675 -0.459 -9.106 1.00 76.80 611 ASN A C 1
ATOM 4098 O O . ASN C 3 437 ? -1.276 0.466 -8.359 1.00 73.49 611 ASN A 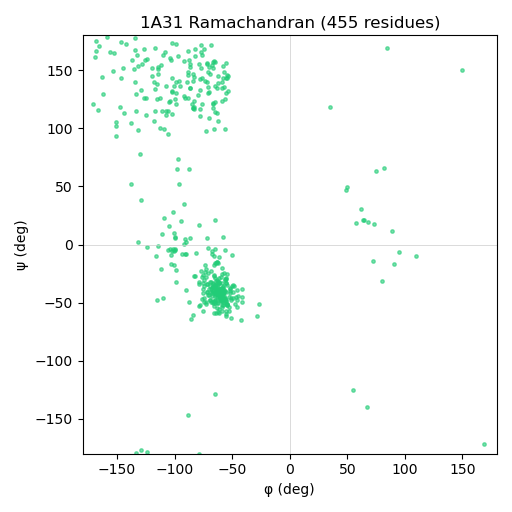O 1
ATOM 4103 N N . ILE C 3 438 ? -1.248 -1.704 -9.049 1.00 73.78 612 ILE A N 1
ATOM 4104 C CA . ILE C 3 438 ? -0.207 -2.165 -8.161 1.00 72.08 612 ILE A CA 1
ATOM 4105 C C . ILE C 3 438 ? 0.787 -1.046 -7.767 1.00 72.14 612 ILE A C 1
ATOM 4106 O O . ILE C 3 438 ? 0.945 -0.775 -6.575 1.00 72.66 612 ILE A O 1
ATOM 4111 N N . PRO C 3 439 ? 1.360 -0.282 -8.741 1.00 71.94 613 PRO A N 1
ATOM 4112 C CA . PRO C 3 439 ? 2.296 0.776 -8.334 1.00 73.16 613 PRO A CA 1
ATOM 4113 C C . PRO C 3 439 ? 1.683 1.978 -7.581 1.00 73.87 613 PRO A C 1
ATOM 4114 O O . PRO C 3 439 ? 2.304 2.507 -6.627 1.00 77.36 613 PRO A O 1
ATOM 4118 N N . ALA C 3 440 ? 0.511 2.437 -8.028 1.00 70.17 614 ALA A N 1
ATOM 4119 C CA . ALA C 3 440 ? -0.159 3.586 -7.383 1.00 66.89 614 ALA A CA 1
ATOM 4120 C C . ALA C 3 440 ? -0.616 3.243 -5.987 1.00 63.12 614 ALA A C 1
ATOM 4121 O O . ALA C 3 440 ? -0.663 4.107 -5.103 1.00 62.41 614 ALA A O 1
ATOM 4123 N N . LYS C 3 441 ? -1.060 2.011 -5.836 1.00 59.06 615 LYS A N 1
ATOM 4124 C CA . LYS C 3 441 ? -1.478 1.540 -4.533 1.00 58.58 615 LYS A CA 1
ATOM 4125 C C . LYS C 3 441 ? -0.278 1.606 -3.616 1.00 59.14 615 LYS A C 1
ATOM 4126 O O . LYS C 3 441 ? -0.413 1.869 -2.417 1.00 61.69 615 LYS A O 1
ATOM 4132 N N . ILE C 3 442 ? 0.878 1.273 -4.173 1.00 57.41 616 ILE A N 1
ATOM 4133 C CA . ILE C 3 442 ? 2.114 1.332 -3.432 1.00 58.17 616 ILE A CA 1
ATOM 4134 C C . ILE C 3 442 ? 2.273 2.798 -3.040 1.00 59.04 616 ILE A C 1
ATOM 4135 O O . ILE C 3 442 ? 2.836 3.119 -1.991 1.00 62.80 616 ILE A O 1
ATOM 4140 N N . LEU C 3 443 ? 1.729 3.689 -3.860 1.00 59.23 617 LEU A N 1
ATOM 4141 C CA . LEU C 3 443 ? 1.788 5.103 -3.543 1.00 62.49 617 LEU A CA 1
ATOM 4142 C C . LEU C 3 443 ? 0.872 5.274 -2.358 1.00 62.69 617 LEU A C 1
ATOM 4143 O O . LEU C 3 443 ? 1.220 5.934 -1.375 1.00 63.89 617 LEU A O 1
ATOM 4148 N N . SER C 3 444 ? -0.313 4.697 -2.481 1.00 59.26 618 SER A N 1
ATOM 4149 C CA . SER C 3 444 ? -1.280 4.753 -1.409 1.00 57.78 618 SER A CA 1
ATOM 4150 C C . SER C 3 444 ? -0.563 4.288 -0.176 1.00 57.12 618 SER A C 1
ATOM 4151 O O . SER C 3 444 ? -0.699 4.891 0.881 1.00 61.25 618 SER A O 1
ATOM 4154 N N . TYR C 3 445 ? 0.243 3.247 -0.325 1.00 54.30 619 TYR A N 1
ATOM 4155 C CA . TYR C 3 445 ? 0.983 2.742 0.800 1.00 54.45 619 TYR A CA 1
ATOM 4156 C C . TYR C 3 445 ? 1.867 3.854 1.358 1.00 53.21 619 TYR A C 1
ATOM 4157 O O . TYR C 3 445 ? 1.926 4.044 2.566 1.00 52.87 619 TYR A O 1
ATOM 4166 N N . ASN C 3 446 ? 2.524 4.596 0.483 1.00 52.94 620 ASN A N 1
ATOM 4167 C CA . ASN C 3 446 ? 3.392 5.676 0.926 1.00 53.88 620 ASN A CA 1
ATOM 4168 C C . ASN C 3 446 ? 2.604 6.813 1.520 1.00 53.79 620 ASN A C 1
ATOM 4169 O O . ASN C 3 446 ? 3.060 7.506 2.434 1.00 50.21 620 ASN A O 1
ATOM 4174 N N . ARG C 3 447 ? 1.435 7.047 0.951 1.00 54.03 621 ARG A N 1
ATOM 4175 C CA . ARG C 3 447 ? 0.627 8.118 1.459 1.00 56.20 621 ARG A CA 1
ATOM 4176 C C . ARG C 3 447 ? 0.172 7.738 2.840 1.00 53.01 621 ARG A C 1
ATOM 4177 O O . ARG C 3 447 ? 0.304 8.535 3.756 1.00 55.16 621 ARG A O 1
ATOM 4185 N N . ALA C 3 448 ? -0.268 6.501 3.011 1.00 53.09 622 ALA A N 1
ATOM 4186 C CA . ALA C 3 448 ? -0.729 6.057 4.323 1.00 53.41 622 ALA A CA 1
ATOM 4187 C C . ALA C 3 448 ? 0.494 6.099 5.203 1.00 55.58 622 ALA A C 1
ATOM 4188 O O . ALA C 3 448 ? 0.477 6.591 6.337 1.00 54.20 622 ALA A O 1
ATOM 4190 N N . ASN C 3 449 ? 1.579 5.671 4.609 1.00 55.98 623 ASN A N 1
ATOM 4191 C CA . ASN C 3 449 ? 2.824 5.603 5.292 1.00 59.06 623 ASN A CA 1
ATOM 4192 C C . ASN C 3 449 ? 3.384 6.982 5.554 1.00 64.09 623 ASN A C 1
ATOM 4193 O O . ASN C 3 449 ? 4.450 7.094 6.166 1.00 67.81 623 ASN A O 1
ATOM 4198 N N . ARG C 3 450 ? 2.710 8.035 5.088 1.00 65.61 624 ARG A N 1
ATOM 4199 C CA . ARG C 3 450 ? 3.242 9.378 5.335 1.00 65.77 624 ARG A CA 1
ATOM 4200 C C . ARG C 3 450 ? 2.859 9.948 6.691 1.00 66.64 624 ARG A C 1
ATOM 4201 O O . ARG C 3 450 ? 3.732 10.275 7.485 1.00 68.45 624 ARG A O 1
ATOM 4203 N N . ALA C 3 451 ? 1.565 10.105 6.946 1.00 67.53 625 ALA A N 1
ATOM 4204 C CA . ALA C 3 451 ? 1.098 10.653 8.227 1.00 68.40 625 ALA A CA 1
ATOM 4205 C C . ALA C 3 451 ? 1.573 9.874 9.453 1.00 69.14 625 ALA A C 1
ATOM 4206 O O . ALA C 3 451 ? 1.541 10.410 10.565 1.00 68.24 625 ALA A O 1
ATOM 4208 N N . VAL C 3 452 ? 1.881 8.596 9.272 1.00 70.20 626 VAL A N 1
ATOM 4209 C CA . VAL C 3 452 ? 2.441 7.777 10.356 1.00 72.47 626 VAL A CA 1
ATOM 4210 C C . VAL C 3 452 ? 3.814 8.499 10.572 1.00 73.73 626 VAL A C 1
ATOM 4211 O O . VAL C 3 452 ? 4.260 8.951 11.670 1.00 77.59 626 VAL A O 1
ATOM 4215 N N . LYS C 3 546 ? 8.256 3.974 10.381 1.00 68.84 720 LYS A N 1
ATOM 4216 C CA . LYS C 3 546 ? 9.560 3.242 10.458 1.00 69.71 720 LYS A CA 1
ATOM 4217 C C . LYS C 3 546 ? 9.348 1.777 10.839 1.00 66.69 720 LYS A C 1
ATOM 4218 O O . LYS C 3 546 ? 8.407 1.440 11.571 1.00 68.88 720 LYS A O 1
ATOM 4220 N N . LEU C 3 547 ? 10.255 0.933 10.347 1.00 61.91 721 LEU A N 1
ATOM 4221 C CA . LEU C 3 547 ? 10.228 -0.499 10.584 1.00 54.88 721 LEU A CA 1
ATOM 4222 C C . LEU C 3 547 ? 10.258 -0.842 12.067 1.00 52.08 721 LEU A C 1
ATOM 4223 O O . LEU C 3 547 ? 10.439 -1.994 12.413 1.00 56.29 721 LEU A O 1
ATOM 4225 N N . ASN C 3 548 ? 10.178 0.165 12.934 1.00 45.57 722 ASN A N 1
ATOM 4226 C CA . ASN C 3 548 ? 10.232 -0.101 14.354 1.00 42.30 722 ASN A CA 1
ATOM 4227 C C . ASN C 3 548 ? 8.945 0.093 15.089 1.00 42.06 722 ASN A C 1
ATOM 4228 O O . ASN C 3 548 ? 8.712 -0.568 16.074 1.00 40.44 722 ASN A O 1
ATOM 4249 N N . LEU C 3 550 ? 5.813 -0.005 13.626 1.00 38.50 724 LEU A N 1
ATOM 4250 C CA . LEU C 3 550 ? 4.711 -0.499 12.827 1.00 34.79 724 LEU A CA 1
ATOM 4251 C C . LEU C 3 550 ? 4.554 -2.002 12.825 1.00 37.38 724 LEU A C 1
ATOM 4252 O O . LEU C 3 550 ? 5.446 -2.713 12.410 1.00 33.84 724 LEU A O 1
ATOM 4257 N N . ASP C 3 551 ? 3.418 -2.499 13.308 1.00 37.01 725 ASP A N 1
ATOM 4258 C CA . ASP C 3 551 ? 3.212 -3.931 13.295 1.00 34.79 725 ASP A CA 1
ATOM 4259 C C . ASP C 3 551 ? 3.215 -4.319 11.838 1.00 35.49 725 ASP A C 1
ATOM 4260 O O . ASP C 3 551 ? 2.260 -4.093 11.129 1.00 39.26 725 ASP A O 1
ATOM 4265 N N . PRO C 3 552 ? 4.217 -5.068 11.434 1.00 36.18 726 PRO A N 1
ATOM 4266 C CA . PRO C 3 552 ? 4.381 -5.535 10.055 1.00 36.68 726 PRO A CA 1
ATOM 4267 C C . PRO C 3 552 ? 3.189 -6.323 9.508 1.00 35.99 726 PRO A C 1
ATOM 4268 O O . PRO C 3 552 ? 2.961 -6.387 8.301 1.00 31.81 726 PRO A O 1
ATOM 4272 N N . ARG C 3 553 ? 2.487 -7.008 10.406 1.00 36.36 727 ARG A N 1
ATOM 4273 C CA . ARG C 3 553 ? 1.326 -7.797 10.029 1.00 36.46 727 ARG A CA 1
ATOM 4274 C C . ARG C 3 553 ? 0.347 -6.916 9.302 1.00 41.56 727 ARG A C 1
ATOM 4275 O O . ARG C 3 553 ? -0.374 -7.375 8.437 1.00 48.52 727 ARG A O 1
ATOM 4283 N N . ILE C 3 554 ? 0.302 -5.662 9.686 1.00 42.82 728 ILE A N 1
ATOM 4284 C CA . ILE C 3 554 ? -0.608 -4.726 9.060 1.00 44.10 728 ILE A CA 1
ATOM 4285 C C . ILE C 3 554 ? -0.320 -4.612 7.559 1.00 45.67 728 ILE A C 1
ATOM 4286 O O . ILE C 3 554 ? -1.220 -4.660 6.730 1.00 44.97 728 ILE A O 1
ATOM 4291 N N . THR C 3 555 ? 0.945 -4.483 7.214 1.00 45.18 729 THR A N 1
ATOM 4292 C CA . THR C 3 555 ? 1.311 -4.354 5.825 1.00 43.75 729 THR A CA 1
ATOM 4293 C C . THR C 3 555 ? 1.197 -5.689 5.179 1.00 45.20 729 THR A C 1
ATOM 4294 O O . THR C 3 555 ? 1.001 -5.782 3.965 1.00 45.69 729 THR A O 1
ATOM 4298 N N . VAL C 3 556 ? 1.342 -6.731 5.984 1.00 48.81 730 VAL A N 1
ATOM 4299 C CA . VAL C 3 556 ? 1.247 -8.083 5.464 1.00 53.30 730 VAL A CA 1
ATOM 4300 C C . VAL C 3 556 ? -0.194 -8.314 5.024 1.00 57.89 730 VAL A C 1
ATOM 4301 O O . VAL C 3 556 ? -0.433 -8.853 3.932 1.00 59.82 730 VAL A O 1
ATOM 4305 N N . ALA C 3 557 ? -1.145 -7.836 5.826 1.00 57.53 731 ALA A N 1
ATOM 4306 C CA . ALA C 3 557 ? -2.571 -8.015 5.512 1.00 60.29 731 ALA A CA 1
ATOM 4307 C C . ALA C 3 557 ? -2.949 -7.312 4.218 1.00 59.55 731 ALA A C 1
ATOM 4308 O O . ALA C 3 557 ? -3.422 -7.933 3.270 1.00 61.28 731 ALA A O 1
ATOM 4310 N N . TRP C 3 558 ? -2.656 -6.026 4.168 1.00 57.59 732 TRP A N 1
ATOM 4311 C CA . TRP C 3 558 ? -2.961 -5.205 3.019 1.00 58.13 732 TRP A CA 1
ATOM 4312 C C . TRP C 3 558 ? -2.428 -5.765 1.691 1.00 61.05 732 TRP A C 1
A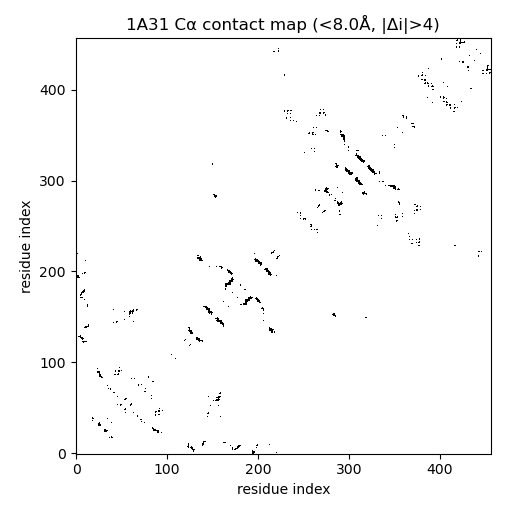TOM 4313 O O . TRP C 3 558 ? -3.133 -5.745 0.672 1.00 63.10 732 TRP A O 1
ATOM 4324 N N . CYS C 3 559 ? -1.181 -6.224 1.695 1.00 60.93 733 CYS A N 1
ATOM 4325 C CA . CYS C 3 559 ? -0.561 -6.784 0.497 1.00 61.54 733 CYS A CA 1
ATOM 4326 C C . CYS C 3 559 ? -1.256 -8.022 -0.073 1.00 62.47 733 CYS A C 1
ATOM 4327 O O . CYS C 3 559 ? -1.216 -8.278 -1.284 1.00 63.18 733 CYS A O 1
ATOM 4330 N N . LYS C 3 560 ? -1.824 -8.829 0.815 1.00 62.20 734 LYS A N 1
ATOM 4331 C CA . LYS C 3 560 ? -2.528 -10.044 0.411 1.00 64.68 734 LYS A CA 1
ATOM 4332 C C . LYS C 3 560 ? -3.926 -9.713 -0.113 1.00 64.25 734 LYS A C 1
ATOM 4333 O O . LYS C 3 560 ? -4.346 -10.193 -1.172 1.00 64.63 734 LYS A O 1
ATOM 4339 N N . LYS C 3 561 ? -4.668 -8.978 0.701 1.00 63.08 735 LYS A N 1
ATOM 4340 C CA . LYS C 3 561 ? -6.019 -8.566 0.366 1.00 64.10 735 LYS A CA 1
ATOM 4341 C C . LYS C 3 561 ? -6.015 -7.910 -0.990 1.00 62.83 735 LYS A C 1
ATOM 4342 O O . LYS C 3 561 ? -6.935 -8.060 -1.797 1.00 63.37 735 LYS A O 1
ATOM 4344 N N . TRP C 3 562 ? -4.966 -7.158 -1.236 1.00 61.56 736 TRP A N 1
ATOM 4345 C CA . TRP C 3 562 ? -4.884 -6.462 -2.487 1.00 64.46 736 TRP A CA 1
ATOM 4346 C C . TRP C 3 562 ? -3.984 -7.138 -3.511 1.00 62.00 736 TRP A C 1
ATOM 4347 O O . TRP C 3 562 ? -3.705 -6.567 -4.570 1.00 59.86 736 TRP A O 1
ATOM 4358 N N . GLY C 3 563 ? -3.560 -8.364 -3.217 1.00 58.78 737 GLY A N 1
ATOM 4359 C CA . GLY C 3 563 ? -2.706 -9.097 -4.136 1.00 58.05 737 GLY A CA 1
ATOM 4360 C C . GLY C 3 563 ? -1.397 -8.426 -4.510 1.00 60.98 737 GLY A C 1
ATOM 4361 O O . GLY C 3 563 ? -0.790 -8.745 -5.541 1.00 61.39 737 GLY A O 1
ATOM 4362 N N . VAL C 3 564 ? -0.975 -7.457 -3.713 1.00 62.14 738 VAL A N 1
ATOM 4363 C CA . VAL C 3 564 ? 0.288 -6.788 -3.963 1.00 62.07 738 VAL A CA 1
ATOM 4364 C C . VAL C 3 564 ? 1.385 -7.657 -3.354 1.00 61.10 738 VAL A C 1
ATOM 4365 O O . VAL C 3 564 ? 1.410 -7.900 -2.145 1.00 57.76 738 VAL A O 1
ATOM 4369 N N . PRO C 3 565 ? 2.301 -8.154 -4.193 1.00 62.30 739 PRO A N 1
ATOM 4370 C CA . PRO C 3 565 ? 3.368 -9.002 -3.664 1.00 61.51 739 PRO A CA 1
ATOM 4371 C C . PRO C 3 565 ? 4.084 -8.315 -2.544 1.00 59.00 739 PRO A C 1
ATOM 4372 O O . PRO C 3 565 ? 4.456 -7.143 -2.663 1.00 58.60 739 PRO A O 1
ATOM 4376 N N . ILE C 3 566 ? 4.262 -9.055 -1.457 1.00 57.50 740 ILE A N 1
ATOM 4377 C CA . ILE C 3 566 ? 4.960 -8.538 -0.290 1.00 54.73 740 ILE A CA 1
ATOM 4378 C C . ILE C 3 566 ? 6.321 -8.036 -0.746 1.00 51.86 740 ILE A C 1
ATOM 4379 O O . ILE C 3 566 ? 6.820 -7.020 -0.268 1.00 51.30 740 ILE A O 1
ATOM 4384 N N . GLU C 3 567 ? 6.876 -8.736 -1.721 1.00 49.95 741 GLU A N 1
ATOM 4385 C CA . GLU C 3 567 ? 8.168 -8.391 -2.278 1.00 51.38 741 GLU A CA 1
ATOM 4386 C C . GLU C 3 567 ? 8.210 -6.951 -2.761 1.00 51.85 741 GLU A C 1
ATOM 4387 O O . GLU C 3 567 ? 9.285 -6.357 -2.860 1.00 53.97 741 GLU A O 1
ATOM 4389 N N . LYS C 3 568 ? 7.049 -6.409 -3.100 1.00 51.62 742 LYS A N 1
ATOM 4390 C CA . LYS C 3 568 ? 6.938 -5.046 -3.600 1.00 51.78 742 LYS A CA 1
ATOM 4391 C C . LYS C 3 568 ? 7.131 -3.985 -2.535 1.00 53.68 742 LYS A C 1
ATOM 4392 O O . LYS C 3 568 ? 7.458 -2.835 -2.853 1.00 52.76 742 LYS A O 1
ATOM 4394 N N . ILE C 3 569 ? 6.887 -4.352 -1.278 1.00 54.45 743 ILE A N 1
ATOM 4395 C CA . ILE C 3 569 ? 7.025 -3.414 -0.152 1.00 53.17 743 ILE A CA 1
ATOM 4396 C C . ILE C 3 569 ? 8.211 -3.740 0.750 1.00 50.71 743 ILE A C 1
ATOM 4397 O O . ILE C 3 569 ? 8.955 -2.859 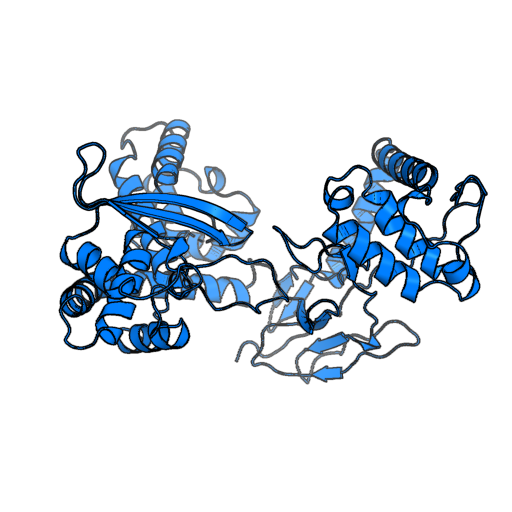1.172 1.00 49.40 743 ILE A O 1
ATOM 4402 N N . TYR C 3 570 ? 8.346 -5.011 1.085 1.00 48.69 744 TYR A N 1
ATOM 4403 C CA . TYR C 3 570 ? 9.425 -5.440 1.935 1.00 47.69 744 TYR A CA 1
ATOM 4404 C C . TYR C 3 570 ? 10.514 -6.095 1.108 1.00 51.55 744 TYR A C 1
ATOM 4405 O O . TYR C 3 570 ? 10.219 -6.957 0.271 1.00 53.97 744 TYR A O 1
ATOM 4414 N N . ASN C 3 571 ? 11.764 -5.712 1.336 1.00 50.74 745 ASN A N 1
ATOM 4415 C CA . ASN C 3 571 ? 12.865 -6.338 0.611 1.00 50.41 745 ASN A CA 1
ATOM 4416 C C . ASN C 3 571 ? 13.226 -7.706 1.212 1.00 53.21 745 ASN A C 1
ATOM 4417 O O . ASN C 3 571 ? 12.612 -8.162 2.187 1.00 52.98 745 ASN A O 1
ATOM 4422 N N . LYS C 3 572 ? 14.225 -8.356 0.615 1.00 53.53 746 LYS A N 1
ATOM 4423 C CA . LYS C 3 572 ? 14.688 -9.660 1.069 1.00 54.54 746 LYS A CA 1
ATOM 4424 C C . LYS C 3 572 ? 14.863 -9.728 2.588 1.00 53.73 746 LYS A C 1
ATOM 4425 O O . LYS C 3 572 ? 14.305 -10.585 3.271 1.00 54.62 746 LYS A O 1
ATOM 4427 N N . THR C 3 573 ? 15.620 -8.795 3.111 1.00 50.94 747 THR A N 1
ATOM 4428 C CA . THR C 3 573 ? 15.885 -8.785 4.517 1.00 51.13 747 THR A CA 1
ATOM 4429 C C . THR C 3 573 ? 14.704 -8.512 5.403 1.00 48.48 747 THR A C 1
ATOM 4430 O O . THR C 3 573 ? 14.604 -9.055 6.500 1.00 47.81 747 THR A O 1
ATOM 4434 N N . GLN C 3 574 ? 13.825 -7.643 4.954 1.00 48.47 748 GLN A N 1
ATOM 4435 C CA . GLN C 3 574 ? 12.661 -7.315 5.742 1.00 47.28 748 GLN A CA 1
ATOM 4436 C C . GLN C 3 574 ? 11.823 -8.549 5.770 1.00 47.89 748 GLN A C 1
ATOM 4437 O O . GLN C 3 574 ? 11.220 -8.870 6.782 1.00 50.01 748 GLN A O 1
ATOM 4443 N N . ARG C 3 575 ? 11.795 -9.249 4.654 1.00 46.42 749 ARG A N 1
ATOM 4444 C CA . ARG C 3 575 ? 11.033 -10.475 4.608 1.00 49.05 749 ARG A CA 1
ATOM 4445 C C . ARG C 3 575 ? 11.722 -11.449 5.540 1.00 50.81 749 ARG A C 1
ATOM 4446 O O . ARG C 3 575 ? 11.079 -12.300 6.140 1.00 51.70 749 ARG A O 1
ATOM 4454 N N . GLU C 3 576 ? 13.042 -11.352 5.618 1.00 53.29 750 GLU A N 1
ATOM 4455 C CA . GLU C 3 576 ? 13.799 -12.216 6.502 1.00 55.23 750 GLU A CA 1
ATOM 4456 C C . GLU C 3 576 ? 13.323 -11.897 7.893 1.00 55.77 750 GLU A C 1
ATOM 4457 O O . GLU C 3 576 ? 12.820 -12.752 8.614 1.00 58.03 750 GLU A O 1
ATOM 4463 N N . LYS C 3 577 ? 13.472 -10.631 8.249 1.00 52.36 751 LYS A N 1
ATOM 4464 C CA . LYS C 3 577 ? 13.086 -10.171 9.559 1.00 49.72 751 LYS A CA 1
ATOM 4465 C C . LYS C 3 577 ? 11.616 -10.380 9.883 1.00 50.98 751 LYS A C 1
ATOM 4466 O O . LYS C 3 577 ? 11.295 -10.822 10.969 1.00 49.82 751 LYS A O 1
ATOM 4472 N N . PHE C 3 578 ? 10.726 -10.070 8.935 1.00 50.00 752 PHE A N 1
ATOM 4473 C CA . PHE C 3 578 ? 9.289 -10.177 9.179 1.00 51.23 752 PHE A CA 1
ATOM 4474 C C . PHE C 3 578 ? 8.624 -11.466 8.751 1.00 48.42 752 PHE A C 1
ATOM 4475 O O . PHE C 3 578 ? 7.396 -11.521 8.600 1.00 45.31 752 PHE A O 1
ATOM 4483 N N . ALA C 3 579 ? 9.428 -12.495 8.595 1.00 47.42 753 ALA A N 1
ATOM 4484 C CA . ALA C 3 579 ? 8.934 -13.800 8.176 1.00 46.98 753 ALA A CA 1
ATOM 4485 C C . ALA C 3 579 ? 7.733 -14.279 8.994 1.00 45.56 753 ALA A C 1
ATOM 4486 O O . ALA C 3 579 ? 6.804 -14.906 8.463 1.00 46.99 753 ALA A O 1
ATOM 4488 N N . TRP C 3 580 ? 7.755 -13.937 10.272 1.00 45.05 754 TRP A N 1
ATOM 4489 C CA . TRP C 3 580 ? 6.730 -14.332 11.222 1.00 44.74 754 TRP A CA 1
ATOM 4490 C C . TRP C 3 580 ? 5.414 -13.645 10.997 1.00 43.20 754 TRP A C 1
ATOM 4491 O O . TRP C 3 580 ? 4.366 -14.229 11.223 1.00 42.65 754 TRP A O 1
ATOM 4502 N N . ALA C 3 581 ? 5.480 -12.381 10.635 1.00 43.85 755 ALA A N 1
ATOM 4503 C CA . ALA C 3 581 ? 4.280 -11.613 10.382 1.00 45.82 755 ALA A CA 1
ATOM 4504 C C . ALA C 3 581 ? 3.745 -12.061 9.022 1.00 49.00 755 ALA A C 1
ATOM 4505 O O . ALA C 3 581 ? 2.528 -12.178 8.819 1.00 47.09 755 ALA A O 1
ATOM 4507 N N . ILE C 3 582 ? 4.674 -12.309 8.111 1.00 48.70 756 ILE A N 1
ATOM 4508 C CA . ILE C 3 582 ? 4.372 -12.726 6.760 1.00 52.48 756 ILE A CA 1
ATOM 4509 C C . ILE C 3 582 ? 3.641 -14.063 6.711 1.00 55.31 756 ILE A C 1
ATOM 4510 O O . ILE C 3 582 ? 2.780 -14.293 5.844 1.00 56.34 756 ILE A O 1
ATOM 4515 N N . ASP C 3 583 ? 3.972 -14.939 7.637 1.00 56.74 757 ASP A N 1
ATOM 4516 C CA . ASP C 3 583 ? 3.349 -16.233 7.639 1.00 61.69 757 ASP A CA 1
ATOM 4517 C C . ASP C 3 583 ? 2.191 -16.419 8.605 1.00 64.57 757 ASP A C 1
ATOM 4518 O O . ASP C 3 583 ? 1.363 -17.318 8.413 1.00 68.65 757 ASP A O 1
ATOM 4523 N N . MET C 3 584 ? 2.110 -15.602 9.647 1.00 65.13 758 MET A N 1
ATOM 4524 C CA . MET C 3 584 ? 1.018 -15.782 10.600 1.00 68.77 758 MET A CA 1
ATOM 4525 C C . MET C 3 584 ? -0.110 -14.756 10.499 1.00 68.15 758 MET A C 1
ATOM 4526 O O . MET C 3 584 ? -0.932 -14.626 11.414 1.00 69.39 758 MET A O 1
ATOM 4531 N N . ALA C 3 585 ? -0.171 -14.029 9.387 1.00 69.66 759 ALA A N 1
ATOM 4532 C CA . ALA C 3 585 ? -1.212 -13.010 9.220 1.00 70.48 759 ALA A CA 1
ATOM 4533 C C . ALA C 3 585 ? -1.871 -13.069 7.856 1.00 68.68 759 ALA A C 1
ATOM 4534 O O . ALA C 3 585 ? -1.186 -13.265 6.847 1.00 68.53 759 ALA A O 1
ATOM 4536 N N . ASP C 3 586 ? -3.195 -12.877 7.827 1.00 68.98 760 ASP A N 1
ATOM 4537 C CA . ASP C 3 586 ? -3.960 -12.914 6.576 1.00 68.06 760 ASP A CA 1
ATOM 4538 C C . ASP C 3 586 ? -4.648 -11.598 6.216 1.00 68.26 760 ASP A C 1
ATOM 4539 O O . ASP C 3 586 ? -4.736 -10.683 7.044 1.00 66.42 760 ASP A O 1
ATOM 4541 N N . GLU C 3 587 ? -5.155 -11.540 4.987 1.00 69.06 761 GLU A N 1
ATOM 4542 C CA . GLU C 3 587 ? -5.863 -10.373 4.432 1.00 68.20 761 GLU A CA 1
ATOM 4543 C C . GLU C 3 587 ? -6.952 -9.888 5.402 1.00 66.47 761 GLU A C 1
ATOM 4544 O O . GLU C 3 587 ? -7.575 -8.837 5.224 1.00 66.97 761 GLU A O 1
ATOM 4546 N N . ASP C 3 588 ? -7.175 -10.689 6.418 1.00 65.34 762 ASP A N 1
ATOM 4547 C CA . ASP C 3 588 ? -8.158 -10.398 7.427 1.00 65.21 762 ASP A CA 1
ATOM 4548 C C . ASP C 3 588 ? -7.543 -9.662 8.624 1.00 64.82 762 ASP A C 1
ATOM 4549 O O . ASP C 3 588 ? -8.278 -9.269 9.538 1.00 67.34 762 ASP A O 1
ATOM 4554 N N . TYR C 3 589 ? -6.214 -9.541 8.671 1.00 62.38 763 TYR A N 1
ATOM 4555 C CA . TYR C 3 589 ? -5.555 -8.895 9.810 1.00 58.56 763 TYR A CA 1
ATOM 4556 C C . TYR C 3 589 ? -5.975 -7.479 10.134 1.00 56.77 763 TYR A C 1
ATOM 4557 O O . TYR C 3 589 ? -6.063 -6.608 9.263 1.00 56.47 763 TYR A O 1
ATOM 4566 N N . GLU C 3 590 ? -6.158 -7.268 11.427 1.00 56.38 764 GLU A N 1
ATOM 4567 C CA . GLU C 3 590 ? -6.549 -5.980 11.975 1.00 54.82 764 GLU A CA 1
ATOM 4568 C C . GLU C 3 590 ? -5.831 -5.842 13.308 1.00 51.77 764 GLU A C 1
ATOM 4569 O O . GLU C 3 590 ? -6.045 -6.638 14.228 1.00 47.00 764 GLU A O 1
ATOM 4571 N N . PHE C 3 591 ? -4.909 -4.892 13.333 1.00 49.63 765 PHE A N 1
ATOM 4572 C CA . PHE C 3 591 ? -4.099 -4.570 14.500 1.00 48.59 765 PHE A CA 1
ATOM 4573 C C . PHE C 3 591 ? -4.986 -4.395 15.695 1.00 50.63 765 PHE A C 1
ATOM 4574 O O . PHE C 3 591 ? -4.655 -4.977 16.744 1.00 54.21 765 PHE A O 1
#

Nearest PDB structures (foldseek):
  1a31-assembly1_A  TM=1.002E+00  e=1.218E-85  Homo sapiens
  1a35-assembly1_A  TM=9.948E-01  e=1.037E-78  Homo sapiens
  1ej9-assembly1_A  TM=9.906E-01  e=1.592E-76  Homo sapiens
  1rr8-assembly1_C  TM=9.894E-01  e=5.756E-76  Homo sapiens
  1lpq-assembly1_A  TM=9.893E-01  e=1.037E-72  Homo sapiens

Solvent-accessible surface area: 24378 Å² total

Secondary structure (DSSP, 8-state):
---S-EEE---BPPPPP-PPPTT---EETTEE-PPPHHHHHHHHHHHTTTTSGGGG-HHHHHHHHHHHHHHS-HHHHHH---GGGEE-HHHHHHHHHHHHHHHS--HHHHHHHHHHHHHHHHHHSEEEETTEEEEBS--BPPPSEE---SSS-TTTTPEEPPPPGGG-EEE--TTSPPPPPSTT---SEEE--TTS--SEEEE-TTT-PEEEE-B-TTSHHHHHHHHHHHHHHHHHHHHHHHHHHHHHHHTT-S-HHHHHHHHHHHHHHHH---------TTTS-----GGG-BGGG--EEEEETTEEEEEEEEEE-GGG-EEEEEEE--HHHHHHHHHTTTT--TTSBTTTT--HHHHHHHHHHHSTT--HHHHHHHHHHHHHHHHHHHH--TT--HHHHHHHHHHHHHH------HHHHHHHHHHTT--GGGTS-HHHHHHTHHHHHH--TT---